Protein AF-0000000085115755 (afdb_homodimer)

Nearest PDB structures (foldseek):
  2vrb-assembly1_A-2  TM=9.539E-01  e=6.099E-31  Citrobacter sp. MY-5
  2zcv-assembly1_A  TM=9.587E-01  e=4.135E-30  Escherichia coli
  2zcu-assembly1_A  TM=9.471E-01  e=1.046E-29  unclassified
  3e48-assembly1_A  TM=9.163E-01  e=1.837E-20  Staphylococcus aureus subsp. aureus Mu50
  5l4l-assembly1_A  TM=8.064E-01  e=1.343E-18  Streptomyces antibioticus

Organism: Geobacillus kaustophilus (strain HTA426) (NCBI:txid235909)

Secondary structure (DSSP, 8-state):
--EEEESTTSHHHHHHHHHHTTTS-GGGEEEEES-GGGGHHHHTTT-EEEE--TT-HHHHHHHHTT-SEEEEPPPPS-HHHHHHHHHHHHHHHHHTT-SEEEEEEETTTTT--STTHHHHHHHHHHHHHHT--EEEEEE--BGGGGHHHHHHHHTT--EEES-TT-EE--B-HHHHHHHHHHHHHSSS-TTEEEEE----EEHHHHHHHHHHHHTS---EEE--HHHHHHHHHHTT--HHHHHHHHHHHHHHHTTTT----SHHHHHHTSPPPPHHHHHHHHHHHHHHH--/--EEEESTTSHHHHHHHHHHTTTS-GGGEEEEES-GGGGHHHHTTT-EEEE--TT-HHHHHHHHTT-SEEEEPPPPS-HHHHHHHHHHHHHHHHHTT-SEEEEEEETTTTT--STTHHHHHHHHHHHHHHT--EEEEEE--BGGGGHHHHHHHHTT--EEES-TT-EE--B-HHHHHHHHHHHHHSSS-TTEEEEE----EEHHHHHHHHHHHHTS---EEE--HHHHHHHHHHTT--HHHHHHHHHHHHHHHTTTT----SHHHHHHTSPPPPHHHHHHHHHHHHHHHT-

InterPro domains:
  IPR008030 NmrA-like domain [PF05368] (2-245)
  IPR036291 NAD(P)-binding domain superfamily [SSF51735] (3-256)
  IPR052718 NmrA-type domain-containing oxidoreductase [PTHR47129] (1-283)

Foldseek 3Di:
DAEEEEPCLDPLNVLLLVLLVVPPPQCRYEYEYCDQVSCVVSVVSNHHYAHDDLVDLVRLLVRLAPAAEYEDEQDDDDLVVRLSSLLSNLVSCLVNVHQEYEYEAAAPLVPFPFNRSVSRVSSVVSNVVSVRWYEYRHDWDEPVVCLVQLVCVVVPDAREAQLPFFWAQYAHSSLSSLLSNLLRVHDDRTPYYFRAGHPIGGPLRLQVLLCVLVVHHHHYHHDHLVVQLVVCVVVPDDNVVSVNRSSVSPSRSVHSRVDDDPRSCVSNVHHTPPSNVVSNVSVVVVVVVVD/DAEEEEPCLDPLNVLLLVLLVVPPPQCRYEYEDCDQVSCVVSVVSNHHYAHDDLVDLVRLLVRLAPAAEYEDEQDDDDLVVRLSSLLSNLVSCLVNVHQEYEYEAAAPLVPAPFNRSVSRVSSVVSNVVSVRWYEYRHDWDEPVVCLVQLVCVVVPDAREAQLPFFWAQYAHSSLSSLLSSLLRVHDDRTPYYFRAGHDIGGPLRLQVLLCVLVVHHHHYHHDHLVVQLVVVVVVPDDNVVSVNRSSVSPSRSVHSRVDDDCRSCVSNVHHTPPSNVVSNVSVVVVVVVVD

Structure (mmCIF, N/CA/C/O backbone):
data_AF-0000000085115755-model_v1
#
loop_
_entity.id
_entity.type
_entity.pdbx_description
1 polymer 'Hypothetical conserved protein'
#
loop_
_atom_site.group_PDB
_atom_site.id
_atom_site.type_symbol
_atom_site.label_atom_id
_atom_site.label_alt_id
_atom_site.label_comp_id
_atom_site.label_asym_id
_atom_site.label_entity_id
_atom_site.label_seq_id
_atom_site.pdbx_PDB_ins_code
_atom_site.Cartn_x
_atom_site.Cartn_y
_atom_site.Cartn_z
_atom_site.occupancy
_atom_site.B_iso_or_equiv
_atom_site.auth_seq_id
_atom_site.auth_comp_id
_atom_site.auth_asym_id
_atom_site.auth_atom_id
_atom_site.pdbx_PDB_model_num
ATOM 1 N N . MET A 1 1 ? -7.539 -38.594 -10.008 1 90.44 1 MET A N 1
ATOM 2 C CA . MET A 1 1 ? -7.035 -37.5 -9.172 1 90.44 1 MET A CA 1
ATOM 3 C C . MET A 1 1 ? -7.539 -36.156 -9.664 1 90.44 1 MET A C 1
ATOM 5 O O . MET A 1 1 ? -7.352 -35.812 -10.828 1 90.44 1 MET A O 1
ATOM 9 N N . ASN A 1 2 ? -8.328 -35.438 -8.883 1 97.69 2 ASN A N 1
ATOM 10 C CA . ASN A 1 2 ? -8.891 -34.125 -9.273 1 97.69 2 ASN A CA 1
ATOM 11 C C . ASN A 1 2 ? -8.0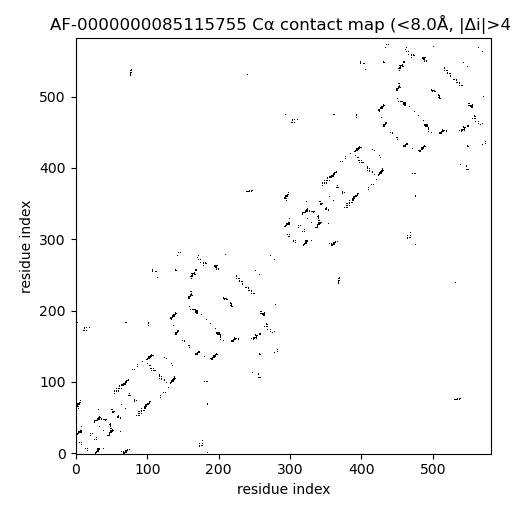94 -32.969 -8.672 1 97.69 2 ASN A C 1
ATOM 13 O O . ASN A 1 2 ? -7.867 -32.938 -7.465 1 97.69 2 ASN A O 1
ATOM 17 N N . ILE A 1 3 ? -7.652 -32.125 -9.57 1 98.69 3 ILE A N 1
ATOM 18 C CA . ILE A 1 3 ? -6.863 -30.969 -9.18 1 98.69 3 ILE A CA 1
ATOM 19 C C . ILE A 1 3 ? -7.707 -29.703 -9.32 1 98.69 3 ILE A C 1
ATOM 21 O O . ILE A 1 3 ? -8.438 -29.547 -10.305 1 98.69 3 ILE A O 1
ATOM 25 N N . LEU A 1 4 ? -7.672 -28.828 -8.336 1 98.88 4 LEU A N 1
ATOM 26 C CA . LEU A 1 4 ? -8.352 -27.547 -8.438 1 98.88 4 LEU A CA 1
ATOM 27 C C . LEU A 1 4 ? -7.371 -26.391 -8.234 1 98.88 4 LEU A C 1
ATOM 29 O O . LEU A 1 4 ? -6.555 -26.422 -7.309 1 98.88 4 LEU A O 1
ATOM 33 N N . VAL A 1 5 ? -7.402 -25.406 -9.117 1 98.81 5 VAL A N 1
ATOM 34 C CA . VAL A 1 5 ? -6.602 -24.188 -9.023 1 98.81 5 VAL A CA 1
ATOM 35 C C . VAL A 1 5 ? -7.5 -23 -8.695 1 98.81 5 VAL A C 1
ATOM 37 O O . VAL A 1 5 ? -8.477 -22.75 -9.398 1 98.81 5 VAL A O 1
ATOM 40 N N . THR A 1 6 ? -7.199 -22.312 -7.586 1 98.19 6 THR A N 1
ATOM 41 C CA . THR A 1 6 ? -7.879 -21.062 -7.305 1 98.19 6 THR A CA 1
ATOM 42 C C . THR A 1 6 ? -7.191 -19.906 -8.023 1 98.19 6 THR A C 1
ATOM 44 O O . THR A 1 6 ? -6.039 -20.016 -8.438 1 98.19 6 THR A O 1
ATOM 47 N N . GLY A 1 7 ? -7.957 -18.797 -8.211 1 94.75 7 GLY A N 1
ATOM 48 C CA . GLY A 1 7 ? -7.367 -17.656 -8.875 1 94.75 7 GLY A CA 1
ATOM 49 C C . GLY A 1 7 ? -6.961 -17.938 -10.312 1 94.75 7 GLY A C 1
ATOM 50 O O . GLY A 1 7 ? -5.953 -17.406 -10.789 1 94.75 7 GLY A O 1
ATOM 51 N N . ALA A 1 8 ? -7.707 -18.703 -11 1 94.88 8 ALA A N 1
ATOM 52 C CA . ALA A 1 8 ? -7.324 -19.297 -12.281 1 94.88 8 ALA A CA 1
ATOM 53 C C . ALA A 1 8 ? -7.336 -18.25 -13.398 1 94.88 8 ALA A C 1
ATOM 55 O O . ALA A 1 8 ? -6.777 -18.484 -14.469 1 94.88 8 ALA A O 1
ATOM 56 N N . THR A 1 9 ? -7.914 -17.125 -13.156 1 92.25 9 THR A N 1
ATOM 57 C CA . THR A 1 9 ? -7.977 -16.109 -14.203 1 92.25 9 THR A CA 1
ATOM 58 C C . THR A 1 9 ? -6.961 -15.008 -13.938 1 92.25 9 THR A C 1
ATOM 60 O O . THR A 1 9 ? -6.906 -14.023 -14.68 1 92.25 9 THR A O 1
ATOM 63 N N . GLY A 1 10 ? -6.215 -15.125 -12.914 1 93.69 10 GLY A N 1
ATOM 64 C CA . GLY A 1 10 ? -5.152 -14.18 -12.617 1 93.69 10 GLY A CA 1
ATOM 65 C C . GLY A 1 10 ? -3.883 -14.445 -13.398 1 93.69 10 GLY A C 1
ATOM 66 O O . GLY A 1 10 ? -3.828 -15.375 -14.203 1 93.69 10 GLY A O 1
ATOM 67 N N . LYS A 1 11 ? -2.861 -13.656 -13.211 1 93.81 11 LYS A N 1
ATOM 68 C CA . LYS A 1 11 ? -1.604 -13.703 -13.953 1 93.81 11 LYS A CA 1
ATOM 69 C C . LYS A 1 11 ? -0.888 -15.031 -13.742 1 93.81 11 LYS A C 1
ATOM 71 O O . LYS A 1 11 ? -0.432 -15.664 -14.695 1 93.81 11 LYS A O 1
ATOM 76 N N . LEU A 1 12 ? -0.807 -15.438 -12.508 1 97.88 12 LEU A N 1
ATOM 77 C CA . LEU A 1 12 ? -0.138 -16.703 -12.211 1 97.88 12 LEU A CA 1
ATOM 78 C C . LEU A 1 12 ? -1.062 -17.875 -12.477 1 97.88 12 LEU A C 1
ATOM 80 O O . LEU A 1 12 ? -0.643 -18.875 -13.062 1 97.88 12 LEU A O 1
ATOM 84 N N . GLY A 1 13 ? -2.332 -17.75 -12.062 1 97.94 13 GLY A N 1
ATOM 85 C CA . GLY A 1 13 ? -3.287 -18.844 -12.156 1 97.94 13 GLY A CA 1
ATOM 86 C C . GLY A 1 13 ? -3.486 -19.344 -13.578 1 97.94 13 GLY A C 1
ATOM 87 O O . GLY A 1 13 ? -3.527 -20.547 -13.828 1 97.94 13 GLY A O 1
ATOM 88 N N . THR A 1 14 ? -3.555 -18.422 -14.508 1 97.5 14 THR A N 1
ATOM 89 C CA . THR A 1 14 ? -3.729 -18.781 -15.914 1 97.5 14 THR A CA 1
ATOM 90 C C . THR A 1 14 ? -2.555 -19.625 -16.406 1 97.5 14 THR A C 1
ATOM 92 O O . THR A 1 14 ? -2.746 -20.625 -17.109 1 97.5 14 THR A O 1
ATOM 95 N N . LYS A 1 15 ? -1.358 -19.266 -16.016 1 98.5 15 LYS A N 1
ATOM 96 C CA . LYS A 1 15 ? -0.16 -19.984 -16.438 1 98.5 15 LYS A CA 1
ATOM 97 C C . LYS A 1 15 ? -0.107 -21.375 -15.812 1 98.5 15 LYS A C 1
ATOM 99 O O . LYS A 1 15 ? 0.355 -22.328 -16.438 1 98.5 15 LYS A O 1
ATOM 104 N N . VAL A 1 16 ? -0.578 -21.484 -14.555 1 98.75 16 VAL A N 1
ATOM 105 C CA . VAL A 1 16 ? -0.608 -22.781 -13.891 1 98.75 16 VAL A CA 1
ATOM 106 C C . VAL A 1 16 ? -1.576 -23.703 -14.609 1 98.75 16 VAL A C 1
ATOM 108 O O . VAL A 1 16 ? -1.233 -24.859 -14.922 1 98.75 16 VAL A O 1
ATOM 111 N N . VAL A 1 17 ? -2.781 -23.203 -14.938 1 98.62 17 VAL A N 1
ATOM 112 C CA . VAL A 1 17 ? -3.812 -24 -15.586 1 98.62 17 VAL A CA 1
ATOM 113 C C . VAL A 1 17 ? -3.328 -24.453 -16.969 1 98.62 17 VAL A C 1
ATOM 115 O O . VAL A 1 17 ? -3.438 -25.641 -17.312 1 98.62 17 VAL A O 1
ATOM 118 N N . GLU A 1 18 ? -2.715 -23.547 -17.703 1 98.31 18 GLU A N 1
ATOM 119 C CA . GLU A 1 18 ? -2.199 -23.875 -19.016 1 98.31 18 GLU A CA 1
ATOM 120 C C . GLU A 1 18 ? -1.103 -24.938 -18.938 1 98.31 18 GLU A C 1
ATOM 122 O O . GLU A 1 18 ? -1.032 -25.828 -19.781 1 98.31 18 GLU A O 1
ATOM 127 N N . THR A 1 19 ? -0.305 -24.797 -17.984 1 98.56 19 THR A N 1
ATOM 128 C CA . THR A 1 19 ? 0.776 -25.75 -17.781 1 98.56 19 THR A CA 1
ATOM 129 C C . THR A 1 19 ? 0.222 -27.125 -17.422 1 98.56 19 THR A C 1
ATOM 131 O O . THR A 1 19 ? 0.663 -28.141 -17.953 1 98.56 19 THR A O 1
ATOM 134 N N . LEU A 1 20 ? -0.773 -27.188 -16.5 1 98.62 20 LEU A N 1
ATOM 135 C CA . LEU A 1 20 ? -1.372 -28.453 -16.062 1 98.62 20 LEU A CA 1
ATOM 136 C C . LEU A 1 20 ? -2.057 -29.156 -17.219 1 98.62 20 LEU A C 1
ATOM 138 O O . LEU A 1 20 ? -2.016 -30.391 -17.312 1 98.62 20 LEU A O 1
ATOM 142 N N . LEU A 1 21 ? -2.65 -28.391 -18.109 1 98.06 21 LEU A N 1
ATOM 143 C CA . LEU A 1 21 ? -3.41 -28.953 -19.219 1 98.06 21 LEU A CA 1
ATOM 144 C C . LEU A 1 21 ? -2.49 -29.688 -20.188 1 98.06 21 LEU A C 1
ATOM 146 O O . LEU A 1 21 ? -2.957 -30.453 -21.031 1 98.06 21 LEU A O 1
ATOM 150 N N . LYS A 1 22 ? -1.179 -29.484 -20.062 1 97 22 LYS A N 1
ATOM 151 C CA . LYS A 1 22 ? -0.216 -30.188 -20.906 1 97 22 LYS A CA 1
ATOM 152 C C . LYS A 1 22 ? 0.019 -31.609 -20.406 1 97 22 LYS A C 1
ATOM 154 O O . LYS A 1 22 ? 0.443 -32.469 -21.156 1 97 22 LYS A O 1
ATOM 159 N N . SER A 1 23 ? -0.315 -31.828 -19.125 1 94.5 23 SER A N 1
ATOM 160 C CA . SER A 1 23 ? 0.076 -33.125 -18.562 1 94.5 23 SER A CA 1
ATOM 161 C C . SER A 1 23 ? -1.095 -33.812 -17.859 1 94.5 23 SER A C 1
ATOM 163 O O . SER A 1 23 ? -1.049 -35 -17.562 1 94.5 23 SER A O 1
ATOM 165 N N . VAL A 1 24 ? -2.133 -33.062 -17.578 1 96.56 24 VAL A N 1
ATOM 166 C CA . VAL A 1 24 ? -3.305 -33.562 -16.859 1 96.56 24 VAL A CA 1
ATOM 167 C C . VAL A 1 24 ? -4.531 -33.5 -17.766 1 96.56 24 VAL A C 1
ATOM 169 O O . VAL A 1 24 ? -4.789 -32.469 -18.391 1 96.56 24 VAL A O 1
ATOM 172 N N . PRO A 1 25 ? -5.27 -34.625 -17.844 1 97.38 25 PRO A N 1
ATOM 173 C CA . PRO A 1 25 ? -6.512 -34.531 -18.625 1 97.38 25 PRO A CA 1
ATOM 174 C C . PRO A 1 25 ? -7.445 -33.438 -18.125 1 97.38 25 PRO A C 1
ATOM 176 O O . PRO A 1 25 ? -7.605 -33.281 -16.906 1 97.38 25 PRO A O 1
ATOM 179 N N . ALA A 1 26 ? -8.055 -32.75 -19.062 1 97.88 26 ALA A N 1
ATOM 180 C CA . ALA A 1 26 ? -8.891 -31.594 -18.75 1 97.88 26 ALA A CA 1
ATOM 181 C C . ALA A 1 26 ? -10 -31.969 -17.781 1 97.88 26 ALA A C 1
ATOM 183 O O . ALA A 1 26 ? -10.367 -31.188 -16.906 1 97.88 26 ALA A O 1
ATOM 184 N N . HIS A 1 27 ? -10.5 -33.188 -17.891 1 96.69 27 HIS A N 1
ATOM 185 C CA . HIS A 1 27 ? -11.641 -33.594 -17.062 1 96.69 27 HIS A CA 1
ATOM 186 C C . HIS A 1 27 ? -11.211 -33.844 -15.617 1 96.69 27 HIS A C 1
ATOM 188 O O . HIS A 1 27 ? -12.062 -33.969 -14.734 1 96.69 27 HIS A O 1
ATOM 194 N N . GLN A 1 28 ? -9.938 -33.844 -15.398 1 98.25 28 GLN A N 1
ATOM 195 C CA . GLN A 1 28 ? -9.406 -34 -14.047 1 98.25 28 GLN A CA 1
ATOM 196 C C . GLN A 1 28 ? -9 -32.656 -13.453 1 98.25 28 GLN A C 1
ATOM 198 O O . GLN A 1 28 ? -8.453 -32.594 -12.344 1 98.25 28 GLN A O 1
ATOM 203 N N . LEU A 1 29 ? -9.203 -31.609 -14.203 1 98.56 29 LEU A N 1
ATOM 204 C CA . LEU A 1 29 ? -8.82 -30.266 -13.773 1 98.56 29 LEU A CA 1
ATOM 205 C C . LEU A 1 29 ? -10.055 -29.406 -13.523 1 98.56 29 LEU A C 1
ATOM 207 O O . LEU A 1 29 ? -10.969 -29.375 -14.352 1 98.56 29 LEU A O 1
ATOM 211 N N . ALA A 1 30 ? -10.117 -28.812 -12.344 1 98.62 30 ALA A N 1
ATOM 212 C CA . ALA A 1 30 ? -11.117 -27.812 -12.008 1 98.62 30 ALA A CA 1
ATOM 213 C C . ALA A 1 30 ? -10.469 -26.469 -11.68 1 98.62 30 ALA A C 1
ATOM 215 O O . ALA A 1 30 ? -9.289 -26.422 -11.32 1 98.62 30 ALA A O 1
ATOM 216 N N . VAL A 1 31 ? -11.195 -25.422 -11.93 1 98.44 31 VAL A N 1
ATOM 217 C CA . VAL A 1 31 ? -10.758 -24.094 -11.516 1 98.44 31 VAL A CA 1
ATOM 218 C C . VAL A 1 31 ? -11.859 -23.422 -10.695 1 98.44 31 VAL A C 1
ATOM 220 O O . VAL A 1 31 ? -13.047 -23.625 -10.945 1 98.44 31 VAL A O 1
ATOM 223 N N . SER A 1 32 ? -11.453 -22.734 -9.664 1 97.06 32 SER A N 1
ATOM 224 C CA . SER A 1 32 ? -12.352 -21.906 -8.867 1 97.06 32 SER A CA 1
ATOM 225 C C . SER A 1 32 ? -12.148 -20.422 -9.148 1 97.06 32 SER A C 1
ATOM 227 O O . SER A 1 32 ? -11.039 -19.906 -8.977 1 97.06 32 SER A O 1
ATOM 229 N N . VAL A 1 33 ? -13.164 -19.812 -9.609 1 95.81 33 VAL A N 1
ATOM 230 C CA . VAL A 1 33 ? -13.094 -18.406 -9.992 1 95.81 33 VAL A CA 1
ATOM 231 C C . VAL A 1 33 ? -14.281 -17.641 -9.398 1 95.81 33 VAL A C 1
ATOM 233 O O . VAL A 1 33 ? -15.336 -18.234 -9.164 1 95.81 33 VAL A O 1
ATOM 236 N N . ARG A 1 34 ? -14.164 -16.344 -9.125 1 91.19 34 ARG A N 1
ATOM 237 C CA . ARG A 1 34 ? -15.211 -15.508 -8.555 1 91.19 34 ARG A CA 1
ATOM 238 C C . ARG A 1 34 ? -16.359 -15.312 -9.547 1 91.19 34 ARG A C 1
ATOM 240 O O . ARG A 1 34 ? -17.516 -15.203 -9.148 1 91.19 34 ARG A O 1
ATOM 247 N N . GLN A 1 35 ? -15.961 -15.203 -10.836 1 90.12 35 GLN A N 1
ATOM 248 C CA . GLN A 1 35 ? -16.906 -15.023 -11.938 1 90.12 35 GLN A CA 1
ATOM 249 C C . GLN A 1 35 ? -16.703 -16.094 -13.008 1 90.12 35 GLN A C 1
ATOM 251 O O . GLN A 1 35 ? -15.875 -15.938 -13.906 1 90.12 35 GLN A O 1
ATOM 256 N N . PRO A 1 36 ? -17.531 -17.047 -12.984 1 94.56 36 PRO A N 1
ATOM 257 C CA . PRO A 1 36 ? -17.344 -18.172 -13.906 1 94.56 36 PRO A CA 1
ATOM 258 C C . PRO A 1 36 ? -17.359 -17.734 -15.367 1 94.56 36 PRO A C 1
ATOM 260 O O . PRO A 1 36 ? -16.672 -18.344 -16.203 1 94.56 36 PRO A O 1
ATOM 263 N N . GLU A 1 37 ? -18.016 -16.672 -15.648 1 93.56 37 GLU A N 1
ATOM 264 C CA . GLU A 1 37 ? -18.109 -16.219 -17.031 1 93.56 37 GLU A CA 1
ATOM 265 C C . GLU A 1 37 ? -16.75 -15.812 -17.578 1 93.56 37 GLU A C 1
ATOM 267 O O . GLU A 1 37 ? -16.5 -15.898 -18.781 1 93.56 37 GLU A O 1
ATOM 272 N N . LYS A 1 38 ? -15.836 -15.531 -16.766 1 90.62 38 LYS A N 1
ATOM 273 C CA . LYS A 1 38 ? -14.492 -15.117 -17.172 1 90.62 38 LYS A CA 1
ATOM 274 C C . LYS A 1 38 ? -13.633 -16.328 -17.531 1 90.62 38 LYS A C 1
ATOM 276 O O . LYS A 1 38 ? -12.57 -16.188 -18.125 1 90.62 38 LYS A O 1
ATOM 281 N N . ALA A 1 39 ? -14.102 -17.531 -17.156 1 95.5 39 ALA A N 1
ATOM 282 C CA . ALA A 1 39 ? -13.32 -18.734 -17.406 1 95.5 39 ALA A CA 1
ATOM 283 C C . ALA A 1 39 ? -14.016 -19.656 -18.391 1 95.5 39 ALA A C 1
ATOM 285 O O . ALA A 1 39 ? -13.781 -20.859 -18.406 1 95.5 39 ALA A O 1
ATOM 286 N N . GLU A 1 40 ? -14.852 -19.078 -19.234 1 95.38 40 GLU A N 1
ATOM 287 C CA . GLU A 1 40 ? -15.609 -19.875 -20.188 1 95.38 40 GLU A CA 1
ATOM 288 C C . GLU A 1 40 ? -14.688 -20.578 -21.188 1 95.38 40 GLU A C 1
ATOM 290 O O . GLU A 1 40 ? -14.969 -21.688 -21.641 1 95.38 40 GLU A O 1
ATOM 295 N N . HIS A 1 41 ? -13.602 -19.953 -21.531 1 95.69 41 HIS A N 1
ATOM 296 C CA . HIS A 1 41 ? -12.633 -20.531 -22.469 1 95.69 41 HIS A CA 1
ATOM 297 C C . HIS A 1 41 ? -12.031 -21.812 -21.906 1 95.69 41 HIS A C 1
ATOM 299 O O . HIS A 1 41 ? -11.68 -22.719 -22.656 1 95.69 41 HIS A O 1
ATOM 305 N N . LEU A 1 42 ? -11.953 -21.938 -20.641 1 97.19 42 LEU A N 1
ATOM 306 C CA . LEU A 1 42 ? -11.477 -23.156 -19.984 1 97.19 42 LEU A CA 1
ATOM 307 C C . LEU A 1 42 ? -12.555 -24.234 -20 1 97.19 42 LEU A C 1
ATOM 309 O O . LEU A 1 42 ? -12.258 -25.406 -20.219 1 97.19 42 LEU A O 1
ATOM 313 N N . ARG A 1 43 ? -13.727 -23.75 -19.781 1 96.81 43 ARG A N 1
ATOM 314 C CA . ARG A 1 43 ? -14.844 -24.688 -19.844 1 96.81 43 ARG A CA 1
ATOM 315 C C . ARG A 1 43 ? -14.922 -25.344 -21.219 1 96.81 43 ARG A C 1
ATOM 317 O O . ARG A 1 43 ? -15.156 -26.562 -21.328 1 96.81 43 ARG A O 1
ATOM 324 N N . ALA A 1 44 ? -14.703 -24.594 -22.203 1 96.94 44 ALA A N 1
ATOM 325 C CA . ALA A 1 44 ? -14.742 -25.078 -23.578 1 96.94 44 ALA A CA 1
ATOM 326 C C . ALA A 1 44 ? -13.664 -26.125 -23.828 1 96.94 44 ALA A C 1
ATOM 328 O O . ALA A 1 44 ? -13.797 -26.953 -24.734 1 96.94 44 ALA A O 1
ATOM 329 N N . ARG A 1 45 ? -12.695 -26.141 -23.016 1 97.31 45 ARG A N 1
ATOM 330 C CA . ARG A 1 45 ? -11.586 -27.078 -23.188 1 97.31 45 ARG A CA 1
ATOM 331 C C . ARG A 1 45 ? -11.781 -28.312 -22.297 1 97.31 45 ARG A C 1
ATOM 333 O O . ARG A 1 45 ? -10.906 -29.172 -22.234 1 97.31 45 ARG A O 1
ATOM 340 N N . GLY A 1 46 ? -12.883 -28.328 -21.547 1 97.69 46 GLY A N 1
ATOM 341 C CA . GLY A 1 46 ? -13.203 -29.5 -20.75 1 97.69 46 GLY A CA 1
ATOM 342 C C . GLY A 1 46 ? -12.852 -29.344 -19.281 1 97.69 46 GLY A C 1
ATOM 343 O O . GLY A 1 46 ? -12.992 -30.281 -18.5 1 97.69 46 GLY A O 1
ATOM 344 N N . VAL A 1 47 ? -12.383 -28.188 -18.891 1 98.38 47 VAL A N 1
ATOM 345 C CA . VAL A 1 47 ? -12.047 -27.922 -17.5 1 98.38 47 VAL A CA 1
ATOM 346 C C . VAL A 1 47 ? -13.32 -27.641 -16.703 1 98.38 47 VAL A C 1
ATOM 348 O O . VAL A 1 47 ? -14.242 -27 -17.203 1 98.38 47 VAL A O 1
ATOM 351 N N . ASP A 1 48 ? -13.43 -28.172 -15.477 1 98.25 48 ASP A N 1
ATOM 352 C CA . ASP A 1 48 ? -14.555 -27.891 -14.594 1 98.25 48 ASP A CA 1
ATOM 353 C C . ASP A 1 48 ? -14.438 -26.516 -13.953 1 98.25 48 ASP A C 1
ATOM 355 O O . ASP A 1 48 ? -13.617 -26.312 -13.055 1 98.25 48 ASP A O 1
ATOM 359 N N . VAL A 1 49 ? -15.289 -25.594 -14.461 1 98.31 49 VAL A N 1
ATOM 360 C CA . VAL A 1 49 ? -15.258 -24.234 -13.938 1 98.31 49 VAL A CA 1
ATOM 361 C C . VAL A 1 49 ? -16.266 -24.094 -12.805 1 98.31 49 VAL A C 1
ATOM 363 O O . VAL A 1 49 ? -17.469 -24.266 -13.008 1 98.31 49 VAL A O 1
ATOM 366 N N . ARG A 1 50 ? -15.758 -23.766 -11.625 1 98.12 50 ARG A N 1
ATOM 367 C CA . ARG A 1 50 ? -16.594 -23.719 -10.422 1 98.12 50 ARG A CA 1
ATOM 368 C C . ARG A 1 50 ? -16.594 -22.312 -9.828 1 98.12 50 ARG A C 1
ATOM 370 O O . ARG A 1 50 ? -15.562 -21.625 -9.812 1 98.12 50 ARG A O 1
ATOM 377 N N . HIS A 1 51 ? -17.734 -21.891 -9.328 1 97.5 51 HIS A N 1
ATOM 378 C CA . HIS A 1 51 ? -17.828 -20.625 -8.625 1 97.5 51 HIS A CA 1
ATOM 379 C C . HIS A 1 51 ? -17.234 -20.719 -7.227 1 97.5 51 HIS A C 1
ATOM 381 O O . HIS A 1 51 ? -17.641 -21.547 -6.422 1 97.5 51 HIS A O 1
ATOM 387 N N . GLY A 1 52 ? -16.266 -19.922 -6.977 1 96.69 52 GLY A N 1
ATOM 388 C CA . GLY A 1 52 ? -15.641 -19.812 -5.672 1 96.69 52 GLY A CA 1
ATOM 389 C C . GLY A 1 52 ? -15.188 -18.406 -5.348 1 96.69 52 GLY A C 1
ATOM 390 O O . GLY A 1 52 ? -14.336 -17.844 -6.043 1 96.69 52 GLY A O 1
ATOM 391 N N . ASP A 1 53 ? -15.797 -17.828 -4.355 1 93.81 53 ASP A N 1
ATOM 392 C CA . ASP A 1 53 ? -15.484 -16.5 -3.861 1 93.81 53 ASP A CA 1
ATOM 393 C C . ASP A 1 53 ? -14.953 -16.547 -2.434 1 93.81 53 ASP A C 1
ATOM 395 O O . ASP A 1 53 ? -15.672 -16.922 -1.507 1 93.81 53 ASP A O 1
ATOM 399 N N . PHE A 1 54 ? -13.688 -16.094 -2.27 1 94.88 54 PHE A N 1
ATOM 400 C CA . PHE A 1 54 ? -13.031 -16.188 -0.971 1 94.88 54 PHE A CA 1
ATOM 401 C C . PHE A 1 54 ? -13.758 -15.352 0.07 1 94.88 54 PHE A C 1
ATOM 403 O O . PHE A 1 54 ? -13.578 -15.555 1.273 1 94.88 54 PHE A O 1
ATOM 410 N N . ASP A 1 55 ? -14.555 -14.383 -0.392 1 90 55 ASP A N 1
ATOM 411 C CA . ASP A 1 55 ? -15.312 -13.547 0.53 1 90 55 ASP A CA 1
ATOM 412 C C . ASP A 1 55 ? -16.688 -14.148 0.815 1 90 55 ASP A C 1
ATOM 414 O O . ASP A 1 55 ? -17.453 -13.609 1.622 1 90 55 ASP A O 1
ATOM 418 N N . ARG A 1 56 ? -17.094 -15.242 0.109 1 92.94 56 ARG A N 1
ATOM 419 C CA . ARG A 1 56 ? -18.328 -15.992 0.306 1 92.94 56 ARG A CA 1
ATOM 420 C C . ARG A 1 56 ? -18.047 -17.453 0.591 1 92.94 56 ARG A C 1
ATOM 422 O O . ARG A 1 56 ? -18.219 -18.312 -0.28 1 92.94 56 ARG A O 1
ATOM 429 N N . PRO A 1 57 ? -17.734 -17.734 1.879 1 94.44 57 PRO A N 1
ATOM 430 C CA . PRO A 1 57 ? -17.266 -19.062 2.254 1 94.44 57 PRO A CA 1
ATOM 431 C C . PRO A 1 57 ? -18.188 -20.172 1.787 1 94.44 57 PRO A C 1
ATOM 433 O O . PRO A 1 57 ? -17.734 -21.281 1.485 1 94.44 57 PRO A O 1
ATOM 436 N N . GLU A 1 58 ? -19.469 -19.922 1.685 1 94.12 58 GLU A N 1
ATOM 437 C CA . GLU A 1 58 ? -20.453 -20.922 1.289 1 94.12 58 GLU A CA 1
ATOM 438 C C . GLU A 1 58 ? -20.188 -21.406 -0.135 1 94.12 58 GLU A C 1
ATOM 440 O O . GLU A 1 58 ? -20.516 -22.562 -0.47 1 94.12 58 GLU A O 1
ATOM 445 N N . THR A 1 59 ? -19.594 -20.625 -0.926 1 96.88 59 THR A N 1
ATOM 446 C CA . THR A 1 59 ? -19.328 -21 -2.309 1 96.88 59 THR A CA 1
ATOM 447 C C . THR A 1 59 ? -18.078 -21.875 -2.396 1 96.88 59 THR A C 1
ATOM 449 O O . THR A 1 59 ? -17.891 -22.609 -3.371 1 96.88 59 THR A O 1
ATOM 452 N N . LEU A 1 60 ? -17.219 -21.828 -1.408 1 97.81 60 LEU A N 1
ATOM 453 C CA . LEU A 1 60 ? -15.93 -22.5 -1.457 1 97.81 60 LEU A CA 1
ATOM 454 C C . LEU A 1 60 ? -16.094 -23.984 -1.133 1 97.81 60 LEU A C 1
ATOM 456 O O . LEU A 1 60 ? -15.398 -24.828 -1.719 1 97.81 60 LEU A O 1
ATOM 460 N N . GLU A 1 61 ? -16.984 -24.25 -0.218 1 94.56 61 GLU A N 1
ATOM 461 C CA . GLU A 1 61 ? -17.203 -25.656 0.121 1 94.56 61 GLU A CA 1
ATOM 462 C C . GLU A 1 61 ? -17.688 -26.438 -1.092 1 94.56 61 GLU A C 1
ATOM 464 O O . GLU A 1 61 ? -17.234 -27.562 -1.334 1 94.56 61 GLU A O 1
ATOM 469 N N . THR A 1 62 ? -18.594 -25.875 -1.788 1 96.12 62 THR A N 1
ATOM 470 C CA . THR A 1 62 ? -19.094 -26.516 -3 1 96.12 62 THR A CA 1
ATOM 471 C C . THR A 1 62 ? -18 -26.594 -4.059 1 96.12 62 THR A C 1
ATOM 473 O O . THR A 1 62 ? -17.844 -27.625 -4.723 1 96.12 62 THR A O 1
ATOM 476 N N . ALA A 1 63 ? -17.219 -25.594 -4.168 1 98.06 63 ALA A N 1
ATOM 477 C CA . ALA A 1 63 ? -16.172 -25.531 -5.18 1 98.06 63 ALA A CA 1
ATOM 478 C C . ALA A 1 63 ? -15.094 -26.578 -4.914 1 98.06 63 ALA A C 1
ATOM 480 O O . ALA A 1 63 ? -14.5 -27.125 -5.852 1 98.06 63 ALA A O 1
ATOM 481 N N . PHE A 1 64 ? -14.867 -26.906 -3.658 1 98.56 64 PHE A N 1
ATOM 482 C CA . PHE A 1 64 ? -13.742 -27.766 -3.299 1 98.56 64 PHE A CA 1
ATOM 483 C C . PHE A 1 64 ? -14.188 -29.219 -3.164 1 98.56 64 PHE A C 1
ATOM 485 O O . PHE A 1 64 ? -13.367 -30.094 -2.916 1 98.56 64 PHE A O 1
ATOM 492 N N . GLN A 1 65 ? -15.461 -29.484 -3.371 1 97.56 65 GLN A N 1
ATOM 493 C CA . GLN A 1 65 ? -15.969 -30.844 -3.234 1 97.56 65 GLN A CA 1
ATOM 494 C C . GLN A 1 65 ? -15.305 -31.781 -4.234 1 97.56 65 GLN A C 1
ATOM 496 O O . GLN A 1 65 ? -15.211 -31.469 -5.422 1 97.56 65 GLN A O 1
ATOM 501 N N . GLY A 1 66 ? -14.805 -32.938 -3.689 1 98 66 GLY A N 1
ATOM 502 C CA . GLY A 1 66 ? -14.258 -33.969 -4.547 1 98 66 GLY A CA 1
ATOM 503 C C . GLY A 1 66 ? -12.844 -33.688 -5.008 1 98 66 GLY A C 1
ATOM 504 O O . GLY A 1 66 ? -12.297 -34.406 -5.852 1 98 66 GLY A O 1
ATOM 505 N N . ILE A 1 67 ? -12.227 -32.688 -4.48 1 98.56 67 ILE A N 1
ATOM 506 C CA . ILE A 1 67 ? -10.898 -32.281 -4.91 1 98.56 67 ILE A CA 1
ATOM 507 C C . ILE A 1 67 ? -9.836 -33.031 -4.102 1 98.56 67 ILE A C 1
ATOM 509 O O . ILE A 1 67 ? -9.898 -33.062 -2.871 1 98.56 67 ILE A O 1
ATOM 513 N N . ASP A 1 68 ? -8.914 -33.625 -4.812 1 98.5 68 ASP A N 1
ATOM 514 C CA . ASP A 1 68 ? -7.809 -34.312 -4.176 1 98.5 68 ASP A CA 1
ATOM 515 C C . ASP A 1 68 ? -6.652 -33.375 -3.873 1 98.5 68 ASP A C 1
ATOM 517 O O . ASP A 1 68 ? -6.047 -33.438 -2.803 1 98.5 68 ASP A O 1
ATOM 521 N N . ARG A 1 69 ? -6.281 -32.531 -4.832 1 98.75 69 ARG A N 1
ATOM 522 C CA . ARG A 1 69 ? -5.164 -31.609 -4.711 1 98.75 69 ARG A CA 1
ATOM 523 C C . ARG A 1 69 ? -5.594 -30.188 -5.062 1 98.75 69 ARG A C 1
ATOM 525 O O . ARG A 1 69 ? -6.098 -29.938 -6.16 1 98.75 69 ARG A O 1
ATOM 532 N N . LEU A 1 70 ? -5.395 -29.25 -4.148 1 98.88 70 LEU A N 1
ATOM 533 C CA . LEU A 1 70 ? -5.867 -27.875 -4.238 1 98.88 70 LEU A CA 1
ATOM 534 C C . LEU A 1 70 ? -4.699 -26.891 -4.25 1 98.88 70 LEU A C 1
ATOM 536 O O . LEU A 1 70 ? -3.793 -27 -3.418 1 98.88 70 LEU A O 1
ATOM 540 N N . LEU A 1 71 ? -4.688 -26.047 -5.25 1 98.94 71 LEU A N 1
ATOM 541 C CA . LEU A 1 71 ? -3.779 -24.906 -5.199 1 98.94 71 LEU A CA 1
ATOM 542 C C . LEU A 1 71 ? -4.504 -23.656 -4.719 1 98.94 71 LEU A C 1
ATOM 544 O O . LEU A 1 71 ? -5.445 -23.188 -5.367 1 98.94 71 LEU A O 1
ATOM 548 N N . ILE A 1 72 ? -4.086 -23.141 -3.594 1 98.81 72 ILE A N 1
ATOM 549 C CA . ILE A 1 72 ? -4.523 -21.828 -3.137 1 98.81 72 ILE A CA 1
ATOM 550 C C . ILE A 1 72 ? -3.496 -20.781 -3.539 1 98.81 72 ILE A C 1
ATOM 552 O O . ILE A 1 72 ? -2.381 -20.75 -3.014 1 98.81 72 ILE A O 1
ATOM 556 N N . ILE A 1 73 ? -3.881 -19.969 -4.496 1 98.19 73 ILE A N 1
ATOM 557 C CA . ILE A 1 73 ? -3.049 -18.828 -4.867 1 98.19 73 ILE A CA 1
ATOM 558 C C . ILE A 1 73 ? -3.377 -17.625 -3.975 1 98.19 73 ILE A C 1
ATOM 560 O O . ILE A 1 73 ? -4.543 -17.25 -3.842 1 98.19 73 ILE A O 1
ATOM 564 N N . SER A 1 74 ? -2.363 -17.109 -3.414 1 96.12 74 SER A N 1
ATOM 565 C CA . SER A 1 74 ? -2.557 -15.977 -2.508 1 96.12 74 SER A CA 1
ATOM 566 C C . SER A 1 74 ? -3.264 -14.82 -3.205 1 96.12 74 SER A C 1
ATOM 568 O O . SER A 1 74 ? -2.959 -14.508 -4.359 1 96.12 74 SER A O 1
ATOM 570 N N . THR A 1 75 ? -4.184 -14.242 -2.498 1 92.31 75 THR A N 1
ATOM 571 C CA . THR A 1 75 ? -4.941 -13.125 -3.051 1 92.31 75 THR A CA 1
ATOM 572 C C . THR A 1 75 ? -4.168 -11.82 -2.9 1 92.31 75 THR A C 1
ATOM 574 O O . THR A 1 75 ? -3.107 -11.789 -2.273 1 92.31 75 THR A O 1
ATOM 577 N N . ASP A 1 76 ? -4.695 -10.805 -3.596 1 85.81 76 ASP A N 1
ATOM 578 C CA . ASP A 1 76 ? -4.156 -9.453 -3.457 1 85.81 76 ASP A CA 1
ATOM 579 C C . ASP A 1 76 ? -4.965 -8.641 -2.447 1 85.81 76 ASP A C 1
ATOM 581 O O . ASP A 1 76 ? -6.098 -9 -2.115 1 85.81 76 ASP A O 1
ATOM 585 N N . GLY A 1 77 ? -4.352 -7.598 -1.95 1 82.31 77 GLY A N 1
ATOM 586 C CA . GLY A 1 77 ? -5.059 -6.734 -1.019 1 82.31 77 GLY A CA 1
ATOM 587 C C . GLY A 1 77 ? -4.316 -6.527 0.287 1 82.31 77 GLY A C 1
ATOM 588 O O . GLY A 1 77 ? -3.137 -6.875 0.398 1 82.31 77 GLY A O 1
ATOM 589 N N . ASP A 1 78 ? -5.055 -5.906 1.248 1 78.62 78 ASP A N 1
ATOM 590 C CA . ASP A 1 78 ? -4.453 -5.688 2.561 1 78.62 78 ASP A CA 1
ATOM 591 C C . ASP A 1 78 ? -4.383 -6.988 3.357 1 78.62 78 ASP A C 1
ATOM 593 O O . ASP A 1 78 ? -5.098 -7.945 3.057 1 78.62 78 ASP A O 1
ATOM 597 N N . ASN A 1 79 ? -3.58 -6.98 4.371 1 82.06 79 ASN A N 1
ATOM 598 C CA . ASN A 1 79 ? -3.303 -8.188 5.137 1 82.06 79 ASN A CA 1
ATOM 599 C C . ASN A 1 79 ? -4.566 -8.742 5.793 1 82.06 79 ASN A C 1
ATOM 601 O O . ASN A 1 79 ? -4.824 -9.945 5.734 1 82.06 79 ASN A O 1
ATOM 605 N N . GLU A 1 80 ? -5.336 -7.914 6.375 1 80 80 GLU A N 1
ATOM 606 C CA . GLU A 1 80 ? -6.52 -8.383 7.086 1 80 80 GLU A CA 1
ATOM 607 C C . GLU A 1 80 ? -7.496 -9.078 6.141 1 80 80 GLU A C 1
ATOM 609 O O . GLU A 1 80 ? -8 -10.156 6.445 1 80 80 GLU A O 1
ATOM 614 N N . THR A 1 81 ? -7.691 -8.43 5.062 1 83.94 81 THR A N 1
ATOM 615 C CA . THR A 1 81 ? -8.578 -8.992 4.051 1 83.94 81 THR A CA 1
ATOM 616 C C . THR A 1 81 ? -8.039 -10.328 3.539 1 83.94 81 THR A C 1
ATOM 618 O O . THR A 1 81 ? -8.781 -11.312 3.449 1 83.94 81 THR A O 1
ATOM 621 N N . ARG A 1 82 ? -6.801 -10.375 3.309 1 92.75 82 ARG A N 1
ATOM 622 C CA . ARG A 1 82 ? -6.188 -11.57 2.752 1 92.75 82 ARG A CA 1
ATOM 623 C C . ARG A 1 82 ? -6.191 -12.711 3.766 1 92.75 82 ARG A C 1
ATOM 625 O O . ARG A 1 82 ? -6.465 -13.859 3.414 1 92.75 82 ARG A O 1
ATOM 632 N N . ILE A 1 83 ? -5.941 -12.383 4.992 1 92.81 83 ILE A N 1
ATOM 633 C CA . ILE A 1 83 ? -5.945 -13.398 6.039 1 92.81 83 ILE A CA 1
ATOM 634 C C . ILE A 1 83 ? -7.34 -14.008 6.168 1 92.81 83 ILE A C 1
ATOM 636 O O . ILE A 1 83 ? -7.488 -15.227 6.25 1 92.81 83 ILE A O 1
ATOM 640 N N . ARG A 1 84 ? -8.336 -13.133 6.133 1 92.31 84 ARG A N 1
ATOM 641 C CA . ARG A 1 84 ? -9.711 -13.617 6.199 1 92.31 84 ARG A CA 1
ATOM 642 C C . ARG A 1 84 ? -10.031 -14.508 5 1 92.31 84 ARG A C 1
ATOM 644 O O . ARG A 1 84 ? -10.586 -15.602 5.164 1 92.31 84 ARG A O 1
ATOM 651 N N . GLN A 1 85 ? -9.719 -14.062 3.891 1 94.62 85 GLN A N 1
ATOM 652 C CA . GLN A 1 85 ? -9.977 -14.789 2.656 1 94.62 85 GLN A CA 1
ATOM 653 C C . GLN A 1 85 ? -9.273 -16.141 2.662 1 94.62 85 GLN A C 1
ATOM 655 O O . GLN A 1 85 ? -9.891 -17.172 2.354 1 94.62 85 GLN A O 1
ATOM 660 N N . HIS A 1 86 ? -7.992 -16.188 2.973 1 97.94 86 HIS A N 1
ATOM 661 C CA . HIS A 1 86 ? -7.223 -17.438 2.996 1 97.94 86 HIS A CA 1
ATOM 662 C C . HIS A 1 86 ? -7.742 -18.375 4.07 1 97.94 86 HIS A C 1
ATOM 664 O O . HIS A 1 86 ? -7.801 -19.594 3.859 1 97.94 86 HIS A O 1
ATOM 670 N N . THR A 1 87 ? -8.117 -17.797 5.156 1 97.69 87 THR A N 1
ATOM 671 C CA . THR A 1 87 ? -8.703 -18.609 6.219 1 97.69 87 THR A CA 1
ATOM 672 C C . THR A 1 87 ? -9.984 -19.297 5.738 1 97.69 87 THR A C 1
ATOM 674 O O . THR A 1 87 ? -10.195 -20.484 5.996 1 97.69 87 THR A O 1
ATOM 677 N N . ASN A 1 88 ? -10.805 -18.547 5.035 1 97.69 88 ASN A N 1
ATOM 678 C CA . ASN A 1 88 ? -12.023 -19.109 4.465 1 97.69 88 ASN A CA 1
ATOM 679 C C . ASN A 1 88 ? -11.719 -20.266 3.521 1 97.69 88 ASN A C 1
ATOM 681 O O . ASN A 1 88 ? -12.383 -21.297 3.561 1 97.69 88 ASN A O 1
ATOM 685 N N . ALA A 1 89 ? -10.742 -20.078 2.744 1 98.44 89 ALA A N 1
ATOM 686 C CA . ALA A 1 89 ? -10.367 -21.125 1.784 1 98.44 89 ALA A CA 1
ATOM 687 C C . ALA A 1 89 ? -9.836 -22.359 2.496 1 98.44 89 ALA A C 1
ATOM 689 O O . ALA A 1 89 ? -10.18 -23.484 2.133 1 98.44 89 ALA A O 1
ATOM 690 N N . VAL A 1 90 ? -9.016 -22.172 3.5 1 98.69 90 VAL A N 1
ATOM 691 C CA . VAL A 1 90 ? -8.414 -23.266 4.254 1 98.69 90 VAL A CA 1
ATOM 692 C C . VAL A 1 90 ? -9.508 -24.047 4.98 1 98.69 90 VAL A C 1
ATOM 694 O O . VAL A 1 90 ? -9.523 -25.281 4.953 1 98.69 90 VAL A O 1
ATOM 697 N N . ASN A 1 91 ? -10.438 -23.344 5.598 1 98.44 91 ASN A N 1
ATOM 698 C CA . ASN A 1 91 ? -11.555 -23.984 6.277 1 98.44 91 ASN A CA 1
ATOM 699 C C . ASN A 1 91 ? -12.406 -24.812 5.309 1 98.44 91 ASN A C 1
ATOM 701 O O . ASN A 1 91 ? -12.828 -25.922 5.633 1 98.44 91 ASN A O 1
ATOM 705 N N . ALA A 1 92 ? -12.664 -24.203 4.191 1 98.5 92 ALA A N 1
ATOM 706 C CA . ALA A 1 92 ? -13.445 -24.906 3.176 1 98.5 92 ALA A CA 1
ATOM 707 C C . ALA A 1 92 ? -12.742 -26.172 2.715 1 98.5 92 ALA A C 1
ATOM 709 O O . ALA A 1 92 ? -13.391 -27.203 2.475 1 98.5 92 ALA A O 1
ATOM 710 N N . ALA A 1 93 ? -11.438 -26.125 2.51 1 98.62 93 ALA A N 1
ATOM 711 C CA . ALA A 1 93 ? -10.656 -27.281 2.113 1 98.62 93 ALA A CA 1
ATOM 712 C C . ALA A 1 93 ? -10.781 -28.406 3.146 1 98.62 93 ALA A C 1
ATOM 714 O O . ALA A 1 93 ? -10.922 -29.578 2.789 1 98.62 93 ALA A O 1
ATOM 715 N N . GLN A 1 94 ? -10.703 -28 4.371 1 98.06 94 GLN A N 1
ATOM 716 C CA . GLN A 1 94 ? -10.828 -28.969 5.457 1 98.06 94 GLN A CA 1
ATOM 717 C C . GLN A 1 94 ? -12.211 -29.625 5.449 1 98.06 94 GLN A C 1
ATOM 719 O O . GLN A 1 94 ? -12.328 -30.844 5.555 1 98.06 94 GLN A O 1
ATOM 724 N N . ARG A 1 95 ? -13.227 -28.859 5.316 1 97.56 95 ARG A N 1
ATOM 725 C CA . ARG A 1 95 ? -14.602 -29.359 5.324 1 97.56 95 ARG A CA 1
ATOM 726 C C . ARG A 1 95 ? -14.867 -30.266 4.125 1 97.56 95 ARG A C 1
ATOM 728 O O . ARG A 1 95 ? -15.609 -31.234 4.23 1 97.56 95 ARG A O 1
ATOM 735 N N . ALA A 1 96 ? -14.289 -29.891 3.061 1 97.81 96 ALA A N 1
ATOM 736 C CA . ALA A 1 96 ? -14.469 -30.656 1.832 1 97.81 96 ALA A CA 1
ATOM 737 C C . ALA A 1 96 ? -13.555 -31.875 1.801 1 97.81 96 ALA A C 1
ATOM 739 O O . ALA A 1 96 ? -13.586 -32.656 0.852 1 97.81 96 ALA A O 1
ATOM 740 N N . GLN A 1 97 ? -12.68 -31.984 2.791 1 97.56 97 GLN A N 1
ATOM 741 C CA . GLN A 1 97 ? -11.75 -33.094 2.926 1 97.56 97 GLN A CA 1
ATOM 742 C C . GLN A 1 97 ? -10.789 -33.156 1.736 1 97.56 97 GLN A C 1
ATOM 744 O O . GLN A 1 97 ? -10.586 -34.219 1.158 1 97.56 97 GLN A O 1
ATOM 749 N N . VAL A 1 98 ? -10.305 -32.031 1.367 1 98.5 98 VAL A N 1
ATOM 750 C CA . VAL A 1 98 ? -9.266 -31.953 0.352 1 98.5 98 VAL A CA 1
ATOM 751 C C . VAL A 1 98 ? -8.047 -32.75 0.801 1 98.5 98 VAL A C 1
ATOM 753 O O . VAL A 1 98 ? -7.691 -32.75 1.981 1 98.5 98 VAL A O 1
ATOM 756 N N . GLY A 1 99 ? -7.402 -33.438 -0.144 1 98.31 99 GLY A N 1
ATOM 757 C CA . GLY A 1 99 ? -6.352 -34.375 0.204 1 98.31 99 GLY A CA 1
ATOM 758 C C . GLY A 1 99 ? -4.984 -33.719 0.329 1 98.31 99 GLY A C 1
ATOM 759 O O . GLY A 1 99 ? -4.113 -34.25 1.033 1 98.31 99 GLY A O 1
ATOM 760 N N . PHE A 1 100 ? -4.758 -32.688 -0.369 1 98.81 100 PHE A N 1
ATOM 761 C CA . PHE A 1 100 ? -3.467 -32 -0.459 1 98.81 100 PHE A CA 1
ATOM 762 C C . PHE A 1 100 ? -3.645 -30.531 -0.815 1 98.81 100 PHE A C 1
ATOM 764 O O . PHE A 1 100 ? -4.473 -30.188 -1.663 1 98.81 100 PHE A O 1
ATOM 771 N N . ILE A 1 101 ? -2.916 -29.594 -0.093 1 98.88 101 ILE A N 1
ATOM 772 C CA . ILE A 1 101 ? -2.984 -28.172 -0.389 1 98.88 101 ILE A CA 1
ATOM 773 C C . ILE A 1 101 ? -1.607 -27.656 -0.812 1 98.88 101 ILE A C 1
ATOM 775 O O . ILE A 1 101 ? -0.64 -27.766 -0.055 1 98.88 101 ILE A O 1
ATOM 779 N N . ALA A 1 102 ? -1.48 -27.203 -2.023 1 98.94 102 ALA A N 1
ATOM 780 C CA . ALA A 1 102 ? -0.373 -26.328 -2.396 1 98.94 102 ALA A CA 1
ATOM 781 C C . ALA A 1 102 ? -0.749 -24.859 -2.215 1 98.94 102 ALA A C 1
ATOM 783 O O . ALA A 1 102 ? -1.867 -24.453 -2.539 1 98.94 102 ALA A O 1
ATOM 784 N N . TYR A 1 103 ? 0.153 -24.047 -1.635 1 98.88 103 TYR A N 1
ATOM 785 C CA . TYR A 1 103 ? -0.087 -22.641 -1.372 1 98.88 103 TYR A CA 1
ATOM 786 C C . TYR A 1 103 ? 1.068 -21.781 -1.882 1 98.88 103 TYR A C 1
ATOM 788 O O . TYR A 1 103 ? 2.232 -22.062 -1.582 1 98.88 103 TYR A O 1
ATOM 796 N N . THR A 1 104 ? 0.72 -20.781 -2.74 1 98.5 104 THR A N 1
ATOM 797 C CA . THR A 1 104 ? 1.753 -19.844 -3.172 1 98.5 104 THR A CA 1
ATOM 798 C C . THR A 1 104 ? 2.078 -18.844 -2.061 1 98.5 104 THR A C 1
ATOM 800 O O . THR A 1 104 ? 1.29 -17.938 -1.781 1 98.5 104 THR A O 1
ATOM 803 N N . SER A 1 105 ? 3.236 -19.031 -1.495 1 98 105 SER A N 1
ATOM 804 C CA . SER A 1 105 ? 3.701 -18.219 -0.375 1 98 105 SER A CA 1
ATOM 805 C C . SER A 1 105 ? 4.809 -17.266 -0.806 1 98 105 SER A C 1
ATOM 807 O O . SER A 1 105 ? 4.816 -16.781 -1.944 1 98 105 SER A O 1
ATOM 809 N N . LEU A 1 106 ? 5.543 -16.766 0.131 1 96.44 106 LEU A N 1
ATOM 810 C CA . LEU A 1 106 ? 6.59 -15.766 -0.096 1 96.44 106 LEU A CA 1
ATOM 811 C C . LEU A 1 106 ? 7.93 -16.266 0.438 1 96.44 106 LEU A C 1
ATOM 813 O O . LEU A 1 106 ? 7.98 -16.969 1.448 1 96.44 106 LEU A O 1
ATOM 817 N N . ALA A 1 107 ? 8.961 -15.789 -0.212 1 94.44 107 ALA A N 1
ATOM 818 C CA . ALA A 1 107 ? 10.328 -16.141 0.163 1 94.44 107 ALA A CA 1
ATOM 819 C C . ALA A 1 107 ? 10.562 -15.898 1.651 1 94.44 107 ALA A C 1
ATOM 821 O O . ALA A 1 107 ? 10.266 -14.82 2.168 1 94.44 107 ALA A O 1
ATOM 822 N N . ASN A 1 108 ? 11.062 -16.953 2.299 1 93.56 108 ASN A N 1
ATOM 823 C CA . ASN A 1 108 ? 11.477 -16.875 3.695 1 93.56 108 ASN A CA 1
ATOM 824 C C . ASN A 1 108 ? 10.367 -16.328 4.582 1 93.56 108 ASN A C 1
ATOM 826 O O . ASN A 1 108 ? 10.617 -15.477 5.441 1 93.56 108 ASN A O 1
ATOM 830 N N . ALA A 1 109 ? 9.25 -16.797 4.418 1 91.25 109 ALA A N 1
ATOM 831 C CA . ALA A 1 109 ? 8.039 -16.234 5.031 1 91.25 109 ALA A CA 1
ATOM 832 C C . ALA A 1 109 ? 8.188 -16.156 6.547 1 91.25 109 ALA A C 1
ATOM 834 O O . ALA A 1 109 ? 7.73 -15.188 7.164 1 91.25 109 ALA A O 1
ATOM 835 N N . ASN A 1 110 ? 8.883 -17.047 7.18 1 90.56 110 ASN A N 1
ATOM 836 C CA . ASN A 1 110 ? 8.977 -17.094 8.633 1 90.56 110 ASN A CA 1
ATOM 837 C C . ASN A 1 110 ? 9.805 -15.938 9.18 1 90.56 110 ASN A C 1
ATOM 839 O O . ASN A 1 110 ? 9.523 -15.414 10.258 1 90.56 110 ASN A O 1
ATOM 843 N N . GLU A 1 111 ? 10.781 -15.578 8.359 1 89.75 111 GLU A N 1
ATOM 844 C CA . GLU A 1 111 ? 11.742 -14.625 8.898 1 89.75 111 GLU A CA 1
ATOM 845 C C . GLU A 1 111 ? 11.727 -13.32 8.109 1 89.75 111 GLU A C 1
ATOM 847 O O . GLU A 1 111 ? 12.398 -12.352 8.484 1 89.75 111 GLU A O 1
ATOM 852 N N . SER A 1 112 ? 10.938 -13.375 7.09 1 90.94 112 SER A N 1
ATOM 853 C CA . SER A 1 112 ? 10.938 -12.203 6.227 1 90.94 112 SER A CA 1
ATOM 854 C C . SER A 1 112 ? 10.477 -10.961 6.98 1 90.94 112 SER A C 1
ATOM 856 O O . SER A 1 112 ? 9.555 -11.031 7.801 1 90.94 112 SER A O 1
ATOM 858 N N . ARG A 1 113 ? 11.086 -9.797 6.664 1 84.38 113 ARG A N 1
ATOM 859 C CA . ARG A 1 113 ? 10.719 -8.523 7.266 1 84.38 113 ARG A CA 1
ATOM 860 C C . ARG A 1 113 ? 9.875 -7.688 6.309 1 84.38 113 ARG A C 1
ATOM 862 O O . ARG A 1 113 ? 9.531 -6.543 6.613 1 84.38 113 ARG A O 1
ATOM 869 N N . LEU A 1 114 ? 9.602 -8.273 5.133 1 88.44 114 LEU A N 1
ATOM 870 C CA . LEU A 1 114 ? 8.688 -7.598 4.215 1 88.44 114 LEU A CA 1
ATOM 871 C C . LEU A 1 114 ? 7.289 -7.496 4.812 1 88.44 114 LEU A C 1
ATOM 873 O O . LEU A 1 114 ? 6.809 -8.445 5.445 1 88.44 114 LEU A O 1
ATOM 877 N N . ALA A 1 115 ? 6.652 -6.387 4.586 1 81.44 115 ALA A N 1
ATOM 878 C CA . ALA A 1 115 ? 5.289 -6.191 5.074 1 81.44 115 ALA A CA 1
ATOM 879 C C . ALA A 1 115 ? 4.348 -7.254 4.512 1 81.44 115 ALA A C 1
ATOM 881 O O . ALA A 1 115 ? 3.406 -7.676 5.184 1 81.44 115 ALA A O 1
ATOM 882 N N . LEU A 1 116 ? 4.637 -7.801 3.398 1 85.88 116 LEU A N 1
ATOM 883 C CA . LEU A 1 116 ? 3.809 -8.773 2.697 1 85.88 116 LEU A CA 1
ATOM 884 C C . LEU A 1 116 ? 3.912 -10.148 3.352 1 85.88 116 LEU A C 1
ATOM 886 O O . LEU A 1 116 ? 3.105 -11.039 3.07 1 85.88 116 LEU A O 1
ATOM 890 N N . ALA A 1 117 ? 4.844 -10.328 4.199 1 91.25 117 ALA A N 1
ATOM 891 C CA . ALA A 1 117 ? 5.164 -11.672 4.672 1 91.25 117 ALA A CA 1
ATOM 892 C C . ALA A 1 117 ? 4.145 -12.148 5.695 1 91.25 117 ALA A C 1
ATOM 894 O O . ALA A 1 117 ? 3.883 -13.352 5.805 1 91.25 117 ALA A O 1
ATOM 895 N N . GLU A 1 118 ? 3.537 -11.305 6.398 1 89 118 GLU A N 1
ATOM 896 C CA . GLU A 1 118 ? 2.66 -11.656 7.512 1 89 118 GLU A CA 1
ATOM 897 C C . GLU A 1 118 ? 1.502 -12.531 7.047 1 89 118 GLU A C 1
ATOM 899 O O . GLU A 1 118 ? 1.198 -13.547 7.668 1 89 118 GLU A O 1
ATOM 904 N N . VAL A 1 119 ? 0.897 -12.172 5.996 1 92.88 119 VAL A N 1
ATOM 905 C CA . VAL A 1 119 ? -0.262 -12.898 5.496 1 92.88 119 VAL A CA 1
ATOM 906 C C . VAL A 1 119 ? 0.14 -14.336 5.156 1 92.88 119 VAL A C 1
ATOM 908 O O . VAL A 1 119 ? -0.627 -15.273 5.387 1 92.88 119 VAL A O 1
ATOM 911 N N . HIS A 1 120 ? 1.306 -14.453 4.621 1 97 120 HIS A N 1
ATOM 912 C CA . HIS A 1 120 ? 1.77 -15.781 4.227 1 97 120 HIS A CA 1
ATOM 913 C C . HIS A 1 120 ? 2.115 -16.625 5.445 1 97 120 HIS A C 1
ATOM 915 O O . HIS A 1 120 ? 1.828 -17.828 5.473 1 97 120 HIS A O 1
ATOM 921 N N . ARG A 1 121 ? 2.672 -16 6.473 1 96.25 121 ARG A N 1
ATOM 922 C CA . ARG A 1 121 ? 2.936 -16.719 7.715 1 96.25 121 ARG A CA 1
ATOM 923 C C . ARG A 1 121 ? 1.643 -17.25 8.328 1 96.25 121 ARG A C 1
ATOM 925 O O . ARG A 1 121 ? 1.561 -18.422 8.719 1 96.25 121 ARG A O 1
ATOM 932 N N . VAL A 1 122 ? 0.708 -16.438 8.391 1 96.56 122 VAL A N 1
ATOM 933 C CA . VAL A 1 122 ? -0.575 -16.781 8.992 1 96.56 122 VAL A CA 1
ATOM 934 C C . VAL A 1 122 ? -1.249 -17.891 8.188 1 96.56 122 VAL A C 1
ATOM 936 O O . VAL A 1 122 ? -1.773 -18.844 8.758 1 96.56 122 VAL A O 1
ATOM 939 N N . THR A 1 123 ? -1.219 -17.75 6.898 1 98.06 123 THR A N 1
ATOM 940 C CA . THR A 1 123 ? -1.889 -18.719 6.039 1 98.06 123 THR A CA 1
ATOM 941 C C . THR A 1 123 ? -1.189 -20.078 6.098 1 98.06 123 THR A C 1
ATOM 943 O O . THR A 1 123 ? -1.847 -21.109 6.168 1 98.06 123 THR A O 1
ATOM 946 N N . GLU A 1 124 ? 0.159 -20.078 6.082 1 98.44 124 GLU A N 1
ATOM 947 C CA . GLU A 1 124 ? 0.903 -21.328 6.207 1 98.44 124 GLU A CA 1
ATOM 948 C C . GLU A 1 124 ? 0.567 -22.031 7.516 1 98.44 124 GLU A C 1
ATOM 950 O O . GLU A 1 124 ? 0.369 -23.25 7.535 1 98.44 124 GLU A O 1
ATOM 955 N N . GLU A 1 125 ? 0.529 -21.281 8.578 1 98.06 125 GLU A N 1
ATOM 956 C CA . GLU A 1 125 ? 0.201 -21.859 9.883 1 98.06 125 GLU A CA 1
ATOM 957 C C . GLU A 1 125 ? -1.21 -22.438 9.891 1 98.06 125 GLU A C 1
ATOM 959 O O . GLU A 1 125 ? -1.438 -23.531 10.43 1 98.06 125 GLU A O 1
ATOM 964 N N . ALA A 1 126 ? -2.141 -21.734 9.328 1 98.38 126 ALA A N 1
ATOM 965 C CA . ALA A 1 126 ? -3.521 -22.203 9.242 1 98.38 126 ALA A CA 1
ATOM 966 C C . ALA A 1 126 ? -3.609 -23.516 8.484 1 98.38 126 ALA A C 1
ATOM 968 O O . ALA A 1 126 ? -4.32 -24.438 8.906 1 98.38 126 ALA A O 1
ATOM 969 N N . ILE A 1 127 ? -2.918 -23.609 7.402 1 98.75 127 ILE A N 1
ATOM 970 C CA . ILE A 1 127 ? -2.918 -24.812 6.598 1 98.75 127 ILE A CA 1
ATOM 971 C C . ILE A 1 127 ? -2.307 -25.969 7.395 1 98.75 127 ILE A C 1
ATOM 973 O O . ILE A 1 127 ? -2.883 -27.047 7.469 1 98.75 127 ILE A O 1
ATOM 977 N N . ALA A 1 128 ? -1.169 -25.719 8.016 1 98.38 128 ALA A N 1
ATOM 978 C CA . ALA A 1 128 ? -0.484 -26.734 8.789 1 98.38 128 ALA A CA 1
ATOM 979 C C . ALA A 1 128 ? -1.376 -27.266 9.914 1 98.38 128 ALA A C 1
ATOM 981 O O . ALA A 1 128 ? -1.374 -28.469 10.203 1 98.38 128 ALA A O 1
ATOM 982 N N . ASN A 1 129 ? -2.148 -26.422 10.469 1 98.12 129 ASN A N 1
ATOM 983 C CA . ASN A 1 129 ? -2.986 -26.766 11.609 1 98.12 129 ASN A CA 1
ATOM 984 C C . ASN A 1 129 ? -4.152 -27.656 11.203 1 98.12 129 ASN A C 1
ATOM 986 O O . ASN A 1 129 ? -4.766 -28.312 12.047 1 98.12 129 ASN A O 1
ATOM 990 N N . THR A 1 130 ? -4.516 -27.672 9.922 1 98.12 130 THR A N 1
ATOM 991 C CA . THR A 1 130 ? -5.613 -28.516 9.461 1 98.12 130 THR A CA 1
ATOM 992 C C . THR A 1 130 ? -5.227 -30 9.516 1 98.12 130 THR A C 1
ATOM 994 O O . THR A 1 130 ? -6.094 -30.859 9.586 1 98.12 130 THR A O 1
ATOM 997 N N . GLY A 1 131 ? -3.928 -30.219 9.398 1 98 131 GLY A N 1
ATOM 998 C CA . GLY A 1 131 ? -3.445 -31.594 9.281 1 98 131 GLY A CA 1
ATOM 999 C C . GLY A 1 131 ? -3.471 -32.125 7.855 1 98 131 GLY A C 1
ATOM 1000 O O . GLY A 1 131 ? -2.99 -33.219 7.582 1 98 131 GLY A O 1
ATOM 1001 N N . ILE A 1 132 ? -4.027 -31.391 6.93 1 98.62 132 ILE A N 1
ATOM 1002 C CA . ILE A 1 132 ? -3.984 -31.766 5.523 1 98.62 132 ILE A CA 1
ATOM 1003 C C . ILE A 1 132 ? -2.547 -31.688 5.012 1 98.62 132 ILE A C 1
ATOM 1005 O O . ILE A 1 132 ? -1.849 -30.703 5.246 1 98.62 132 ILE A O 1
ATOM 1009 N N . PRO A 1 133 ? -2.09 -32.812 4.359 1 98.75 133 PRO A N 1
ATOM 1010 C CA . PRO A 1 133 ? -0.779 -32.688 3.719 1 98.75 133 PRO A CA 1
ATOM 1011 C C . PRO A 1 133 ? -0.669 -31.438 2.842 1 98.75 133 PRO A C 1
ATOM 1013 O O . PRO A 1 133 ? -1.644 -31.047 2.191 1 98.75 133 PRO A O 1
ATOM 1016 N N . TYR A 1 134 ? 0.575 -30.812 2.797 1 98.88 134 TYR A N 1
ATOM 1017 C CA . TYR A 1 134 ? 0.681 -29.531 2.111 1 98.88 134 TYR A CA 1
ATOM 1018 C C . TYR A 1 134 ? 2.045 -29.375 1.449 1 98.88 134 TYR A C 1
ATOM 1020 O O . TYR A 1 134 ? 2.965 -30.156 1.72 1 98.88 134 TYR A O 1
ATOM 1028 N N . SER A 1 135 ? 2.123 -28.453 0.541 1 98.88 135 SER A N 1
ATOM 1029 C CA . SER A 1 135 ? 3.363 -27.891 0.015 1 98.88 135 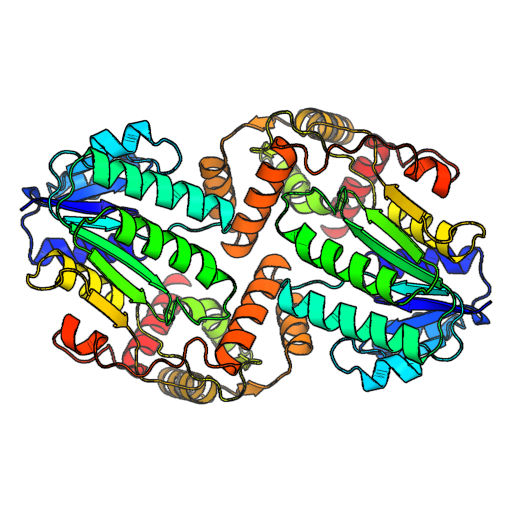SER A CA 1
ATOM 1030 C C . SER A 1 135 ? 3.299 -26.375 -0.048 1 98.88 135 SER A C 1
ATOM 1032 O O . SER A 1 135 ? 2.383 -25.812 -0.65 1 98.88 135 SER A O 1
ATOM 1034 N N . PHE A 1 136 ? 4.203 -25.719 0.672 1 98.88 136 PHE A N 1
ATOM 1035 C CA . PHE A 1 136 ? 4.328 -24.266 0.573 1 98.88 136 PHE A CA 1
ATOM 1036 C C . PHE A 1 136 ? 5.316 -23.891 -0.521 1 98.88 136 PHE A C 1
ATOM 1038 O O . PHE A 1 136 ? 6.492 -24.25 -0.461 1 98.88 136 PHE A O 1
ATOM 1045 N N . LEU A 1 137 ? 4.789 -23.234 -1.543 1 98.81 137 LEU A N 1
ATOM 1046 C CA . LEU A 1 137 ? 5.598 -22.703 -2.633 1 98.81 137 LEU A CA 1
ATOM 1047 C C . LEU A 1 137 ? 5.984 -21.25 -2.359 1 98.81 137 LEU A C 1
ATOM 1049 O O . LEU A 1 137 ? 5.219 -20.328 -2.654 1 98.81 137 LEU A O 1
ATOM 1053 N N . ARG A 1 138 ? 7.18 -21.062 -1.811 1 98.56 138 ARG A N 1
ATOM 1054 C CA . ARG A 1 138 ? 7.641 -19.734 -1.438 1 98.56 138 ARG A CA 1
ATOM 1055 C C . ARG A 1 138 ? 8.328 -19.047 -2.611 1 98.56 138 ARG A C 1
ATOM 1057 O O . ARG A 1 138 ? 9.531 -19.219 -2.82 1 98.56 138 ARG A O 1
ATOM 1064 N N . ASN A 1 139 ? 7.484 -18.328 -3.311 1 98.25 139 ASN A N 1
ATOM 1065 C CA . ASN A 1 139 ? 7.941 -17.641 -4.516 1 98.25 139 ASN A CA 1
ATOM 1066 C C . ASN A 1 139 ? 8.797 -16.422 -4.176 1 98.25 139 ASN A C 1
ATOM 1068 O O . ASN A 1 139 ? 8.406 -15.594 -3.35 1 98.25 139 ASN A O 1
ATOM 1072 N N . ASN A 1 140 ? 9.945 -16.391 -4.82 1 98.12 140 ASN A N 1
ATOM 1073 C CA . ASN A 1 140 ? 10.727 -15.164 -4.73 1 98.12 140 ASN A CA 1
ATOM 1074 C C . ASN A 1 140 ? 10.102 -14.047 -5.566 1 98.12 140 ASN A C 1
ATOM 1076 O O . ASN A 1 140 ? 8.883 -13.867 -5.555 1 98.12 140 ASN A O 1
ATOM 1080 N N . TRP A 1 141 ? 10.805 -13.281 -6.184 1 97.88 141 TRP A N 1
ATOM 1081 C CA . TRP A 1 141 ? 10.312 -12.062 -6.824 1 97.88 141 TRP A CA 1
ATOM 1082 C C . TRP A 1 141 ? 10.117 -12.273 -8.32 1 97.88 141 TRP A C 1
ATOM 1084 O O . TRP A 1 141 ? 11.031 -12.719 -9.016 1 97.88 141 TRP A O 1
ATOM 1094 N N . TYR A 1 142 ? 8.875 -12.023 -8.789 1 98.19 142 TYR A N 1
ATOM 1095 C CA . TYR A 1 142 ? 8.602 -12.125 -10.219 1 98.19 142 TYR A CA 1
ATOM 1096 C C . TYR A 1 142 ? 9.375 -11.062 -11 1 98.19 142 TYR A C 1
ATOM 1098 O O . TYR A 1 142 ? 9.375 -9.891 -10.633 1 98.19 142 TYR A O 1
ATOM 1106 N N . LEU A 1 143 ? 9.992 -11.484 -12.078 1 98.56 143 LEU A N 1
ATOM 1107 C CA . LEU A 1 143 ? 10.711 -10.531 -12.922 1 98.56 143 LEU A CA 1
ATOM 1108 C C . LEU A 1 143 ? 9.766 -9.469 -13.469 1 98.56 143 LEU A C 1
ATOM 1110 O O . LEU A 1 143 ? 10.156 -8.305 -13.617 1 98.56 143 LEU A O 1
ATOM 1114 N N . GLU A 1 144 ? 8.5 -9.82 -13.648 1 97.88 144 GLU A N 1
ATOM 1115 C CA . GLU A 1 144 ? 7.496 -8.945 -14.234 1 97.88 144 GLU A CA 1
ATOM 1116 C C . GLU A 1 144 ? 7.199 -7.762 -13.312 1 97.88 144 GLU A C 1
ATOM 1118 O O . GLU A 1 144 ? 6.609 -6.766 -13.742 1 97.88 144 GLU A O 1
ATOM 1123 N N . ASN A 1 145 ? 7.586 -7.895 -12.047 1 96.56 145 ASN A N 1
ATOM 1124 C CA . ASN A 1 145 ? 7.43 -6.762 -11.133 1 96.56 145 ASN A CA 1
ATOM 1125 C C . ASN A 1 145 ? 8.336 -5.602 -11.523 1 96.56 145 ASN A C 1
ATOM 1127 O O . ASN A 1 145 ? 8.141 -4.473 -11.07 1 96.56 145 ASN A O 1
ATOM 1131 N N . GLU A 1 146 ? 9.32 -5.844 -12.406 1 97.81 146 GLU A N 1
ATOM 1132 C CA . GLU A 1 146 ? 10.266 -4.809 -12.828 1 97.81 146 GLU A CA 1
ATOM 1133 C C . GLU A 1 146 ? 9.797 -4.145 -14.125 1 97.81 146 GLU A C 1
ATOM 1135 O O . GLU A 1 146 ? 10.523 -3.322 -14.695 1 97.81 146 GLU A O 1
ATOM 1140 N N . ILE A 1 147 ? 8.641 -4.441 -14.617 1 96.75 147 ILE A N 1
ATOM 1141 C CA . ILE A 1 147 ? 8.148 -3.924 -15.891 1 96.75 147 ILE A CA 1
ATOM 1142 C C . ILE A 1 147 ? 8.172 -2.396 -15.867 1 96.75 147 ILE A C 1
ATOM 1144 O O . ILE A 1 147 ? 8.625 -1.762 -16.828 1 96.75 147 ILE A O 1
ATOM 1148 N N . GLY A 1 148 ? 7.676 -1.815 -14.734 1 95.06 148 GLY A N 1
ATOM 1149 C CA . GLY A 1 148 ? 7.688 -0.365 -14.625 1 95.06 148 GLY A CA 1
ATOM 1150 C C . GLY A 1 148 ? 9.078 0.229 -14.734 1 95.06 148 GLY A C 1
ATOM 1151 O O . GLY A 1 148 ? 9.273 1.24 -15.414 1 95.06 148 GLY A O 1
ATOM 1152 N N . THR A 1 149 ? 10.016 -0.381 -14.086 1 97.25 149 THR A N 1
ATOM 1153 C CA . THR A 1 149 ? 11.398 0.072 -14.133 1 97.25 149 THR A CA 1
ATOM 1154 C C . THR A 1 149 ? 11.969 -0.086 -15.539 1 97.25 149 THR A C 1
ATOM 1156 O O . THR A 1 149 ? 12.656 0.809 -16.047 1 97.25 149 THR A O 1
ATOM 1159 N N . VAL A 1 150 ? 11.719 -1.205 -16.172 1 97.94 150 VAL A N 1
ATOM 1160 C CA . VAL A 1 150 ? 12.211 -1.465 -17.516 1 97.94 150 VAL A CA 1
ATOM 1161 C C . VAL A 1 150 ? 11.633 -0.437 -18.484 1 97.94 150 VAL A C 1
ATOM 1163 O O . VAL A 1 150 ? 12.336 0.08 -19.359 1 97.94 150 VAL A O 1
ATOM 1166 N N . GLN A 1 151 ? 10.359 -0.089 -18.312 1 96.75 151 GLN A N 1
ATOM 1167 C CA . GLN A 1 151 ? 9.719 0.92 -19.156 1 96.75 151 GLN A CA 1
ATOM 1168 C C . GLN A 1 151 ? 10.383 2.283 -18.969 1 96.75 151 GLN A C 1
ATOM 1170 O O . GLN A 1 151 ? 10.586 3.012 -19.953 1 96.75 151 GLN A O 1
ATOM 1175 N N . ALA A 1 152 ? 10.711 2.627 -17.75 1 96.31 152 ALA A N 1
ATOM 1176 C CA . ALA A 1 152 ? 11.398 3.887 -17.484 1 96.31 152 ALA A CA 1
ATOM 1177 C C . ALA A 1 152 ? 12.758 3.928 -18.172 1 96.31 152 ALA A C 1
ATOM 1179 O O . ALA A 1 152 ? 13.133 4.941 -18.766 1 96.31 152 ALA A O 1
ATOM 1180 N N . VAL A 1 153 ? 13.453 2.834 -18.125 1 97.56 153 VAL A N 1
ATOM 1181 C CA . VAL A 1 153 ? 14.766 2.73 -18.766 1 97.56 153 VAL A CA 1
ATOM 1182 C C . VAL A 1 153 ? 14.617 2.879 -20.281 1 97.56 153 VAL A C 1
ATOM 1184 O O . VAL A 1 153 ? 15.391 3.596 -20.906 1 97.56 153 VAL A O 1
ATOM 1187 N N . LEU A 1 154 ? 13.633 2.246 -20.828 1 96.56 154 LEU A N 1
ATOM 1188 C CA . LEU A 1 154 ? 13.383 2.342 -22.266 1 96.56 154 LEU A CA 1
ATOM 1189 C C . LEU A 1 154 ? 13.07 3.779 -22.672 1 96.56 154 LEU A C 1
ATOM 1191 O O . LEU A 1 154 ? 13.398 4.199 -23.781 1 96.56 154 LEU A O 1
ATOM 1195 N N . ALA A 1 155 ? 12.547 4.57 -21.719 1 95.75 155 ALA A N 1
ATOM 1196 C CA . ALA A 1 155 ? 12.203 5.965 -21.969 1 95.75 155 ALA A CA 1
ATOM 1197 C C . ALA A 1 155 ? 13.391 6.883 -21.703 1 95.75 155 ALA A C 1
ATOM 1199 O O . ALA A 1 155 ? 13.297 8.102 -21.875 1 95.75 155 ALA A O 1
ATOM 1200 N N . GLY A 1 156 ? 14.461 6.32 -21.234 1 95.81 156 GLY A N 1
ATOM 1201 C CA . GLY A 1 156 ? 15.688 7.098 -21.125 1 95.81 156 GLY A CA 1
ATOM 1202 C C . GLY A 1 156 ? 16.094 7.379 -19.688 1 95.81 156 GLY A C 1
ATOM 1203 O O . GLY A 1 156 ? 17.109 8.031 -19.453 1 95.81 156 GLY A O 1
ATOM 1204 N N . ALA A 1 157 ? 15.352 6.844 -18.719 1 97.19 157 ALA A N 1
ATOM 1205 C CA . ALA A 1 157 ? 15.68 7.047 -17.312 1 97.19 157 ALA A CA 1
ATOM 1206 C C . ALA A 1 157 ? 16.734 6.043 -16.859 1 97.19 157 ALA A C 1
ATOM 1208 O O . ALA A 1 157 ? 16.906 4.984 -17.453 1 97.19 157 ALA A O 1
ATOM 1209 N N . PRO A 1 158 ? 17.484 6.391 -15.867 1 98.25 158 PRO A N 1
ATOM 1210 C CA . PRO A 1 158 ? 18.359 5.383 -15.258 1 98.25 158 PRO A CA 1
ATOM 1211 C C . PRO A 1 158 ? 17.594 4.355 -14.43 1 98.25 158 PRO A C 1
ATOM 1213 O O . PRO A 1 158 ? 16.406 4.527 -14.188 1 98.25 158 PRO A O 1
ATOM 1216 N N . TRP A 1 159 ? 18.281 3.291 -14.141 1 98.62 159 TRP A N 1
ATOM 1217 C CA . TRP A 1 159 ? 17.781 2.332 -13.164 1 98.62 159 TRP A CA 1
ATOM 1218 C C . TRP A 1 159 ? 17.969 2.85 -11.742 1 98.62 159 TRP A C 1
ATOM 1220 O O . TRP A 1 159 ? 19.078 2.814 -11.211 1 98.62 159 TRP A O 1
ATOM 1230 N N . VAL A 1 160 ? 16.906 3.285 -11.094 1 98.5 160 VAL A N 1
ATOM 1231 C CA . VAL A 1 160 ? 17 3.877 -9.766 1 98.5 160 VAL A CA 1
ATOM 1232 C C . VAL A 1 160 ? 16.719 2.809 -8.703 1 98.5 160 VAL A C 1
ATOM 1234 O O . VAL A 1 160 ? 15.773 2.031 -8.828 1 98.5 160 VAL A O 1
ATOM 1237 N N . THR A 1 161 ? 17.547 2.766 -7.66 1 98.5 161 THR A N 1
ATOM 1238 C CA . THR A 1 161 ? 17.328 1.777 -6.609 1 98.5 161 THR A CA 1
ATOM 1239 C C . THR A 1 161 ? 17.906 2.262 -5.281 1 98.5 161 THR A C 1
ATOM 1241 O O . THR A 1 161 ? 18.828 3.07 -5.258 1 98.5 161 THR A O 1
ATOM 1244 N N . SER A 1 162 ? 17.25 1.848 -4.227 1 97.25 162 SER A N 1
ATOM 1245 C CA . SER A 1 162 ? 17.812 2.045 -2.891 1 97.25 162 SER A CA 1
ATOM 1246 C C . SER A 1 162 ? 18.141 0.713 -2.227 1 97.25 162 SER A C 1
ATOM 1248 O O . SER A 1 162 ? 18.281 0.64 -1.004 1 97.25 162 SER A O 1
ATOM 1250 N N . ALA A 1 163 ? 18.266 -0.323 -3.043 1 97.69 163 ALA A N 1
ATOM 1251 C CA . ALA A 1 163 ? 18.438 -1.675 -2.518 1 97.69 163 ALA A CA 1
ATOM 1252 C C . ALA A 1 163 ? 19.922 -1.974 -2.246 1 97.69 163 ALA A C 1
ATOM 1254 O O . ALA A 1 163 ? 20.25 -3.039 -1.726 1 97.69 163 ALA A O 1
ATOM 1255 N N . GLY A 1 164 ? 20.844 -1.019 -2.566 1 97.56 164 GLY A N 1
ATOM 1256 C CA . GLY A 1 164 ? 22.266 -1.263 -2.365 1 97.56 164 GLY A CA 1
ATOM 1257 C C . GLY A 1 164 ? 22.766 -2.498 -3.088 1 97.56 164 GLY A C 1
ATOM 1258 O O . GLY A 1 164 ? 22.531 -2.656 -4.289 1 97.56 164 GLY A O 1
ATOM 1259 N N . THR A 1 165 ? 23.391 -3.35 -2.322 1 97.81 165 THR A N 1
ATOM 1260 C CA . THR A 1 165 ? 23.953 -4.559 -2.916 1 97.81 165 THR A CA 1
ATOM 1261 C C . THR A 1 165 ? 23.062 -5.766 -2.613 1 97.81 165 THR A C 1
ATOM 1263 O O . THR A 1 165 ? 23.5 -6.91 -2.76 1 97.81 165 THR A O 1
ATOM 1266 N N . GLY A 1 166 ? 21.844 -5.488 -2.133 1 98.19 166 GLY A N 1
ATOM 1267 C CA . GLY A 1 166 ? 20.938 -6.594 -1.872 1 98.19 166 GLY A CA 1
ATOM 1268 C C . GLY A 1 166 ? 20.625 -7.418 -3.107 1 98.19 166 GLY A C 1
ATOM 1269 O O . GLY A 1 166 ? 20.578 -6.887 -4.219 1 98.19 166 GLY A O 1
ATOM 1270 N N . LYS A 1 167 ? 20.375 -8.711 -2.9 1 98.62 167 LYS A N 1
ATOM 1271 C CA . LYS A 1 167 ? 20.172 -9.609 -4.035 1 98.62 167 LYS A CA 1
ATOM 1272 C C . LYS A 1 167 ? 18.75 -10.148 -4.062 1 98.62 167 LYS A C 1
ATOM 1274 O O . LYS A 1 167 ? 18.094 -10.219 -3.025 1 98.62 167 LYS A O 1
ATOM 1279 N N . VAL A 1 168 ? 18.312 -10.43 -5.219 1 98.5 168 VAL A N 1
ATOM 1280 C CA . VAL A 1 168 ? 16.984 -10.969 -5.477 1 98.5 168 VAL A CA 1
ATOM 1281 C C . VAL A 1 168 ? 17.094 -12.172 -6.414 1 98.5 168 VAL A C 1
ATOM 1283 O O . VAL A 1 168 ? 17.938 -12.203 -7.309 1 98.5 168 VAL A O 1
ATOM 1286 N N . GLY A 1 169 ? 16.328 -13.195 -6.16 1 98.5 169 GLY A N 1
ATOM 1287 C CA . GLY A 1 169 ? 16.203 -14.305 -7.086 1 98.5 169 GLY A CA 1
ATOM 1288 C C . GLY A 1 169 ? 15.07 -14.141 -8.086 1 98.5 169 GLY A C 1
ATOM 1289 O O . GLY A 1 169 ? 14.086 -14.875 -8.039 1 98.5 169 GLY A O 1
ATOM 1290 N N . TRP A 1 170 ? 15.258 -13.258 -9.078 1 98.56 170 TRP A N 1
ATOM 1291 C CA . TRP A 1 170 ? 14.227 -12.992 -10.078 1 98.56 170 TRP A CA 1
ATOM 1292 C C . TRP A 1 170 ? 13.984 -14.219 -10.945 1 98.56 170 TRP A C 1
ATOM 1294 O O . TRP A 1 170 ? 14.922 -14.938 -11.297 1 98.56 170 TRP A O 1
ATOM 1304 N N . ALA A 1 171 ? 12.734 -14.438 -11.25 1 98.5 171 ALA A N 1
ATOM 1305 C CA . ALA A 1 171 ? 12.344 -15.445 -12.234 1 98.5 171 ALA A CA 1
ATOM 1306 C C . ALA A 1 171 ? 11.008 -15.094 -12.883 1 98.5 171 ALA A C 1
ATOM 1308 O O . ALA A 1 171 ? 10.25 -14.273 -12.359 1 98.5 171 ALA A O 1
ATOM 1309 N N . LEU A 1 172 ? 10.758 -15.68 -14.047 1 98.56 172 LEU A N 1
ATOM 1310 C CA . LEU A 1 172 ? 9.508 -15.43 -14.75 1 98.56 172 LEU A CA 1
ATOM 1311 C C . LEU A 1 172 ? 8.336 -16.109 -14.047 1 98.56 172 LEU A C 1
ATOM 1313 O O . LEU A 1 172 ? 8.477 -17.234 -13.539 1 98.56 172 LEU A O 1
ATOM 1317 N N . ARG A 1 173 ? 7.207 -15.477 -14.102 1 98.38 173 ARG A N 1
ATOM 1318 C CA . ARG A 1 173 ? 5.977 -16.062 -13.578 1 98.38 173 ARG A CA 1
ATOM 1319 C C . ARG A 1 173 ? 5.727 -17.438 -14.18 1 98.38 173 ARG A C 1
ATOM 1321 O O . ARG A 1 173 ? 5.199 -18.328 -13.508 1 98.38 173 ARG A O 1
ATOM 1328 N N . GLN A 1 174 ? 6.156 -17.594 -15.398 1 98.5 174 GLN A N 1
ATOM 1329 C CA . GLN A 1 174 ? 5.984 -18.875 -16.062 1 98.5 174 GLN A CA 1
ATOM 1330 C C . GLN A 1 174 ? 6.754 -19.969 -15.344 1 98.5 174 GLN A C 1
ATOM 1332 O O . GLN A 1 174 ? 6.262 -21.094 -15.211 1 98.5 174 GLN A O 1
ATOM 1337 N N . ASP A 1 175 ? 7.938 -19.672 -14.953 1 98.75 175 ASP A N 1
ATOM 1338 C CA . ASP A 1 175 ? 8.719 -20.656 -14.227 1 98.75 175 ASP A CA 1
ATOM 1339 C C . ASP A 1 175 ? 8.031 -21.047 -12.922 1 98.75 175 ASP A C 1
ATOM 1341 O O . ASP A 1 175 ? 7.98 -22.234 -12.562 1 98.75 175 ASP A O 1
ATOM 1345 N N . TYR A 1 176 ? 7.496 -20.062 -12.188 1 98.81 176 TYR A N 1
ATOM 1346 C CA . TYR A 1 176 ? 6.777 -20.344 -10.945 1 98.81 176 TYR A CA 1
ATOM 1347 C C . TYR A 1 176 ? 5.535 -21.188 -11.211 1 98.81 176 TYR A C 1
ATOM 1349 O O . TYR A 1 176 ? 5.215 -22.078 -10.43 1 98.81 176 TYR A O 1
ATOM 1357 N N . ALA A 1 177 ? 4.84 -20.906 -12.305 1 98.81 177 ALA A N 1
ATOM 1358 C CA . ALA A 1 177 ? 3.65 -21.656 -12.672 1 98.81 177 ALA A CA 1
ATOM 1359 C C . ALA A 1 177 ? 3.994 -23.125 -12.945 1 98.81 177 ALA A C 1
ATOM 1361 O O . ALA A 1 177 ? 3.266 -24.031 -12.531 1 98.81 177 ALA A O 1
ATOM 1362 N N . GLU A 1 178 ? 5.102 -23.297 -13.625 1 98.75 178 GLU A N 1
ATOM 1363 C CA . GLU A 1 178 ? 5.539 -24.656 -13.938 1 98.75 178 GLU A CA 1
ATOM 1364 C C . GLU A 1 178 ? 5.918 -25.422 -12.672 1 98.75 178 GLU A C 1
ATOM 1366 O O . GLU A 1 178 ? 5.645 -26.625 -12.555 1 98.75 178 GLU A O 1
ATOM 1371 N N . ALA A 1 179 ? 6.512 -24.719 -11.766 1 98.81 179 ALA A N 1
ATOM 1372 C CA . ALA A 1 179 ? 6.848 -25.359 -10.492 1 98.81 179 ALA A CA 1
ATOM 1373 C C . ALA A 1 179 ? 5.586 -25.75 -9.734 1 98.81 179 ALA A C 1
ATOM 1375 O O . ALA A 1 179 ? 5.504 -26.859 -9.195 1 98.81 179 ALA A O 1
ATOM 1376 N N . ALA A 1 180 ? 4.602 -24.891 -9.656 1 98.81 180 ALA A N 1
ATOM 1377 C CA . ALA A 1 180 ? 3.34 -25.188 -8.992 1 98.81 180 ALA A CA 1
ATOM 1378 C C . ALA A 1 180 ? 2.641 -26.375 -9.641 1 98.81 180 ALA A C 1
ATOM 1380 O O . ALA A 1 180 ? 2.139 -27.266 -8.953 1 98.81 180 ALA A O 1
ATOM 1381 N N . ALA A 1 181 ? 2.658 -26.391 -10.961 1 98.75 181 ALA A N 1
ATOM 1382 C CA . ALA A 1 181 ? 2.037 -27.484 -11.703 1 98.75 181 ALA A CA 1
ATOM 1383 C C . ALA A 1 181 ? 2.73 -28.812 -11.398 1 98.75 181 ALA A C 1
ATOM 1385 O O . ALA A 1 181 ? 2.072 -29.844 -11.25 1 98.75 181 ALA A O 1
ATOM 1386 N N . ALA A 1 182 ? 4.062 -28.766 -11.328 1 98.62 182 ALA A N 1
ATOM 1387 C CA . ALA A 1 182 ? 4.836 -29.969 -11.039 1 98.62 182 ALA A CA 1
ATOM 1388 C C . ALA A 1 182 ? 4.461 -30.547 -9.672 1 98.62 182 ALA A C 1
ATOM 1390 O O . ALA A 1 182 ? 4.324 -31.766 -9.523 1 98.62 182 ALA A O 1
ATOM 1391 N N . VAL A 1 183 ? 4.266 -29.688 -8.695 1 98.75 183 VAL A N 1
ATOM 1392 C CA . VAL A 1 183 ? 3.906 -30.109 -7.348 1 98.75 183 VAL A CA 1
ATOM 1393 C C . VAL A 1 183 ? 2.498 -30.703 -7.359 1 98.75 183 VAL A C 1
ATOM 1395 O O . VAL A 1 183 ? 2.254 -31.75 -6.742 1 98.75 183 VAL A O 1
ATOM 1398 N N . LEU A 1 184 ? 1.583 -30.094 -8.047 1 98.62 184 LEU A N 1
ATOM 1399 C CA . LEU A 1 184 ? 0.186 -30.516 -8.07 1 98.62 184 LEU A CA 1
ATOM 1400 C C . LEU A 1 184 ? 0.029 -31.828 -8.805 1 98.62 184 LEU A C 1
ATOM 1402 O O . LEU A 1 184 ? -0.743 -32.688 -8.383 1 98.62 184 LEU A O 1
ATOM 1406 N N . ALA A 1 185 ? 0.743 -32 -9.875 1 97.5 185 ALA A N 1
ATOM 1407 C CA . ALA A 1 185 ? 0.583 -33.188 -10.727 1 97.5 185 ALA A CA 1
ATOM 1408 C C . ALA A 1 185 ? 1.469 -34.312 -10.25 1 97.5 185 ALA A C 1
ATOM 1410 O O . ALA A 1 185 ? 1.281 -35.469 -10.656 1 97.5 185 ALA A O 1
ATOM 1411 N N . GLY A 1 186 ? 2.445 -33.969 -9.43 1 95.69 186 GLY A N 1
ATOM 1412 C CA . GLY A 1 186 ? 3.43 -34.938 -9.031 1 95.69 186 GLY A CA 1
ATOM 1413 C C . GLY A 1 186 ? 3.152 -35.562 -7.668 1 95.69 186 GLY A C 1
ATOM 1414 O O . GLY A 1 186 ? 2.188 -35.188 -7 1 95.69 186 GLY A O 1
ATOM 1415 N N . ASP A 1 187 ? 4.008 -36.531 -7.324 1 95 187 ASP A N 1
ATOM 1416 C CA . ASP A 1 187 ? 3.904 -37.219 -6.043 1 95 187 ASP A CA 1
ATOM 1417 C C . ASP A 1 187 ? 5.082 -36.875 -5.137 1 95 187 ASP A C 1
ATOM 1419 O O . ASP A 1 187 ? 6.094 -36.344 -5.598 1 95 187 ASP A O 1
ATOM 1423 N N . GLY A 1 188 ? 4.859 -37.062 -3.865 1 96.88 188 GLY A N 1
ATOM 1424 C CA . GLY A 1 188 ? 5.973 -36.938 -2.934 1 96.88 188 GLY A CA 1
ATOM 1425 C C . GLY A 1 188 ? 6.203 -35.531 -2.434 1 96.88 188 GLY A C 1
ATOM 1426 O O . GLY A 1 188 ? 7.312 -35.188 -2.031 1 96.88 188 GLY A O 1
ATOM 1427 N N . HIS A 1 189 ? 5.191 -34.781 -2.477 1 98.38 189 HIS A N 1
ATOM 1428 C CA . HIS A 1 189 ? 5.375 -33.375 -2.105 1 98.38 189 HIS A CA 1
ATOM 1429 C C . HIS A 1 189 ? 4.688 -33.062 -0.782 1 98.38 189 HIS A C 1
ATOM 1431 O O . HIS A 1 189 ? 4.59 -31.891 -0.39 1 98.38 189 HIS A O 1
ATOM 1437 N N . GLU A 1 190 ? 4.262 -34.062 -0.057 1 98.44 190 GLU A N 1
ATOM 1438 C CA . GLU A 1 190 ? 3.518 -33.844 1.181 1 98.44 190 GLU A CA 1
ATOM 1439 C C . GLU A 1 190 ? 4.406 -33.25 2.258 1 98.44 190 GLU A C 1
ATOM 1441 O O . GLU A 1 190 ? 5.531 -33.688 2.477 1 98.44 190 GLU A O 1
ATOM 1446 N N . ASN A 1 191 ? 3.916 -32.188 2.857 1 98.56 191 ASN A N 1
ATOM 1447 C CA . ASN A 1 191 ? 4.531 -31.5 3.982 1 98.56 191 ASN A CA 1
ATOM 1448 C C . ASN A 1 191 ? 5.922 -30.984 3.631 1 98.56 191 ASN A C 1
ATOM 1450 O O . ASN A 1 191 ? 6.883 -31.219 4.363 1 98.56 191 ASN A O 1
ATOM 1454 N N . THR A 1 192 ? 5.957 -30.328 2.508 1 98.44 192 THR A N 1
ATOM 1455 C CA . THR A 1 192 ? 7.203 -29.734 2.035 1 98.44 192 THR A CA 1
ATOM 1456 C C . THR A 1 192 ? 7.094 -28.203 1.986 1 98.44 192 THR A C 1
ATOM 1458 O O . THR A 1 192 ? 5.992 -27.656 1.981 1 98.44 192 THR A O 1
ATOM 1461 N N . ILE A 1 193 ? 8.211 -27.578 2.129 1 98.5 193 ILE A N 1
ATOM 1462 C CA . ILE A 1 193 ? 8.406 -26.156 1.849 1 98.5 193 ILE A CA 1
ATOM 1463 C C . ILE A 1 193 ? 9.453 -25.984 0.749 1 98.5 193 ILE A C 1
ATOM 1465 O O . ILE A 1 193 ? 10.586 -26.453 0.882 1 98.5 193 ILE A O 1
ATOM 1469 N N . TYR A 1 194 ? 9.062 -25.391 -0.382 1 98.69 194 TYR A N 1
ATOM 1470 C CA . TYR A 1 194 ? 9.984 -25.109 -1.475 1 98.69 194 TYR A CA 1
ATOM 1471 C C . TYR A 1 194 ? 10.297 -23.625 -1.545 1 98.69 194 TYR A C 1
ATOM 1473 O O . TYR A 1 194 ? 9.391 -22.797 -1.719 1 98.69 194 TYR A O 1
ATOM 1481 N N . GLU A 1 195 ? 11.555 -23.266 -1.333 1 98.69 195 GLU A N 1
ATOM 1482 C CA . GLU A 1 195 ? 12.031 -21.906 -1.595 1 98.69 195 GLU A CA 1
ATOM 1483 C C . GLU A 1 195 ? 12.406 -21.719 -3.064 1 98.69 195 GLU A C 1
ATOM 1485 O O . GLU A 1 195 ? 13.469 -22.172 -3.498 1 98.69 195 GLU A O 1
ATOM 1490 N N . LEU A 1 196 ? 11.523 -21.078 -3.77 1 98.69 196 LEU A N 1
ATOM 1491 C CA . LEU A 1 196 ? 11.703 -20.953 -5.211 1 98.69 196 LEU A CA 1
ATOM 1492 C C . LEU A 1 196 ? 12.383 -19.625 -5.551 1 98.69 196 LEU A C 1
ATOM 1494 O O . LEU A 1 196 ? 11.766 -18.562 -5.461 1 98.69 196 LEU A O 1
ATOM 1498 N N . SER A 1 197 ? 13.578 -19.719 -5.938 1 98.31 197 SER A N 1
ATOM 1499 C CA . SER A 1 197 ? 14.406 -18.547 -6.211 1 98.31 197 SER A CA 1
ATOM 1500 C C . SER A 1 197 ? 15.227 -18.734 -7.48 1 98.31 197 SER A C 1
ATOM 1502 O O . SER A 1 197 ? 15.773 -19.812 -7.719 1 98.31 197 SER A O 1
ATOM 1504 N N . GLY A 1 198 ? 15.211 -17.703 -8.367 1 98.12 198 GLY A N 1
ATOM 1505 C CA . GLY A 1 198 ? 16.203 -17.688 -9.422 1 98.12 198 GLY A CA 1
ATOM 1506 C C . GLY A 1 198 ? 17.609 -17.406 -8.906 1 98.12 198 GLY A C 1
ATOM 1507 O O . GLY A 1 198 ? 17.828 -17.281 -7.699 1 98.12 198 GLY A O 1
ATOM 1508 N N . PRO A 1 199 ? 18.547 -17.375 -9.906 1 97.75 199 PRO A N 1
ATOM 1509 C CA . PRO A 1 199 ? 19.891 -16.969 -9.484 1 97.75 199 PRO A CA 1
ATOM 1510 C C . PRO A 1 199 ? 19.922 -15.594 -8.844 1 97.75 199 PRO A C 1
ATOM 1512 O O . PRO A 1 199 ? 19.266 -14.664 -9.32 1 97.75 199 PRO A O 1
ATOM 1515 N N . LE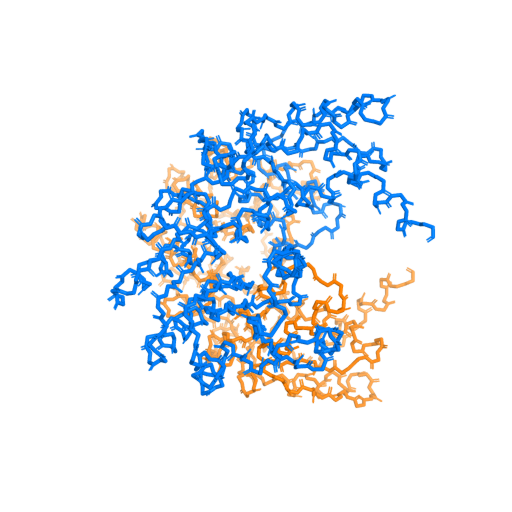U A 1 200 ? 20.672 -15.531 -7.719 1 98.44 200 LEU A N 1
ATOM 1516 C CA . LEU A 1 200 ? 20.734 -14.273 -6.977 1 98.44 200 LEU A CA 1
ATOM 1517 C C . LEU A 1 200 ? 21.5 -13.211 -7.766 1 98.44 200 LEU A C 1
ATOM 1519 O O . LEU A 1 200 ? 22.578 -13.484 -8.289 1 98.44 200 LEU A O 1
ATOM 1523 N N . MET A 1 201 ? 20.828 -12.047 -7.879 1 98.62 201 MET A N 1
ATOM 1524 C CA . MET A 1 201 ? 21.438 -10.922 -8.594 1 98.62 201 MET A CA 1
ATOM 1525 C C . MET A 1 201 ? 21.156 -9.609 -7.875 1 98.62 201 MET A C 1
ATOM 1527 O O . MET A 1 201 ? 20.109 -9.438 -7.262 1 98.62 201 MET A O 1
ATOM 1531 N N . THR A 1 202 ? 22.172 -8.75 -7.965 1 98.56 202 THR A N 1
ATOM 1532 C CA . THR A 1 202 ? 21.938 -7.371 -7.531 1 98.56 202 THR A CA 1
ATOM 1533 C C . THR A 1 202 ? 21.156 -6.598 -8.594 1 98.56 202 THR A C 1
ATOM 1535 O O . THR A 1 202 ? 21 -7.07 -9.719 1 98.56 202 THR A O 1
ATOM 1538 N N . GLN A 1 203 ? 20.703 -5.438 -8.164 1 98.5 203 GLN A N 1
ATOM 1539 C CA . GLN A 1 203 ? 20.062 -4.559 -9.141 1 98.5 203 GLN A CA 1
ATOM 1540 C C . GLN A 1 203 ? 21.047 -4.172 -10.25 1 98.5 203 GLN A C 1
ATOM 1542 O O . GLN A 1 203 ? 20.656 -4.07 -11.414 1 98.5 203 GLN A O 1
ATOM 1547 N N . GLU A 1 204 ? 22.266 -3.986 -9.922 1 98.44 204 GLU A N 1
ATOM 1548 C CA . GLU A 1 204 ? 23.297 -3.637 -10.898 1 98.44 204 GLU A CA 1
ATOM 1549 C C . GLU A 1 204 ? 23.453 -4.742 -11.938 1 98.44 204 GLU A C 1
ATOM 1551 O O . GLU A 1 204 ? 23.578 -4.465 -13.133 1 98.44 204 GLU A O 1
ATOM 1556 N N . GLU A 1 205 ? 23.469 -5.926 -11.422 1 98.62 205 GLU A N 1
ATOM 1557 C CA . GLU A 1 205 ? 23.625 -7.059 -12.328 1 98.62 205 GLU A CA 1
ATOM 1558 C C . GLU A 1 205 ? 22.406 -7.203 -13.25 1 98.62 205 GLU A C 1
ATOM 1560 O O . GLU A 1 205 ? 22.547 -7.504 -14.43 1 98.62 205 GLU A O 1
ATOM 1565 N N . LEU A 1 206 ? 21.203 -7.02 -12.695 1 98.75 206 LEU A N 1
ATOM 1566 C CA . LEU A 1 206 ? 20 -7.09 -13.516 1 98.75 206 LEU A CA 1
ATOM 1567 C C . LEU A 1 206 ? 19.984 -5.977 -14.562 1 98.75 206 LEU A C 1
ATOM 1569 O O . LEU A 1 206 ? 19.641 -6.215 -15.727 1 98.75 206 LEU A O 1
ATOM 1573 N N . ALA A 1 207 ? 20.375 -4.77 -14.117 1 98.75 207 ALA A N 1
ATOM 1574 C CA . ALA A 1 207 ? 20.438 -3.641 -15.039 1 98.75 207 ALA A CA 1
ATOM 1575 C C . ALA A 1 207 ? 21.469 -3.898 -16.141 1 98.75 207 ALA A C 1
ATOM 1577 O O . ALA A 1 207 ? 21.219 -3.561 -17.312 1 98.75 207 ALA A O 1
ATOM 1578 N N . ALA A 1 208 ? 22.562 -4.477 -15.82 1 98.56 208 ALA A N 1
ATOM 1579 C CA . ALA A 1 208 ? 23.578 -4.812 -16.812 1 98.56 208 ALA A CA 1
ATOM 1580 C C . ALA A 1 208 ? 23.062 -5.828 -17.812 1 98.56 208 ALA A C 1
ATOM 1582 O O . ALA A 1 208 ? 23.312 -5.715 -19.016 1 98.56 208 ALA A O 1
ATOM 1583 N N . ALA A 1 209 ? 22.375 -6.812 -17.312 1 98.75 209 ALA A N 1
ATOM 1584 C CA . ALA A 1 209 ? 21.766 -7.805 -18.203 1 98.75 209 ALA A CA 1
ATOM 1585 C C . ALA A 1 209 ? 20.75 -7.152 -19.141 1 98.75 209 ALA A C 1
ATOM 1587 O O . ALA A 1 209 ? 20.688 -7.492 -20.312 1 98.75 209 ALA A O 1
ATOM 1588 N N . LEU A 1 210 ? 19.953 -6.23 -18.578 1 98.75 210 LEU A N 1
ATOM 1589 C CA . LEU A 1 210 ? 19 -5.492 -19.422 1 98.75 210 LEU A CA 1
ATOM 1590 C C . LEU A 1 210 ? 19.734 -4.695 -20.5 1 98.75 210 LEU A C 1
ATOM 1592 O O . LEU A 1 210 ? 19.297 -4.652 -21.641 1 98.75 210 LEU A O 1
ATOM 1596 N N . GLY A 1 211 ? 20.828 -4.062 -20.078 1 98.62 211 GLY A N 1
ATOM 1597 C CA . GLY A 1 211 ? 21.641 -3.336 -21.047 1 98.62 211 GLY A CA 1
ATOM 1598 C C . GLY A 1 211 ? 22.125 -4.207 -22.188 1 98.62 211 GLY A C 1
ATOM 1599 O O . GLY A 1 211 ? 22.109 -3.781 -23.344 1 98.62 211 GLY A O 1
ATOM 1600 N N . ALA A 1 212 ? 22.516 -5.379 -21.844 1 98.44 212 ALA A N 1
ATOM 1601 C CA . ALA A 1 212 ? 22.969 -6.324 -22.859 1 98.44 212 ALA A CA 1
ATOM 1602 C C . ALA A 1 212 ? 21.844 -6.66 -23.844 1 98.44 212 ALA A C 1
ATOM 1604 O O . ALA A 1 212 ? 22.062 -6.754 -25.047 1 98.44 212 ALA A O 1
ATOM 1605 N N . VAL A 1 213 ? 20.656 -6.836 -23.344 1 98.25 213 VAL A N 1
ATOM 1606 C CA . VAL A 1 213 ? 19.5 -7.16 -24.156 1 98.25 213 VAL A CA 1
ATOM 1607 C C . VAL A 1 213 ? 19.156 -5.98 -25.062 1 98.25 213 VAL A C 1
ATOM 1609 O O . VAL A 1 213 ? 18.781 -6.168 -26.219 1 98.25 213 VAL A O 1
ATOM 1612 N N . LEU A 1 214 ? 19.344 -4.805 -24.531 1 97.62 214 LEU A N 1
ATOM 1613 C CA . LEU A 1 214 ? 18.938 -3.598 -25.25 1 97.62 214 LEU A CA 1
ATOM 1614 C C . LEU A 1 214 ? 20.047 -3.119 -26.172 1 97.62 214 LEU A C 1
ATOM 1616 O O . LEU A 1 214 ? 19.812 -2.305 -27.062 1 97.62 214 LEU A O 1
ATOM 1620 N N . GLY A 1 215 ? 21.25 -3.588 -25.953 1 97.25 215 GLY A N 1
ATOM 1621 C CA . GLY A 1 215 ? 22.391 -3.117 -26.719 1 97.25 215 GLY A CA 1
ATOM 1622 C C . GLY A 1 215 ? 22.844 -1.722 -26.312 1 97.25 215 GLY A C 1
ATOM 1623 O O . GLY A 1 215 ? 23.328 -0.961 -27.156 1 97.25 215 GLY A O 1
ATOM 1624 N N . LYS A 1 216 ? 22.516 -1.342 -25.125 1 96.88 216 LYS A N 1
ATOM 1625 C CA . LYS A 1 216 ? 22.938 -0.042 -24.609 1 96.88 216 LYS A CA 1
ATOM 1626 C C . LYS A 1 216 ? 23.188 -0.109 -23.094 1 96.88 216 LYS A C 1
ATOM 1628 O O . LYS A 1 216 ? 22.672 -0.992 -22.422 1 96.88 216 LYS A O 1
ATOM 1633 N N . ASP A 1 217 ? 23.969 0.839 -22.672 1 96.38 217 ASP A N 1
ATOM 1634 C CA . ASP A 1 217 ? 24.25 0.899 -21.234 1 96.38 217 ASP A CA 1
ATOM 1635 C C . ASP A 1 217 ? 23.031 1.375 -20.453 1 96.38 217 ASP A C 1
ATOM 1637 O O . ASP A 1 217 ? 22.328 2.279 -20.891 1 96.38 217 ASP A O 1
ATOM 1641 N N . VAL A 1 218 ? 22.781 0.738 -19.328 1 98.25 218 VAL A N 1
ATOM 1642 C CA . VAL A 1 218 ? 21.75 1.143 -18.375 1 98.25 218 VAL A CA 1
ATOM 1643 C C . VAL A 1 218 ? 22.391 1.615 -17.078 1 98.25 218 VAL A C 1
ATOM 1645 O O . VAL A 1 218 ? 22.719 0.803 -16.219 1 98.25 218 VAL A O 1
ATOM 1648 N N . PRO A 1 219 ? 22.578 2.9 -16.938 1 98.19 219 PRO A N 1
ATOM 1649 C CA . PRO A 1 219 ? 23.156 3.377 -15.68 1 98.19 219 PRO A CA 1
ATOM 1650 C C . PRO A 1 219 ? 22.281 3.1 -14.461 1 98.19 219 PRO A C 1
ATOM 1652 O O . PRO A 1 219 ? 21.047 3.223 -14.547 1 98.19 219 PRO A O 1
ATOM 1655 N N . VAL A 1 220 ? 22.953 2.697 -13.406 1 98.56 220 VAL A N 1
ATOM 1656 C CA . VAL A 1 220 ? 22.25 2.482 -12.141 1 98.56 220 VAL A CA 1
ATOM 1657 C C . VAL A 1 220 ? 22.469 3.672 -11.211 1 98.56 220 VAL A C 1
ATOM 1659 O O . VAL A 1 220 ? 23.609 4.09 -11 1 98.56 220 VAL A O 1
ATOM 1662 N N . GLN A 1 221 ? 21.422 4.246 -10.75 1 98.56 221 GLN A N 1
ATOM 1663 C CA . GLN A 1 221 ? 21.484 5.328 -9.766 1 98.56 221 GLN A CA 1
ATOM 1664 C C . GLN A 1 221 ? 21.109 4.824 -8.375 1 98.56 221 GLN A C 1
ATOM 1666 O O . GLN A 1 221 ? 19.938 4.582 -8.086 1 98.56 221 GLN A O 1
ATOM 1671 N N . GLN A 1 222 ? 22.141 4.711 -7.543 1 98.19 222 GLN A N 1
ATOM 1672 C CA . GLN A 1 222 ? 21.938 4.336 -6.148 1 98.19 222 GLN A CA 1
ATOM 1673 C C . GLN A 1 222 ? 21.562 5.547 -5.301 1 98.19 222 GLN A C 1
ATOM 1675 O O . GLN A 1 222 ? 22.234 6.582 -5.359 1 98.19 222 GLN A O 1
ATOM 1680 N N . VAL A 1 223 ? 20.484 5.383 -4.578 1 96.75 223 VAL A N 1
ATOM 1681 C CA . VAL A 1 223 ? 20.047 6.465 -3.707 1 96.75 223 VAL A CA 1
ATOM 1682 C C . VAL A 1 223 ? 19.562 5.898 -2.371 1 96.75 223 VAL A C 1
ATOM 1684 O O . VAL A 1 223 ? 19.516 4.68 -2.191 1 96.75 223 VAL A O 1
ATOM 1687 N N . ASN A 1 224 ? 19.312 6.727 -1.406 1 91.56 224 ASN A N 1
ATOM 1688 C CA . ASN A 1 224 ? 18.656 6.27 -0.182 1 91.56 224 ASN A CA 1
ATOM 1689 C C . ASN A 1 224 ? 17.141 6.207 -0.337 1 91.56 224 ASN A C 1
ATOM 1691 O O . ASN A 1 224 ? 16.609 6.566 -1.386 1 91.56 224 ASN A O 1
ATOM 1695 N N . ASP A 1 225 ? 16.484 5.727 0.637 1 92.19 225 ASP A N 1
ATOM 1696 C CA . ASP A 1 225 ? 15.047 5.496 0.563 1 92.19 225 ASP A CA 1
ATOM 1697 C C . ASP A 1 225 ? 14.289 6.805 0.338 1 92.19 225 ASP A C 1
ATOM 1699 O O . ASP A 1 225 ? 13.328 6.848 -0.435 1 92.19 225 ASP A O 1
ATOM 1703 N N . ALA A 1 226 ? 14.688 7.824 0.995 1 87.88 226 ALA A N 1
ATOM 1704 C CA . ALA A 1 226 ? 14.016 9.117 0.862 1 87.88 226 ALA A CA 1
ATOM 1705 C C . ALA A 1 226 ? 14.125 9.648 -0.565 1 87.88 226 ALA A C 1
ATOM 1707 O O . ALA A 1 226 ? 13.141 10.109 -1.139 1 87.88 226 ALA A O 1
ATOM 1708 N N . ALA A 1 227 ? 15.328 9.586 -1.098 1 92.19 227 ALA A N 1
ATOM 1709 C CA . ALA A 1 227 ? 15.547 10.031 -2.471 1 92.19 227 ALA A CA 1
ATOM 1710 C C . ALA A 1 227 ? 14.789 9.156 -3.463 1 92.19 227 ALA A C 1
ATOM 1712 O O . ALA A 1 227 ? 14.234 9.656 -4.441 1 92.19 227 ALA A O 1
ATOM 1713 N N . TYR A 1 228 ? 14.781 7.891 -3.195 1 95.81 228 TYR A N 1
ATOM 1714 C CA . TYR A 1 228 ? 14.016 6.969 -4.027 1 95.81 228 TYR A CA 1
ATOM 1715 C C . TYR A 1 228 ? 12.539 7.355 -4.051 1 95.81 228 TYR A C 1
ATOM 1717 O O . TYR A 1 228 ? 11.938 7.449 -5.121 1 95.81 228 TYR A O 1
ATOM 1725 N N . ALA A 1 229 ? 12 7.598 -2.922 1 93.38 229 ALA A N 1
ATOM 1726 C CA . ALA A 1 229 ? 10.594 7.992 -2.801 1 93.38 229 ALA A CA 1
ATOM 1727 C C . ALA A 1 229 ? 10.32 9.281 -3.572 1 93.38 229 ALA A C 1
ATOM 1729 O O . ALA A 1 229 ? 9.328 9.375 -4.301 1 93.38 229 ALA A O 1
ATOM 1730 N N . ASP A 1 230 ? 11.227 10.211 -3.482 1 91.38 230 ASP A N 1
ATOM 1731 C CA . ASP A 1 230 ? 11.062 11.492 -4.156 1 91.38 230 ASP A CA 1
ATOM 1732 C C . ASP A 1 230 ? 11.047 11.32 -5.676 1 91.38 230 ASP A C 1
ATOM 1734 O O . ASP A 1 230 ? 10.234 11.93 -6.367 1 91.38 230 ASP A O 1
ATOM 1738 N N . ILE A 1 231 ? 11.93 10.531 -6.105 1 95.88 231 ILE A N 1
ATOM 1739 C CA . ILE A 1 231 ? 12.039 10.297 -7.543 1 95.88 231 ILE A CA 1
ATOM 1740 C C . ILE A 1 231 ? 10.766 9.617 -8.055 1 95.88 231 ILE A C 1
ATOM 1742 O O . ILE A 1 231 ? 10.227 10 -9.094 1 95.88 231 ILE A O 1
ATOM 1746 N N . MET A 1 232 ? 10.266 8.609 -7.289 1 96.44 232 MET A N 1
ATOM 1747 C CA . MET A 1 232 ? 9.047 7.902 -7.695 1 96.44 232 MET A CA 1
ATOM 1748 C C . MET A 1 232 ? 7.844 8.836 -7.672 1 96.44 232 MET A C 1
ATOM 1750 O O . MET A 1 232 ? 7.004 8.797 -8.578 1 96.44 232 MET A O 1
ATOM 1754 N N . LYS A 1 233 ? 7.785 9.664 -6.684 1 92.81 233 LYS A N 1
ATOM 1755 C CA . LYS A 1 233 ? 6.699 10.641 -6.598 1 92.81 233 LYS A CA 1
ATOM 1756 C C . LYS A 1 233 ? 6.742 11.617 -7.77 1 92.81 233 LYS A C 1
ATOM 1758 O O . LYS A 1 233 ? 5.707 11.93 -8.359 1 92.81 233 LYS A O 1
ATOM 1763 N N . LYS A 1 234 ? 7.926 12.078 -8.094 1 93.5 234 LYS A N 1
ATOM 1764 C CA . LYS A 1 234 ? 8.094 13.008 -9.211 1 93.5 234 LYS A CA 1
ATOM 1765 C C . LYS A 1 234 ? 7.711 12.352 -10.531 1 93.5 234 LYS A C 1
ATOM 1767 O O . LYS A 1 234 ? 7.262 13.031 -11.461 1 93.5 234 LYS A O 1
ATOM 1772 N N . ALA A 1 235 ? 7.828 11.062 -10.57 1 94.75 235 ALA A N 1
ATOM 1773 C CA . ALA A 1 235 ? 7.445 10.305 -11.758 1 94.75 235 ALA A CA 1
ATOM 1774 C C . ALA A 1 235 ? 5.934 10.102 -11.82 1 94.75 235 ALA A C 1
ATOM 1776 O O . ALA A 1 235 ? 5.422 9.477 -12.75 1 94.75 235 ALA A O 1
ATOM 1777 N N . GLY A 1 236 ? 5.223 10.523 -10.828 1 92.56 236 GLY A N 1
ATOM 1778 C CA . GLY A 1 236 ? 3.768 10.516 -10.867 1 92.56 236 GLY A CA 1
ATOM 1779 C C . GLY A 1 236 ? 3.158 9.32 -10.148 1 92.56 236 GLY A C 1
ATOM 1780 O O . GLY A 1 236 ? 1.951 9.086 -10.242 1 92.56 236 GLY A O 1
ATOM 1781 N N . LEU A 1 237 ? 3.912 8.523 -9.422 1 94.62 237 LEU A N 1
ATOM 1782 C CA . LEU A 1 237 ? 3.381 7.359 -8.719 1 94.62 237 LEU A CA 1
ATOM 1783 C C . LEU A 1 237 ? 2.654 7.777 -7.445 1 94.62 237 LEU A C 1
ATOM 1785 O O . LEU A 1 237 ? 3.121 8.656 -6.719 1 94.62 237 LEU A O 1
ATOM 1789 N N . PRO A 1 238 ? 1.488 7.184 -7.199 1 93.06 238 PRO A N 1
ATOM 1790 C CA . PRO A 1 238 ? 0.748 7.52 -5.98 1 93.06 238 PRO A CA 1
ATOM 1791 C C . PRO A 1 238 ? 1.464 7.062 -4.711 1 93.06 238 PRO A C 1
ATOM 1793 O O . PRO A 1 238 ? 2.189 6.066 -4.734 1 93.06 238 PRO A O 1
ATOM 1796 N N . ASP A 1 239 ? 1.193 7.668 -3.6 1 90.88 239 ASP A N 1
ATOM 1797 C CA . ASP A 1 239 ? 1.93 7.52 -2.348 1 90.88 239 ASP A CA 1
ATOM 1798 C C . ASP A 1 239 ? 1.888 6.074 -1.854 1 90.88 239 ASP A C 1
ATOM 1800 O O . ASP A 1 239 ? 2.906 5.531 -1.418 1 90.88 239 ASP A O 1
ATOM 1804 N N . PRO A 1 240 ? 0.678 5.43 -1.913 1 91.56 240 PRO A N 1
ATOM 1805 C CA . PRO A 1 240 ? 0.667 4.043 -1.438 1 91.56 240 PRO A CA 1
ATOM 1806 C C . PRO A 1 240 ? 1.604 3.141 -2.234 1 91.56 240 PRO A C 1
ATOM 1808 O O . PRO A 1 240 ? 2.254 2.262 -1.663 1 91.56 240 PRO A O 1
ATOM 1811 N N . LEU A 1 241 ? 1.653 3.352 -3.559 1 94 241 LEU A N 1
ATOM 1812 C CA . LEU A 1 241 ? 2.58 2.578 -4.375 1 94 241 LEU A CA 1
ATOM 1813 C C . LEU A 1 241 ? 4.027 2.91 -4.023 1 94 241 LEU A C 1
ATOM 1815 O O . LEU A 1 241 ? 4.867 2.016 -3.93 1 94 241 LEU A O 1
ATOM 1819 N N . VAL A 1 242 ? 4.316 4.168 -3.832 1 94.5 242 VAL A N 1
ATOM 1820 C CA . VAL A 1 242 ? 5.664 4.598 -3.484 1 94.5 242 VAL A CA 1
ATOM 1821 C C . VAL A 1 242 ? 6.098 3.939 -2.176 1 94.5 242 VAL A C 1
ATOM 1823 O O . VAL A 1 242 ? 7.211 3.428 -2.068 1 94.5 242 VAL A O 1
ATOM 1826 N N . SER A 1 243 ? 5.172 3.973 -1.248 1 91.38 243 SER A N 1
ATOM 1827 C CA . SER A 1 243 ? 5.465 3.355 0.042 1 91.38 243 SER A CA 1
ATOM 1828 C C . SER A 1 243 ? 5.758 1.867 -0.109 1 91.38 243 SER A C 1
ATOM 1830 O O . SER A 1 243 ? 6.664 1.339 0.539 1 91.38 243 SER A O 1
ATOM 1832 N N . PHE A 1 244 ? 5.004 1.229 -0.911 1 92.38 244 PHE A N 1
ATOM 1833 C CA . PHE A 1 244 ? 5.203 -0.191 -1.177 1 92.38 244 PHE A CA 1
ATOM 1834 C C . PHE A 1 244 ? 6.566 -0.437 -1.807 1 92.38 244 PHE A C 1
ATOM 1836 O O . PHE A 1 244 ? 7.312 -1.316 -1.366 1 92.38 244 PHE A O 1
ATOM 1843 N N . LEU A 1 245 ? 6.902 0.38 -2.777 1 95.56 245 LEU A N 1
ATOM 1844 C CA . LEU A 1 245 ? 8.164 0.205 -3.488 1 95.56 245 LEU A CA 1
ATOM 1845 C C . LEU A 1 245 ? 9.352 0.436 -2.557 1 95.56 245 LEU A C 1
ATOM 1847 O O . LEU A 1 245 ? 10.352 -0.288 -2.623 1 95.56 245 LEU A O 1
ATOM 1851 N N . VAL A 1 246 ? 9.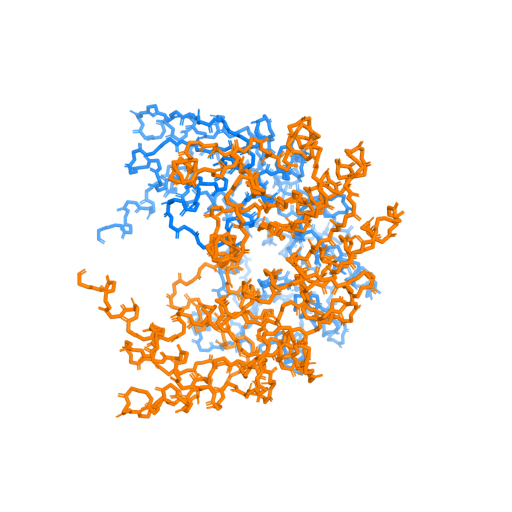258 1.386 -1.695 1 93.88 246 VAL A N 1
ATOM 1852 C CA . VAL A 1 246 ? 10.32 1.664 -0.739 1 93.88 246 VAL A CA 1
ATOM 1853 C C . VAL A 1 246 ? 10.492 0.476 0.206 1 93.88 246 VAL A C 1
ATOM 1855 O O . VAL A 1 246 ? 11.617 0.089 0.531 1 93.88 246 VAL A O 1
ATOM 1858 N N . ASP A 1 247 ? 9.359 -0.083 0.615 1 92.25 247 ASP A N 1
ATOM 1859 C CA . ASP A 1 247 ? 9.414 -1.264 1.473 1 92.25 247 ASP A CA 1
ATOM 1860 C C . ASP A 1 247 ? 10.141 -2.414 0.781 1 92.25 247 ASP A C 1
ATOM 1862 O O . ASP A 1 247 ? 10.945 -3.111 1.405 1 92.25 247 ASP A O 1
ATOM 1866 N N . ILE A 1 248 ? 9.867 -2.58 -0.428 1 94.81 248 ILE A N 1
ATOM 1867 C CA . ILE A 1 248 ? 10.5 -3.646 -1.197 1 94.81 248 ILE A CA 1
ATOM 1868 C C . ILE A 1 248 ? 12 -3.385 -1.312 1 94.81 248 ILE A C 1
ATOM 1870 O O . ILE A 1 248 ? 12.812 -4.289 -1.104 1 94.81 248 ILE A O 1
ATOM 1874 N N . GLN A 1 249 ? 12.383 -2.137 -1.638 1 96.25 249 GLN A N 1
ATOM 1875 C CA . GLN A 1 249 ? 13.797 -1.774 -1.736 1 96.25 249 GLN A CA 1
ATOM 1876 C C . GLN A 1 249 ? 14.531 -2.055 -0.428 1 96.25 249 GLN A C 1
ATOM 1878 O O . GLN A 1 249 ? 15.617 -2.635 -0.433 1 96.25 249 GLN A O 1
ATOM 1883 N N . ARG A 1 250 ? 13.961 -1.671 0.631 1 93.06 250 ARG A N 1
ATOM 1884 C CA . ARG A 1 250 ? 14.555 -1.904 1.944 1 93.06 250 ARG A CA 1
ATOM 1885 C C . ARG A 1 250 ? 14.688 -3.396 2.229 1 93.06 250 ARG A C 1
ATOM 1887 O O . ARG A 1 250 ? 15.727 -3.854 2.709 1 93.06 250 ARG A O 1
ATOM 1894 N N . GLY A 1 251 ? 13.617 -4.105 1.945 1 93.88 251 GLY A N 1
ATOM 1895 C CA . GLY A 1 251 ? 13.648 -5.547 2.131 1 93.88 251 GLY A CA 1
ATOM 1896 C C . GLY A 1 251 ? 14.758 -6.223 1.344 1 93.88 251 GLY A C 1
ATOM 1897 O O . GLY A 1 251 ? 15.438 -7.117 1.856 1 93.88 251 GLY A O 1
ATOM 1898 N N . ILE A 1 252 ? 14.883 -5.754 0.141 1 96.88 252 ILE A N 1
ATOM 1899 C CA . ILE A 1 252 ? 15.945 -6.305 -0.694 1 96.88 252 ILE A CA 1
ATOM 1900 C C . ILE A 1 252 ? 17.297 -5.977 -0.082 1 96.88 252 ILE A C 1
ATOM 1902 O O . ILE A 1 252 ? 18.156 -6.855 0.045 1 96.88 252 ILE A O 1
ATOM 1906 N N . ARG A 1 253 ? 17.5 -4.801 0.31 1 96.25 253 ARG A N 1
ATOM 1907 C CA . ARG A 1 253 ? 18.75 -4.355 0.908 1 96.25 253 ARG A CA 1
ATOM 1908 C C . ARG A 1 253 ? 19.094 -5.168 2.154 1 96.25 253 ARG A C 1
ATOM 1910 O O . ARG A 1 253 ? 20.25 -5.453 2.426 1 96.25 253 ARG A O 1
ATOM 1917 N N . GLU A 1 254 ? 18.062 -5.613 2.816 1 93.56 254 GLU A N 1
ATOM 1918 C CA . GLU A 1 254 ? 18.25 -6.301 4.094 1 93.56 254 GLU A CA 1
ATOM 1919 C C . GLU A 1 254 ? 18.234 -7.812 3.91 1 93.56 254 GLU A C 1
ATOM 1921 O O . GLU A 1 254 ? 18.297 -8.562 4.887 1 93.56 254 GLU A O 1
ATOM 1926 N N . GLY A 1 255 ? 18.078 -8.258 2.734 1 96.38 255 GLY A N 1
ATOM 1927 C CA . GLY A 1 255 ? 18.312 -9.656 2.414 1 96.38 255 GLY A CA 1
ATOM 1928 C C . GLY A 1 255 ? 17.047 -10.492 2.424 1 96.38 255 GLY A C 1
ATOM 1929 O O . GLY A 1 255 ? 17.109 -11.719 2.42 1 96.38 255 GLY A O 1
ATOM 1930 N N . SER A 1 256 ? 15.891 -9.859 2.389 1 95.38 256 SER A N 1
ATOM 1931 C CA . SER A 1 256 ? 14.617 -10.57 2.51 1 95.38 256 SER A CA 1
ATOM 1932 C C . SER A 1 256 ? 14.375 -11.477 1.308 1 95.38 256 SER A C 1
ATOM 1934 O O . SER A 1 256 ? 13.633 -12.453 1.4 1 95.38 256 SER A O 1
ATOM 1936 N N . LEU A 1 257 ? 15.039 -11.188 0.16 1 97.62 257 LEU A N 1
ATOM 1937 C CA . LEU A 1 257 ? 14.797 -11.969 -1.053 1 97.62 257 LEU A CA 1
ATOM 1938 C C . LEU A 1 257 ? 16.062 -12.703 -1.481 1 97.62 257 LEU A C 1
ATOM 1940 O O . LEU A 1 257 ? 16.125 -13.242 -2.588 1 97.62 257 LEU A O 1
ATOM 1944 N N . GLU A 1 258 ? 17.031 -12.68 -0.597 1 97.81 258 GLU A N 1
ATOM 1945 C CA . GLU A 1 258 ? 18.281 -13.359 -0.868 1 97.81 258 GLU A CA 1
ATOM 1946 C C . GLU A 1 258 ? 18.234 -14.82 -0.408 1 97.81 258 GLU A C 1
ATOM 1948 O O . GLU A 1 258 ? 18.812 -15.164 0.626 1 97.81 258 GLU A O 1
ATOM 1953 N N . ILE A 1 259 ? 17.609 -15.594 -1.263 1 97.06 259 ILE A N 1
ATOM 1954 C CA . ILE A 1 259 ? 17.375 -17 -0.92 1 97.06 259 ILE A CA 1
ATOM 1955 C C . ILE A 1 259 ? 18.203 -17.891 -1.835 1 97.06 259 ILE A C 1
ATOM 1957 O O . ILE A 1 259 ? 17.984 -17.938 -3.047 1 97.06 259 ILE A O 1
ATOM 1961 N N . GLU A 1 260 ? 19.125 -18.547 -1.287 1 94.19 260 GLU A N 1
ATOM 1962 C CA . GLU A 1 260 ? 19.859 -19.562 -2.012 1 94.19 260 GLU A CA 1
ATOM 1963 C C . GLU A 1 260 ? 19.172 -20.922 -1.905 1 94.19 260 GLU A C 1
ATOM 1965 O O . GLU A 1 260 ? 19.016 -21.453 -0.807 1 94.19 260 GLU A O 1
ATOM 1970 N N . SER A 1 261 ? 18.719 -21.375 -2.963 1 95.94 261 SER A N 1
ATOM 1971 C CA . SER A 1 261 ? 17.984 -22.641 -2.975 1 95.94 261 SER A CA 1
ATOM 1972 C C . SER A 1 261 ? 18.062 -23.312 -4.34 1 95.94 261 SER A C 1
ATOM 1974 O O . SER A 1 261 ? 18.172 -22.641 -5.363 1 95.94 261 SER A O 1
ATOM 1976 N N . ASN A 1 262 ? 18 -24.641 -4.367 1 96.38 262 ASN A N 1
ATOM 1977 C CA . ASN A 1 262 ? 17.938 -25.406 -5.605 1 96.38 262 ASN A CA 1
ATOM 1978 C C . ASN A 1 262 ? 16.547 -26.016 -5.812 1 96.38 262 ASN A C 1
ATOM 1980 O O . ASN A 1 262 ? 16.344 -26.828 -6.719 1 96.38 262 ASN A O 1
ATOM 1984 N N . ASP A 1 263 ? 15.617 -25.609 -4.996 1 98.31 263 ASP A N 1
ATOM 1985 C CA . ASP A 1 263 ? 14.273 -26.188 -5.051 1 98.31 263 ASP A CA 1
ATOM 1986 C C . ASP A 1 263 ? 13.617 -25.922 -6.402 1 98.31 263 ASP A C 1
ATOM 1988 O O . ASP A 1 263 ? 12.875 -26.766 -6.914 1 98.31 263 ASP A O 1
ATOM 1992 N N . PHE A 1 264 ? 13.914 -24.75 -6.922 1 98.19 264 PHE A N 1
ATOM 1993 C CA . PHE A 1 264 ? 13.297 -24.328 -8.172 1 98.19 264 PHE A CA 1
ATOM 1994 C C . PHE A 1 264 ? 13.641 -25.297 -9.297 1 98.19 264 PHE A C 1
ATOM 1996 O O . PHE A 1 264 ? 12.75 -25.844 -9.953 1 98.19 264 PHE A O 1
ATOM 2003 N N . GLU A 1 265 ? 14.875 -25.562 -9.477 1 97.75 265 GLU A N 1
ATOM 2004 C CA . GLU A 1 265 ? 15.344 -26.469 -10.523 1 97.75 265 GLU A CA 1
ATOM 2005 C C . GLU A 1 265 ? 14.883 -27.906 -10.258 1 97.75 265 GLU A C 1
ATOM 2007 O O . GLU A 1 265 ? 14.578 -28.641 -11.195 1 97.75 265 GLU A O 1
ATOM 2012 N N . LYS A 1 266 ? 14.867 -28.219 -9.016 1 97.38 266 LYS A N 1
ATOM 2013 C CA . LYS A 1 266 ? 14.383 -29.547 -8.656 1 97.38 266 LYS A CA 1
ATOM 2014 C C . LYS A 1 266 ? 12.945 -29.766 -9.125 1 97.38 266 LYS A C 1
ATOM 2016 O O . LYS A 1 266 ? 12.617 -30.812 -9.688 1 97.38 266 LYS A O 1
ATOM 2021 N N . LEU A 1 267 ? 12.102 -28.781 -8.891 1 98.12 267 LEU A N 1
ATOM 2022 C CA . LEU A 1 267 ? 10.695 -28.906 -9.258 1 98.12 267 LEU A CA 1
ATOM 2023 C C . LEU A 1 267 ? 10.516 -28.812 -10.773 1 98.12 267 LEU A C 1
ATOM 2025 O O . LEU A 1 267 ? 9.672 -29.484 -11.352 1 98.12 267 LEU A O 1
ATOM 2029 N N . LEU A 1 268 ? 11.32 -27.969 -11.406 1 97.88 268 LEU A N 1
ATOM 2030 C CA . LEU A 1 268 ? 11.164 -27.719 -12.836 1 97.88 268 LEU A CA 1
ATOM 2031 C C . LEU A 1 268 ? 11.742 -28.875 -13.648 1 97.88 268 LEU A C 1
ATOM 2033 O O . LEU A 1 268 ? 11.289 -29.141 -14.766 1 97.88 268 LEU A O 1
ATOM 2037 N N . GLY A 1 269 ? 12.773 -29.5 -13.156 1 97.06 269 GLY A N 1
ATOM 2038 C CA . GLY A 1 269 ? 13.508 -30.5 -13.922 1 97.06 269 GLY A CA 1
ATOM 2039 C C . GLY A 1 269 ? 14.398 -29.891 -14.984 1 97.06 269 GLY A C 1
ATOM 2040 O O . GLY A 1 269 ? 14.82 -30.578 -15.914 1 97.06 269 GLY A O 1
ATOM 2041 N N . ARG A 1 270 ? 14.594 -28.641 -14.945 1 97.12 270 ARG A N 1
ATOM 2042 C CA . ARG A 1 270 ? 15.445 -27.828 -15.805 1 97.12 270 ARG A CA 1
ATOM 2043 C C . ARG A 1 270 ? 15.93 -26.578 -15.078 1 97.12 270 ARG A C 1
ATOM 2045 O O . ARG A 1 270 ? 15.414 -26.234 -14.016 1 97.12 270 ARG A O 1
ATOM 2052 N N . PRO A 1 271 ? 16.953 -25.969 -15.688 1 96.88 271 PRO A N 1
ATOM 2053 C CA . PRO A 1 271 ? 17.312 -24.688 -15.109 1 96.88 271 PRO A CA 1
ATOM 2054 C C . PRO A 1 271 ? 16.203 -23.641 -15.219 1 96.88 271 PRO A C 1
ATOM 2056 O O . PRO A 1 271 ? 15.352 -23.734 -16.109 1 96.88 271 PRO A O 1
ATOM 2059 N N . VAL A 1 272 ? 16.203 -22.734 -14.25 1 98 272 VAL A N 1
ATOM 2060 C CA . VAL A 1 272 ? 15.344 -21.562 -14.375 1 98 272 VAL A CA 1
ATOM 2061 C C . VAL A 1 272 ? 15.68 -20.797 -15.648 1 98 272 VAL A C 1
ATOM 2063 O O . VAL A 1 272 ? 16.812 -20.859 -16.125 1 98 272 VAL A O 1
ATOM 2066 N N . THR A 1 273 ? 14.664 -20.141 -16.281 1 98.44 273 THR A N 1
ATOM 2067 C CA . THR A 1 273 ? 14.914 -19.359 -17.5 1 98.44 273 THR A CA 1
ATOM 2068 C C . THR A 1 273 ? 16.062 -18.391 -17.281 1 98.44 273 THR A C 1
ATOM 2070 O O . THR A 1 273 ? 16.031 -17.578 -16.344 1 98.44 273 THR A O 1
ATOM 2073 N N . PRO A 1 274 ? 17.078 -18.531 -18.141 1 98.38 274 PRO A N 1
ATOM 2074 C CA . PRO A 1 274 ? 18.188 -17.578 -17.984 1 98.38 274 PRO A CA 1
ATOM 2075 C C . PRO A 1 274 ? 17.734 -16.125 -18.031 1 98.38 274 PRO A C 1
ATOM 2077 O O . PRO A 1 274 ? 16.859 -15.766 -18.828 1 98.38 274 PRO A O 1
ATOM 2080 N N . ILE A 1 275 ? 18.344 -15.305 -17.203 1 98.56 275 ILE A N 1
ATOM 2081 C CA . ILE A 1 275 ? 17.891 -13.93 -17 1 98.56 275 ILE A CA 1
ATOM 2082 C C . ILE A 1 275 ? 17.953 -13.164 -18.312 1 98.56 275 ILE A C 1
ATOM 2084 O O . ILE A 1 275 ? 17.094 -12.328 -18.594 1 98.56 275 ILE A O 1
ATOM 2088 N N . HIS A 1 276 ? 18.922 -13.445 -19.141 1 98.25 276 HIS A N 1
ATOM 2089 C CA . HIS A 1 276 ? 19.031 -12.781 -20.438 1 98.25 276 HIS A CA 1
ATOM 2090 C C . HIS A 1 276 ? 17.797 -13.062 -21.297 1 98.25 276 HIS A C 1
ATOM 2092 O O . HIS A 1 276 ? 17.234 -12.141 -21.906 1 98.25 276 HIS A O 1
ATOM 2098 N N . ASP A 1 277 ? 17.438 -14.297 -21.344 1 98.5 277 ASP A N 1
ATOM 2099 C CA . ASP A 1 277 ? 16.281 -14.695 -22.141 1 98.5 277 ASP A CA 1
ATOM 2100 C C . ASP A 1 277 ? 14.992 -14.125 -21.531 1 98.5 277 ASP A C 1
ATOM 2102 O O . ASP A 1 277 ? 14.094 -13.703 -22.266 1 98.5 277 ASP A O 1
ATOM 2106 N N . ALA A 1 278 ? 14.922 -14.156 -20.219 1 98.56 278 ALA A N 1
ATOM 2107 C CA . ALA A 1 278 ? 13.75 -13.641 -19.516 1 98.56 278 ALA A CA 1
ATOM 2108 C C . ALA A 1 278 ? 13.562 -12.148 -19.797 1 98.56 278 ALA A C 1
ATOM 2110 O O . ALA A 1 278 ? 12.453 -11.711 -20.094 1 98.56 278 ALA A O 1
ATOM 2111 N N . LEU A 1 279 ? 14.633 -11.391 -19.734 1 98.62 279 LEU A N 1
ATOM 2112 C CA . LEU A 1 279 ? 14.586 -9.953 -19.984 1 98.62 279 LEU A CA 1
ATOM 2113 C C . LEU A 1 279 ? 14.258 -9.672 -21.453 1 98.62 279 LEU A C 1
ATOM 2115 O O . LEU A 1 279 ? 13.5 -8.75 -21.766 1 98.62 279 LEU A O 1
ATOM 2119 N N . ALA A 1 280 ? 14.836 -10.484 -22.359 1 98.06 280 ALA A N 1
ATOM 2120 C CA . ALA A 1 280 ? 14.539 -10.336 -23.781 1 98.06 280 ALA A CA 1
ATOM 2121 C C . ALA A 1 280 ? 13.047 -10.523 -24.047 1 98.06 280 ALA A C 1
ATOM 2123 O O . ALA A 1 280 ? 12.445 -9.773 -24.812 1 98.06 280 ALA A O 1
ATOM 2124 N N . GLN A 1 281 ? 12.523 -11.5 -23.422 1 97.25 281 GLN A N 1
ATOM 2125 C CA . GLN A 1 281 ? 11.094 -11.758 -23.547 1 97.25 281 GLN A CA 1
ATOM 2126 C C . GLN A 1 281 ? 10.273 -10.586 -23 1 97.25 281 GLN A C 1
ATOM 2128 O O . GLN A 1 281 ? 9.305 -10.156 -23.625 1 97.25 281 GLN A O 1
ATOM 2133 N N . LEU A 1 282 ? 10.672 -10.117 -21.844 1 96.94 282 LEU A N 1
ATOM 2134 C CA . LEU A 1 282 ? 9.977 -9.008 -21.203 1 96.94 282 LEU A CA 1
ATOM 2135 C C . LEU A 1 282 ? 9.992 -7.77 -22.094 1 96.94 282 LEU A C 1
ATOM 2137 O O . LEU A 1 282 ? 8.961 -7.121 -22.281 1 96.94 282 LEU A O 1
ATOM 2141 N N . VAL A 1 283 ? 11.148 -7.492 -22.719 1 97.38 283 VAL A N 1
ATOM 2142 C CA . VAL A 1 283 ? 11.312 -6.324 -23.562 1 97.38 283 VAL A CA 1
ATOM 2143 C C . VAL A 1 283 ? 10.477 -6.484 -24.828 1 97.38 283 VAL A C 1
ATOM 2145 O O . VAL A 1 283 ? 9.82 -5.539 -25.281 1 97.38 283 VAL A O 1
ATOM 2148 N N . ARG A 1 284 ? 10.445 -7.668 -25.344 1 95.81 284 ARG A N 1
ATOM 2149 C CA . ARG A 1 284 ? 9.656 -7.949 -26.547 1 95.81 284 ARG A CA 1
ATOM 2150 C C . ARG A 1 284 ? 8.172 -7.738 -26.266 1 95.81 284 ARG A C 1
ATOM 2152 O O . ARG A 1 284 ? 7.461 -7.148 -27.094 1 95.81 284 ARG A O 1
ATOM 2159 N N . ASP A 1 285 ? 7.703 -8.219 -25.141 1 94.06 285 ASP A N 1
ATOM 2160 C CA . ASP A 1 285 ? 6.301 -8.078 -24.766 1 94.06 285 ASP A CA 1
ATOM 2161 C C . ASP A 1 285 ? 5.922 -6.609 -24.578 1 94.06 285 ASP A C 1
ATOM 2163 O O . ASP A 1 285 ? 4.797 -6.207 -24.875 1 94.06 285 ASP A O 1
ATOM 2167 N N . LEU A 1 286 ? 6.828 -5.844 -24.047 1 92.44 286 LEU A N 1
ATOM 2168 C CA . LEU A 1 286 ? 6.582 -4.426 -23.812 1 92.44 286 LEU A CA 1
ATOM 2169 C C . LEU A 1 286 ? 6.562 -3.65 -25.125 1 92.44 286 LEU A C 1
ATOM 2171 O O . LEU A 1 286 ? 5.781 -2.711 -25.281 1 92.44 286 LEU A O 1
ATOM 2175 N N . LYS A 1 287 ? 7.414 -3.926 -26.156 1 86.38 287 LYS A N 1
ATOM 2176 C CA . LYS A 1 287 ? 7.461 -3.236 -27.438 1 86.38 287 LYS A CA 1
ATOM 2177 C C . LYS A 1 287 ? 6.289 -3.648 -28.328 1 86.38 287 LYS A C 1
ATOM 2179 O O . LYS A 1 287 ? 5.855 -2.879 -29.188 1 86.38 287 LYS A O 1
ATOM 2184 N N . GLY A 1 288 ? 5.906 -4.852 -28.141 1 72.31 288 GLY A N 1
ATOM 2185 C CA . GLY A 1 288 ? 4.754 -5.32 -28.891 1 72.31 288 GLY A CA 1
ATOM 2186 C C . GLY A 1 288 ? 3.443 -4.727 -28.406 1 72.31 288 GLY A C 1
ATOM 2187 O O . GLY A 1 288 ? 2.484 -4.625 -29.172 1 72.31 288 GLY A O 1
ATOM 2188 N N . THR A 1 289 ? 3.299 -4.516 -27.172 1 59.59 289 THR A N 1
ATOM 2189 C CA . THR A 1 289 ? 2.111 -3.861 -26.625 1 59.59 289 THR A CA 1
ATOM 2190 C C . THR A 1 289 ? 2.068 -2.393 -27.047 1 59.59 289 THR A C 1
ATOM 2192 O O . THR A 1 289 ? 1.006 -1.768 -27.031 1 59.59 289 THR A O 1
ATOM 2195 N N . THR A 1 290 ? 3.152 -1.636 -27.344 1 42.59 290 THR A N 1
ATOM 2196 C CA . THR A 1 290 ? 3.162 -0.241 -27.766 1 42.59 290 THR A CA 1
ATOM 2197 C C . THR A 1 290 ? 2.625 -0.106 -29.188 1 42.59 290 THR A C 1
ATOM 2199 O O . THR A 1 290 ? 2.344 1.002 -29.656 1 42.59 290 THR A O 1
ATOM 2202 N N . HIS A 1 291 ? 2.576 -1.121 -30.125 1 33.34 291 HIS A N 1
ATOM 2203 C CA . HIS A 1 291 ? 1.956 -0.833 -31.422 1 33.34 291 HIS A CA 1
ATOM 2204 C C . HIS A 1 291 ? 0.438 -0.958 -31.328 1 33.34 291 HIS A C 1
ATOM 2206 O O . HIS A 1 291 ? -0.081 -1.869 -30.688 1 33.34 291 HIS A O 1
ATOM 2212 N N . MET B 1 1 ? 9.062 32.969 22.234 1 90.44 1 MET B N 1
ATOM 2213 C CA . MET B 1 1 ? 8.609 31.609 22 1 90.44 1 MET B CA 1
ATOM 2214 C C . MET B 1 1 ? 8.922 31.172 20.578 1 90.44 1 MET B C 1
ATOM 2216 O O . MET B 1 1 ? 8.531 31.828 19.609 1 90.44 1 MET B O 1
ATOM 2220 N N . ASN B 1 2 ? 9.766 30.156 20.359 1 97.69 2 ASN B N 1
ATOM 2221 C CA . ASN B 1 2 ? 10.156 29.672 19.047 1 97.69 2 ASN B CA 1
ATOM 2222 C C . ASN B 1 2 ? 9.375 28.422 18.656 1 97.69 2 ASN B C 1
ATOM 2224 O O . ASN B 1 2 ? 9.344 27.438 19.406 1 97.69 2 ASN B O 1
ATOM 2228 N N . ILE B 1 3 ? 8.727 28.531 17.531 1 98.69 3 ILE B N 1
ATOM 2229 C CA . ILE B 1 3 ? 7.926 27.422 17.016 1 98.69 3 ILE B CA 1
ATOM 2230 C C . ILE B 1 3 ? 8.633 26.797 15.812 1 98.69 3 ILE B C 1
ATOM 2232 O O . ILE B 1 3 ? 9.18 27.5 14.961 1 98.69 3 ILE B O 1
ATOM 2236 N N . LEU B 1 4 ? 8.688 25.484 15.75 1 98.88 4 LEU B N 1
ATOM 2237 C CA . LEU B 1 4 ? 9.234 24.797 14.586 1 98.88 4 LEU B CA 1
ATOM 2238 C C . LEU B 1 4 ? 8.211 23.828 13.992 1 98.88 4 LEU B C 1
ATOM 2240 O O . LEU B 1 4 ? 7.559 23.094 14.727 1 98.88 4 LEU B O 1
ATOM 2244 N N . VAL B 1 5 ? 8.023 23.891 12.68 1 98.81 5 VAL B N 1
ATOM 2245 C CA . VAL B 1 5 ? 7.152 22.984 11.938 1 98.81 5 VAL B CA 1
ATOM 2246 C C . VAL B 1 5 ? 7.996 22.047 11.078 1 98.81 5 VAL B C 1
ATOM 2248 O O . VAL B 1 5 ? 8.828 22.5 10.281 1 98.81 5 VAL B O 1
ATOM 2251 N N . THR B 1 6 ? 7.828 20.734 11.289 1 98.25 6 THR B N 1
ATOM 2252 C CA . THR B 1 6 ? 8.445 19.781 10.391 1 98.25 6 THR B CA 1
ATOM 2253 C C . THR B 1 6 ? 7.566 19.531 9.164 1 98.25 6 THR B C 1
ATOM 2255 O O . THR B 1 6 ? 6.375 19.844 9.18 1 98.25 6 THR B O 1
ATOM 2258 N N . GLY B 1 7 ? 8.203 19.031 8.078 1 94.81 7 GLY B N 1
ATOM 2259 C CA . GLY B 1 7 ? 7.43 18.766 6.879 1 94.81 7 GLY B CA 1
ATOM 2260 C C . GLY B 1 7 ? 6.82 20.016 6.273 1 94.81 7 GLY B C 1
ATOM 2261 O O . GLY B 1 7 ? 5.711 19.984 5.734 1 94.81 7 GLY B O 1
ATOM 2262 N N . ALA B 1 8 ? 7.5 21.109 6.316 1 94.88 8 ALA B N 1
ATOM 2263 C CA . ALA B 1 8 ? 6.961 22.438 6.039 1 94.88 8 ALA B CA 1
ATOM 2264 C C . ALA B 1 8 ? 6.707 22.625 4.547 1 94.88 8 ALA B C 1
ATOM 2266 O O . ALA B 1 8 ? 6 23.547 4.141 1 94.88 8 ALA B O 1
ATOM 2267 N N . THR B 1 9 ? 7.23 21.766 3.738 1 92.25 9 THR B N 1
ATOM 2268 C CA . THR B 1 9 ? 7.039 21.922 2.301 1 92.25 9 THR B CA 1
ATOM 2269 C C . THR B 1 9 ? 6 20.938 1.78 1 92.25 9 THR B C 1
ATOM 2271 O O . THR B 1 9 ? 5.742 20.875 0.576 1 92.25 9 THR B O 1
ATOM 2274 N N . GLY B 1 10 ? 5.441 20.188 2.621 1 93.62 10 GLY B N 1
ATOM 2275 C CA . GLY B 1 10 ? 4.371 19.266 2.252 1 93.62 10 GLY B CA 1
ATOM 2276 C C . GLY B 1 10 ? 3.014 19.938 2.172 1 93.62 10 GLY B C 1
ATOM 2277 O O . GLY B 1 10 ? 2.896 21.141 2.412 1 93.62 10 GLY B O 1
ATOM 2278 N N . LYS B 1 11 ? 1.989 19.203 1.852 1 94.06 11 LYS B N 1
ATOM 2279 C CA . LYS B 1 11 ? 0.637 19.703 1.63 1 94.06 11 LYS B CA 1
ATOM 2280 C C . LYS B 1 11 ? 0.068 20.344 2.9 1 94.06 11 LYS B C 1
ATOM 2282 O O . LYS B 1 11 ? -0.493 21.438 2.861 1 94.06 11 LYS B O 1
ATOM 2287 N N . LEU B 1 12 ? 0.217 19.641 3.996 1 97.88 12 LEU B N 1
ATOM 2288 C CA . LEU B 1 12 ? -0.295 20.156 5.258 1 97.88 12 LEU B CA 1
ATOM 2289 C C . LEU B 1 12 ? 0.661 21.203 5.848 1 97.88 12 LEU B C 1
ATOM 2291 O O . LEU B 1 12 ? 0.228 22.25 6.328 1 97.88 12 LEU B O 1
ATOM 2295 N N . GLY B 1 13 ? 1.966 20.891 5.816 1 97.94 13 GLY B N 1
ATOM 2296 C CA . GLY B 1 13 ? 2.973 21.734 6.438 1 97.94 13 GLY B CA 1
ATOM 2297 C C . GLY B 1 13 ? 2.977 23.156 5.898 1 97.94 13 GLY B C 1
ATOM 2298 O O . GLY B 1 13 ? 3.07 24.109 6.664 1 97.94 13 GLY B O 1
ATOM 2299 N N . THR B 1 14 ? 2.824 23.297 4.605 1 97.44 14 THR B N 1
ATOM 2300 C CA . THR B 1 14 ? 2.797 24.609 3.984 1 97.44 14 THR B CA 1
ATOM 2301 C C . THR B 1 14 ? 1.629 25.438 4.52 1 97.44 14 THR B C 1
ATOM 2303 O O . THR B 1 14 ? 1.781 26.625 4.805 1 97.44 14 THR B O 1
ATOM 2306 N N . LYS B 1 15 ? 0.482 24.828 4.684 1 98.5 15 LYS B N 1
ATOM 2307 C CA . LYS B 1 15 ? -0.708 25.516 5.172 1 98.5 15 LYS B CA 1
ATOM 2308 C C . LYS B 1 15 ? -0.55 25.922 6.637 1 98.5 15 LYS B C 1
ATOM 2310 O O . LYS B 1 15 ? -1.038 26.969 7.051 1 98.5 15 LYS B O 1
ATOM 2315 N N . VAL B 1 16 ? 0.124 25.047 7.41 1 98.75 16 VAL B N 1
ATOM 2316 C CA . VAL B 1 16 ? 0.364 25.359 8.812 1 98.75 16 VAL B CA 1
ATOM 2317 C C . VAL B 1 16 ? 1.272 26.578 8.922 1 98.75 16 VAL B C 1
ATOM 2319 O O . VAL B 1 16 ? 0.975 27.516 9.664 1 98.75 16 VAL B O 1
ATOM 2322 N N . VAL B 1 17 ? 2.359 26.609 8.141 1 98.62 17 VAL B N 1
ATOM 2323 C CA . VAL B 1 17 ? 3.33 27.688 8.188 1 98.62 17 VAL B CA 1
ATOM 2324 C C . VAL B 1 17 ? 2.664 29 7.758 1 98.62 17 VAL B C 1
ATOM 2326 O O . VAL B 1 17 ? 2.807 30.031 8.43 1 98.62 17 VAL B O 1
ATOM 2329 N N . GLU B 1 18 ? 1.876 28.938 6.703 1 98.31 18 GLU B N 1
ATOM 2330 C CA . GLU B 1 18 ? 1.18 30.125 6.219 1 98.31 18 GLU B CA 1
ATOM 2331 C C . GLU B 1 18 ? 0.197 30.656 7.258 1 98.31 18 GLU B C 1
ATOM 2333 O O . GLU B 1 18 ? 0.062 31.859 7.434 1 98.31 18 GLU B O 1
ATOM 2338 N N . THR B 1 19 ? -0.442 29.766 7.879 1 98.56 19 THR B N 1
ATOM 2339 C CA . THR B 1 19 ? -1.4 30.141 8.906 1 98.56 19 THR B CA 1
ATOM 2340 C C . THR B 1 19 ? -0.689 30.781 10.102 1 98.56 19 THR B C 1
ATOM 2342 O O . THR B 1 19 ? -1.131 31.812 10.617 1 98.56 19 THR B O 1
ATOM 2345 N N . LEU B 1 20 ? 0.442 30.188 10.555 1 98.62 20 LEU B N 1
ATOM 2346 C CA . LEU B 1 20 ? 1.201 30.688 11.695 1 98.62 20 LEU B CA 1
ATOM 2347 C C . LEU B 1 20 ? 1.74 32.094 11.406 1 98.62 20 LEU B C 1
ATOM 2349 O O . LEU B 1 20 ? 1.781 32.938 12.305 1 98.62 20 LEU B O 1
ATOM 2353 N N . LEU B 1 21 ? 2.121 32.312 10.172 1 98.06 21 LEU B N 1
ATOM 2354 C CA . LEU B 1 21 ? 2.732 33.594 9.789 1 98.06 21 LEU B CA 1
ATOM 2355 C C . LEU B 1 21 ? 1.728 34.75 9.898 1 98.06 21 LEU B C 1
ATOM 2357 O O . LEU B 1 21 ? 2.109 35.906 9.898 1 98.06 21 LEU B O 1
ATOM 2361 N N . LYS B 1 22 ? 0.442 34.406 10.031 1 97 22 LYS B N 1
ATOM 2362 C CA . LYS B 1 22 ? -0.586 35.438 10.211 1 97 22 LYS B CA 1
ATOM 2363 C C . LYS B 1 22 ? -0.624 35.938 11.656 1 97 22 LYS B C 1
ATOM 2365 O O . LYS B 1 22 ? -1.095 37.031 11.922 1 97 22 LYS B O 1
ATOM 2370 N N . SER B 1 23 ? -0.064 35.125 12.57 1 94.5 23 SER B N 1
ATOM 2371 C CA . SER B 1 23 ? -0.258 35.5 13.969 1 94.5 23 SER B CA 1
ATOM 2372 C C . SER B 1 23 ? 1.06 35.469 14.734 1 94.5 23 SER B C 1
ATOM 2374 O O . SER B 1 23 ? 1.152 36 15.836 1 94.5 23 SER B O 1
ATOM 2376 N N . VAL B 1 24 ? 2.062 34.844 14.172 1 96.56 24 VAL B N 1
ATOM 2377 C CA . VAL B 1 24 ? 3.369 34.719 14.805 1 96.56 24 VAL B CA 1
ATOM 2378 C C . VAL B 1 24 ? 4.422 35.438 13.984 1 96.56 24 VAL B C 1
ATOM 2380 O O . VAL B 1 24 ? 4.496 35.281 12.766 1 96.56 24 VAL B O 1
ATOM 2383 N N . PRO B 1 25 ? 5.238 36.312 14.695 1 97.38 25 PRO B N 1
ATOM 2384 C CA . PRO B 1 25 ? 6.328 36.938 13.953 1 97.38 25 PRO B CA 1
ATOM 2385 C C . PRO B 1 25 ? 7.242 35.938 13.266 1 97.38 25 PRO B C 1
ATOM 2387 O O . PRO B 1 25 ? 7.586 34.906 13.852 1 97.38 25 PRO B O 1
ATOM 2390 N N . ALA B 1 26 ? 7.637 36.25 12.047 1 97.88 26 ALA B N 1
ATOM 2391 C CA . ALA B 1 26 ? 8.414 35.344 11.219 1 97.88 26 ALA B CA 1
ATOM 2392 C C . ALA B 1 26 ? 9.695 34.906 11.93 1 97.88 26 ALA B C 1
ATOM 2394 O O . ALA B 1 26 ? 10.133 33.75 11.805 1 97.88 26 ALA B O 1
ATOM 2395 N N . HIS B 1 27 ? 10.273 35.812 12.703 1 96.62 27 HIS B N 1
ATOM 2396 C CA . HIS B 1 27 ? 11.555 35.531 13.344 1 96.62 27 HIS B CA 1
ATOM 2397 C C . HIS B 1 27 ? 11.383 34.531 14.5 1 96.62 27 HIS B C 1
ATOM 2399 O O . HIS B 1 27 ? 12.375 34 15.008 1 96.62 27 HIS B O 1
ATOM 2405 N N . GLN B 1 28 ? 10.172 34.25 14.852 1 98.31 28 GLN B N 1
ATOM 2406 C CA . GLN B 1 28 ? 9.883 33.281 15.898 1 98.31 28 GLN B CA 1
ATOM 2407 C C . GLN B 1 28 ? 9.469 31.953 15.305 1 98.31 28 GLN B C 1
ATOM 2409 O O . GLN B 1 28 ? 9.102 31.031 16.031 1 98.31 28 GLN B O 1
ATOM 2414 N N . LEU B 1 29 ? 9.469 31.875 14.008 1 98.56 29 LEU B N 1
ATOM 2415 C CA . LEU B 1 29 ? 9.055 30.656 13.312 1 98.56 29 LEU B CA 1
ATOM 2416 C C . LEU B 1 29 ? 10.242 30.016 12.609 1 98.56 29 LEU B C 1
ATOM 2418 O O . LEU B 1 29 ? 11 30.688 11.906 1 98.56 29 LEU B O 1
ATOM 2422 N N . ALA B 1 30 ? 10.438 28.734 12.859 1 98.62 30 ALA B N 1
ATOM 2423 C CA . ALA B 1 30 ? 11.398 27.906 12.133 1 98.62 30 ALA B CA 1
ATOM 2424 C C . ALA B 1 30 ? 10.703 26.766 11.414 1 98.62 30 ALA B C 1
ATOM 2426 O O . ALA B 1 30 ? 9.602 26.359 11.789 1 98.62 30 ALA B O 1
ATOM 2427 N N . VAL B 1 31 ? 11.297 26.344 10.328 1 98.44 31 VAL B N 1
ATOM 2428 C CA . VAL B 1 31 ? 10.828 25.141 9.633 1 98.44 31 VAL B CA 1
ATOM 2429 C C . VAL B 1 31 ? 11.984 24.172 9.445 1 98.44 31 VAL B C 1
ATOM 2431 O O . VAL B 1 31 ? 13.133 24.578 9.258 1 98.44 31 VAL B O 1
ATOM 2434 N N . SER B 1 32 ? 11.703 22.922 9.617 1 97.06 32 SER B N 1
ATOM 2435 C CA . SER B 1 32 ? 12.656 21.844 9.328 1 97.06 32 SER B CA 1
ATOM 2436 C C . SER B 1 32 ? 12.289 21.109 8.047 1 97.06 32 SER B C 1
ATOM 2438 O O . SER B 1 32 ? 11.18 20.578 7.93 1 97.06 32 SER B O 1
ATOM 2440 N N . VAL B 1 33 ? 13.172 21.141 7.129 1 95.81 33 VAL B N 1
ATOM 2441 C CA . VAL B 1 33 ? 12.93 20.531 5.82 1 95.81 33 VAL B CA 1
ATOM 2442 C C . VAL B 1 33 ? 14.133 19.688 5.418 1 95.81 33 VAL B C 1
ATOM 2444 O O . VAL B 1 33 ? 15.258 19.953 5.844 1 95.81 33 VAL B O 1
ATOM 2447 N N . ARG B 1 34 ? 13.953 18.641 4.605 1 91.25 34 ARG B N 1
ATOM 2448 C CA . ARG B 1 34 ? 15.008 17.75 4.145 1 91.25 34 ARG B CA 1
ATOM 2449 C C . ARG B 1 34 ? 15.961 18.469 3.195 1 91.25 34 ARG B C 1
ATOM 2451 O O . ARG B 1 34 ? 17.156 18.188 3.168 1 91.25 34 ARG B O 1
ATOM 2458 N N . GLN B 1 35 ? 15.359 19.375 2.373 1 90.19 35 GLN B N 1
ATOM 2459 C CA . GLN B 1 35 ? 16.094 20.172 1.396 1 90.19 35 GLN B CA 1
ATOM 2460 C C . GLN B 1 35 ? 15.812 21.672 1.588 1 90.19 35 GLN B C 1
ATOM 2462 O O . GLN B 1 35 ? 14.844 22.203 1.046 1 90.19 35 GLN B O 1
ATOM 2467 N N . PRO B 1 36 ? 16.703 22.312 2.207 1 94.5 36 PRO B N 1
ATOM 2468 C CA . PRO B 1 36 ? 16.469 23.719 2.527 1 94.5 36 PRO B CA 1
ATOM 2469 C C . PRO B 1 36 ? 16.203 24.562 1.288 1 94.5 36 PRO B C 1
ATOM 2471 O O . PRO B 1 36 ? 15.453 25.547 1.353 1 94.5 36 PRO B O 1
ATOM 2474 N N . GLU B 1 37 ? 16.734 24.156 0.188 1 93.56 37 GLU B N 1
ATOM 2475 C CA . GLU B 1 37 ? 16.562 24.922 -1.037 1 93.56 37 GLU B CA 1
ATOM 2476 C C . GLU B 1 37 ? 15.102 24.984 -1.459 1 93.56 37 GLU B C 1
ATOM 2478 O O . GLU B 1 37 ? 14.672 25.953 -2.109 1 93.56 37 GLU B O 1
ATOM 2483 N N . LYS B 1 38 ? 14.312 24.109 -1.026 1 90.62 38 LYS B N 1
ATOM 2484 C CA . LYS B 1 38 ? 12.891 24.062 -1.373 1 90.62 38 LYS B CA 1
ATOM 2485 C C . LYS B 1 38 ? 12.086 25.031 -0.524 1 90.62 38 LYS B C 1
ATOM 2487 O O . LYS B 1 38 ? 10.93 25.328 -0.835 1 90.62 38 LYS B O 1
ATOM 2492 N N . ALA B 1 39 ? 12.695 25.562 0.542 1 95.56 39 ALA B N 1
ATOM 2493 C CA . ALA B 1 39 ? 11.977 26.453 1.451 1 95.56 39 ALA B CA 1
ATOM 2494 C C . ALA B 1 39 ? 12.57 27.859 1.426 1 95.56 39 ALA B C 1
ATOM 2496 O O . ALA B 1 39 ? 12.43 28.609 2.389 1 95.56 39 ALA B O 1
ATOM 2497 N N . GLU B 1 40 ? 13.227 28.203 0.333 1 95.38 40 GLU B N 1
ATOM 2498 C CA . GLU B 1 40 ? 13.875 29.516 0.228 1 95.38 40 GLU B CA 1
ATOM 2499 C C . GLU B 1 40 ? 12.852 30.641 0.301 1 95.38 40 GLU B C 1
ATOM 2501 O O . GLU B 1 40 ? 13.148 31.719 0.824 1 95.38 40 GLU B O 1
ATOM 2506 N N . HIS B 1 41 ? 11.672 30.422 -0.221 1 95.62 41 HIS B N 1
ATOM 2507 C CA . HIS B 1 41 ? 10.617 31.438 -0.187 1 95.62 41 HIS B CA 1
ATOM 2508 C C . HIS B 1 41 ? 10.227 31.766 1.247 1 95.62 41 HIS B C 1
ATOM 2510 O O . HIS B 1 41 ? 9.836 32.906 1.536 1 95.62 41 HIS B O 1
ATOM 2516 N N . LEU B 1 42 ? 10.367 30.875 2.141 1 97.19 42 LEU B N 1
ATOM 2517 C CA . LEU B 1 42 ? 10.102 31.109 3.555 1 97.19 42 LEU B CA 1
ATOM 2518 C C . LEU B 1 42 ? 11.242 31.891 4.199 1 97.19 42 LEU B C 1
ATOM 2520 O O . LEU B 1 42 ? 11.008 32.781 5.016 1 97.19 42 LEU B O 1
ATOM 2524 N N . ARG B 1 43 ? 12.398 31.5 3.785 1 96.81 43 ARG B N 1
ATOM 2525 C CA . ARG B 1 43 ? 13.562 32.219 4.27 1 96.81 43 ARG B CA 1
ATOM 2526 C C . ARG B 1 43 ? 13.469 33.719 3.916 1 96.81 43 ARG B C 1
ATOM 2528 O O . ARG B 1 43 ? 13.773 34.562 4.738 1 96.81 43 ARG B O 1
ATOM 2535 N N . ALA B 1 44 ? 13.039 33.969 2.762 1 97 44 ALA B N 1
ATOM 2536 C CA . ALA B 1 44 ? 12.891 35.312 2.262 1 97 44 ALA B CA 1
ATOM 2537 C C . ALA B 1 44 ? 11.875 36.094 3.088 1 97 44 ALA B C 1
ATOM 2539 O O . ALA B 1 44 ? 11.93 37.344 3.156 1 97 44 ALA B O 1
ATOM 2540 N N . ARG B 1 45 ? 11.039 35.438 3.754 1 97.31 45 ARG B N 1
ATOM 2541 C CA . ARG B 1 45 ? 10 36.062 4.555 1 97.31 45 ARG B CA 1
ATOM 2542 C C . ARG B 1 45 ? 10.422 36.188 6.016 1 97.31 45 ARG B C 1
ATOM 2544 O O . ARG B 1 45 ? 9.641 36.625 6.863 1 97.31 45 ARG B O 1
ATOM 2551 N N . GLY B 1 46 ? 11.641 35.688 6.316 1 97.69 46 GLY B N 1
ATOM 2552 C CA . GLY B 1 46 ? 12.18 35.844 7.656 1 97.69 46 GLY B CA 1
ATOM 2553 C C . GLY B 1 46 ? 12.055 34.594 8.508 1 97.69 46 GLY B C 1
ATOM 2554 O O . GLY B 1 46 ? 12.406 34.625 9.688 1 97.69 46 GLY B O 1
ATOM 2555 N N . VAL B 1 47 ? 11.562 33.531 7.934 1 98.38 47 VAL B N 1
ATOM 2556 C CA . VAL B 1 47 ? 11.43 32.281 8.648 1 98.38 47 VAL B CA 1
ATOM 2557 C C . VAL B 1 47 ? 12.789 31.578 8.734 1 98.38 47 VAL B C 1
ATOM 2559 O O . VAL B 1 47 ? 13.578 31.625 7.777 1 98.38 47 VAL B O 1
ATOM 2562 N N . ASP B 1 48 ? 13.141 30.984 9.867 1 98.31 48 ASP B N 1
ATOM 2563 C CA . ASP B 1 48 ? 14.375 30.219 10.031 1 98.31 48 ASP B CA 1
ATOM 2564 C C . ASP B 1 48 ? 14.25 28.828 9.383 1 98.31 48 ASP B C 1
ATOM 2566 O O . ASP B 1 48 ? 13.578 27.953 9.922 1 98.31 48 ASP B O 1
ATOM 2570 N N . VAL B 1 49 ? 14.922 28.703 8.227 1 98.31 49 VAL B N 1
ATOM 2571 C CA . VAL B 1 49 ? 14.875 27.438 7.512 1 98.31 49 VAL B CA 1
ATOM 2572 C C . VAL B 1 49 ? 16.031 26.547 7.945 1 98.31 49 VAL B C 1
ATOM 2574 O O . VAL B 1 49 ? 17.203 26.906 7.754 1 98.31 49 VAL B O 1
ATOM 2577 N N . ARG B 1 50 ? 15.703 25.406 8.508 1 98.12 50 ARG B N 1
ATOM 2578 C CA . ARG B 1 50 ? 16.719 24.516 9.07 1 98.12 50 ARG B CA 1
ATOM 2579 C C . ARG B 1 50 ? 16.703 23.156 8.367 1 98.12 50 ARG B C 1
ATOM 2581 O O . ARG B 1 50 ? 15.641 22.641 8.023 1 98.12 50 ARG B O 1
ATOM 2588 N N . HIS B 1 51 ? 17.875 22.594 8.18 1 97.5 51 HIS B N 1
ATOM 2589 C CA . HIS B 1 51 ? 17.984 21.25 7.621 1 97.5 51 HIS B CA 1
ATOM 2590 C C . HIS B 1 51 ? 17.625 20.188 8.656 1 97.5 51 HIS B C 1
ATOM 2592 O O . HIS B 1 51 ? 18.219 20.141 9.734 1 97.5 51 HIS B O 1
ATOM 2598 N N . GLY B 1 52 ? 16.672 19.422 8.352 1 96.69 52 GLY B N 1
ATOM 2599 C CA . GLY B 1 52 ? 16.234 18.312 9.18 1 96.69 52 GLY B CA 1
ATOM 2600 C C . GLY B 1 52 ? 15.742 17.125 8.367 1 96.69 52 GLY B C 1
ATOM 2601 O O . GLY B 1 52 ? 14.742 17.234 7.656 1 96.69 52 GLY B O 1
ATOM 2602 N N . ASP B 1 53 ? 16.453 16.047 8.445 1 93.81 53 ASP B N 1
ATOM 2603 C CA . ASP B 1 53 ? 16.125 14.797 7.777 1 93.81 53 ASP B CA 1
ATOM 2604 C C . ASP B 1 53 ? 15.836 13.695 8.789 1 93.81 53 ASP B C 1
ATOM 2606 O O . ASP B 1 53 ? 16.734 13.273 9.531 1 93.81 53 ASP B O 1
ATOM 2610 N N . PHE B 1 54 ? 14.586 13.188 8.75 1 94.94 54 PHE B N 1
ATOM 2611 C CA . PHE B 1 54 ? 14.156 12.203 9.734 1 94.94 54 PHE B CA 1
ATOM 2612 C C . PHE B 1 54 ? 14.977 10.922 9.617 1 94.94 54 PHE B C 1
ATOM 2614 O O . PHE B 1 54 ? 15.008 10.117 10.547 1 94.94 54 PHE B O 1
ATOM 2621 N N . ASP B 1 55 ? 15.609 10.719 8.461 1 90.12 55 ASP B N 1
ATOM 2622 C CA . ASP B 1 55 ? 16.438 9.531 8.266 1 90.12 55 ASP B CA 1
ATOM 2623 C C . ASP B 1 55 ? 17.891 9.797 8.688 1 90.12 55 ASP B C 1
ATOM 2625 O O . ASP B 1 55 ? 18.719 8.891 8.656 1 90.12 55 ASP B O 1
ATOM 2629 N N . ARG B 1 56 ? 18.25 11.062 9.016 1 92.88 56 ARG B N 1
ATOM 2630 C CA . ARG B 1 56 ? 19.562 11.477 9.508 1 92.88 56 ARG B CA 1
ATOM 2631 C C . ARG B 1 56 ? 19.438 12.172 10.859 1 92.88 56 ARG B C 1
ATOM 2633 O O . ARG B 1 56 ? 19.547 13.398 10.945 1 92.88 56 ARG B O 1
ATOM 2640 N N . PRO B 1 57 ? 19.375 11.344 11.914 1 94.44 57 PRO B N 1
ATOM 2641 C CA . PRO B 1 57 ? 19.062 11.867 13.25 1 94.44 57 PRO B CA 1
ATOM 2642 C C . PRO B 1 57 ? 19.984 13 13.664 1 94.44 57 PRO B C 1
ATOM 2644 O O . PRO B 1 57 ? 19.578 13.906 14.398 1 94.44 57 PRO B O 1
ATOM 2647 N N . GLU B 1 58 ? 21.203 13.023 13.203 1 94.19 58 GLU B N 1
ATOM 2648 C CA . GLU B 1 58 ? 22.188 14.039 13.57 1 94.19 58 GLU B CA 1
ATOM 2649 C C . GLU B 1 58 ? 21.75 15.422 13.102 1 94.19 58 GLU B C 1
ATOM 2651 O O . GLU B 1 58 ? 22.094 16.438 13.719 1 94.19 58 GLU B O 1
ATOM 2656 N N . THR B 1 59 ? 20.969 15.477 12.094 1 96.88 59 THR B N 1
ATOM 2657 C CA . THR B 1 59 ? 20.5 16.75 11.57 1 96.88 59 THR B CA 1
ATOM 2658 C C . THR B 1 59 ? 19.328 17.297 12.398 1 96.88 59 THR B C 1
ATOM 2660 O O . THR B 1 59 ? 19.047 18.484 12.383 1 96.88 59 THR B O 1
ATOM 2663 N N . LEU B 1 60 ? 18.641 16.438 13.109 1 97.88 60 LEU B N 1
ATOM 2664 C CA . LEU B 1 60 ? 17.422 16.797 13.812 1 97.88 60 LEU B CA 1
ATOM 2665 C C . LEU B 1 60 ? 17.75 17.5 15.125 1 97.88 60 LEU B C 1
ATOM 2667 O O . LEU B 1 60 ? 17.047 18.438 15.523 1 97.88 60 LEU B O 1
ATOM 2671 N N . GLU B 1 61 ? 18.797 17.031 15.75 1 94.75 61 GLU B N 1
ATOM 2672 C CA . GLU B 1 61 ? 19.188 17.688 17 1 94.75 61 GLU B CA 1
ATOM 2673 C C . GLU B 1 61 ? 19.516 19.156 16.781 1 94.75 61 GLU B C 1
ATOM 2675 O O . GLU B 1 61 ? 19.109 20.016 17.562 1 94.75 61 GLU B O 1
ATOM 2680 N N . THR B 1 62 ? 20.25 19.406 15.766 1 96.19 62 THR B N 1
ATOM 2681 C CA . THR B 1 62 ? 20.594 20.781 15.414 1 96.19 62 THR B CA 1
ATOM 2682 C C . THR B 1 62 ? 19.359 21.562 15.008 1 96.19 62 THR B C 1
ATOM 2684 O O . THR B 1 62 ? 19.188 22.719 15.414 1 96.19 62 THR B O 1
ATOM 2687 N N . ALA B 1 63 ? 18.484 20.938 14.297 1 98.12 63 ALA B N 1
ATOM 2688 C CA . ALA B 1 63 ? 17.281 21.594 13.789 1 98.12 63 ALA B CA 1
ATOM 2689 C C . ALA B 1 63 ? 16.359 21.984 14.938 1 98.12 63 ALA B C 1
ATOM 2691 O O . ALA B 1 63 ? 15.664 23 14.867 1 98.12 63 ALA B O 1
ATOM 2692 N N . PHE B 1 64 ? 16.359 21.203 16.016 1 98.56 64 PHE B N 1
ATOM 2693 C CA . PHE B 1 64 ? 15.383 21.391 17.078 1 98.56 64 PHE B CA 1
ATOM 2694 C C . PHE B 1 64 ? 15.953 22.25 18.203 1 98.56 64 PHE B C 1
ATOM 2696 O O . PHE B 1 64 ? 15.258 22.562 19.156 1 98.56 64 PHE B O 1
ATOM 2703 N N . GLN B 1 65 ? 17.203 22.672 18.078 1 97.56 65 GLN B N 1
ATOM 2704 C CA . GLN B 1 65 ? 17.828 23.469 19.125 1 97.56 65 GLN B CA 1
ATOM 2705 C C . GLN B 1 65 ? 17.094 24.797 19.328 1 97.56 65 GLN B C 1
ATOM 2707 O O . GLN B 1 65 ? 16.781 25.5 18.359 1 97.56 65 GLN B O 1
ATOM 2712 N N . GLY B 1 66 ? 16.781 25.078 20.625 1 98 66 GLY B N 1
ATOM 2713 C CA . GLY B 1 66 ? 16.188 26.359 20.984 1 98 66 GLY B CA 1
ATOM 2714 C C . GLY B 1 66 ? 14.695 26.422 20.703 1 98 66 GLY B C 1
ATOM 2715 O O . GLY B 1 66 ? 14.078 27.484 20.812 1 98 66 GLY B O 1
ATOM 2716 N N . ILE B 1 67 ? 14.094 25.328 20.359 1 98.56 67 ILE B N 1
ATOM 2717 C CA . ILE B 1 67 ? 12.68 25.312 20 1 98.56 67 ILE B CA 1
ATOM 2718 C C . ILE B 1 67 ? 11.828 25.078 21.25 1 98.56 67 ILE B C 1
ATOM 2720 O O . ILE B 1 67 ? 12.086 24.156 22.031 1 98.56 67 ILE B O 1
ATOM 2724 N N . ASP B 1 68 ? 10.859 25.922 21.406 1 98.5 68 ASP B N 1
ATOM 2725 C CA . ASP B 1 68 ? 9.93 25.797 22.531 1 98.5 68 ASP B CA 1
ATOM 2726 C C . ASP B 1 68 ? 8.766 24.875 22.172 1 98.5 68 ASP B C 1
ATOM 2728 O O . ASP B 1 68 ? 8.352 24.062 23 1 98.5 68 ASP B O 1
ATOM 2732 N N . ARG B 1 69 ? 8.18 25.047 21 1 98.75 69 ARG B N 1
ATOM 2733 C CA . ARG B 1 69 ? 7.023 24.281 20.547 1 98.75 69 ARG B CA 1
ATOM 2734 C C . ARG B 1 69 ? 7.273 23.688 19.172 1 98.75 69 ARG B C 1
ATOM 2736 O O . ARG B 1 69 ? 7.57 24.406 18.219 1 98.75 69 ARG B O 1
ATOM 2743 N N . LEU B 1 70 ? 7.152 22.375 19.047 1 98.88 70 LEU B N 1
ATOM 2744 C CA . LEU B 1 70 ? 7.496 21.609 17.844 1 98.88 70 LEU B CA 1
ATOM 2745 C C . LEU B 1 70 ? 6.266 20.906 17.281 1 98.88 70 LEU B C 1
ATOM 2747 O O . LEU B 1 70 ? 5.523 20.25 18.016 1 98.88 70 LEU B O 1
ATOM 2751 N N . LEU B 1 71 ? 6.023 21.125 16.016 1 98.94 71 LEU B N 1
ATOM 2752 C CA . LEU B 1 71 ? 5.047 20.297 15.312 1 98.94 71 LEU B CA 1
ATOM 2753 C C . LEU B 1 71 ? 5.742 19.188 14.531 1 98.94 71 LEU B C 1
ATOM 2755 O O . LEU B 1 71 ? 6.527 19.453 13.617 1 98.94 71 LEU B O 1
ATOM 2759 N N . ILE B 1 72 ? 5.484 17.969 14.906 1 98.81 72 ILE B N 1
ATOM 2760 C CA . ILE B 1 72 ? 5.887 16.812 14.109 1 98.81 72 ILE B CA 1
ATOM 2761 C C . ILE B 1 72 ? 4.727 16.375 13.219 1 98.81 72 ILE B C 1
ATOM 2763 O O . ILE B 1 72 ? 3.717 15.867 13.711 1 98.81 72 ILE B O 1
ATOM 2767 N N . ILE B 1 73 ? 4.883 16.609 11.945 1 98.19 73 ILE B N 1
ATOM 2768 C CA . ILE B 1 73 ? 3.914 16.109 10.977 1 98.19 73 ILE B CA 1
ATOM 2769 C C . ILE B 1 73 ? 4.293 14.695 10.562 1 98.19 73 ILE B C 1
ATOM 2771 O O . ILE B 1 73 ? 5.43 14.438 10.156 1 98.19 73 ILE B O 1
ATOM 2775 N N . SER B 1 74 ? 3.34 13.852 10.672 1 96.12 74 SER B N 1
ATOM 2776 C CA . SER B 1 74 ? 3.59 12.453 10.328 1 96.12 74 SER B CA 1
ATOM 2777 C C . SER B 1 74 ? 4.078 12.312 8.891 1 96.12 74 SER B C 1
ATOM 2779 O O . SER B 1 74 ? 3.561 12.969 7.988 1 96.12 74 SER B O 1
ATOM 2781 N N . THR B 1 75 ? 5.055 11.469 8.734 1 92.38 75 THR B N 1
ATOM 2782 C CA . THR B 1 75 ? 5.625 11.242 7.406 1 92.38 75 THR B CA 1
ATOM 2783 C C . THR B 1 75 ? 4.781 10.242 6.625 1 92.38 75 THR B C 1
ATOM 2785 O O . THR B 1 75 ? 3.842 9.656 7.164 1 92.38 75 THR B O 1
ATOM 2788 N N . ASP B 1 76 ? 5.102 10.172 5.336 1 85.88 76 ASP B N 1
ATOM 2789 C CA . ASP B 1 76 ? 4.488 9.164 4.473 1 85.88 76 ASP B CA 1
ATOM 2790 C C . ASP B 1 76 ? 5.383 7.934 4.34 1 85.88 76 ASP B C 1
ATOM 2792 O O . ASP B 1 76 ? 6.578 7.992 4.641 1 85.88 76 ASP B O 1
ATOM 2796 N N . GLY B 1 77 ? 4.785 6.836 3.943 1 82.5 77 GLY B N 1
ATOM 2797 C CA . GLY B 1 77 ? 5.562 5.625 3.742 1 82.5 77 GLY B CA 1
ATOM 2798 C C . GLY B 1 77 ? 5.023 4.434 4.512 1 82.5 77 GLY B C 1
ATOM 2799 O O . GLY B 1 77 ? 3.912 4.48 5.039 1 82.5 77 GLY B O 1
ATOM 2800 N N . ASP B 1 78 ? 5.867 3.354 4.516 1 79.19 78 ASP B N 1
ATOM 2801 C CA . ASP B 1 78 ? 5.469 2.162 5.254 1 79.19 78 ASP B CA 1
ATOM 2802 C C . ASP B 1 78 ? 5.629 2.373 6.762 1 79.19 78 ASP B C 1
ATOM 2804 O O . ASP B 1 78 ? 6.359 3.264 7.191 1 79.19 78 ASP B O 1
ATOM 2808 N N . ASN B 1 79 ? 5 1.533 7.512 1 82.25 79 ASN B N 1
ATOM 2809 C CA . ASN B 1 79 ? 4.941 1.695 8.961 1 82.25 79 ASN B CA 1
ATOM 2810 C C . ASN B 1 79 ? 6.332 1.635 9.586 1 82.25 79 ASN B C 1
ATOM 2812 O O . ASN B 1 79 ? 6.676 2.463 10.43 1 82.25 79 ASN B O 1
ATOM 2816 N N . GLU B 1 80 ? 7.117 0.725 9.188 1 80.31 80 GLU B N 1
ATOM 2817 C CA . GLU B 1 80 ? 8.43 0.561 9.797 1 80.31 80 GLU B CA 1
ATOM 2818 C C . GLU B 1 80 ? 9.297 1.8 9.586 1 80.31 80 GLU B C 1
ATOM 2820 O O . GLU B 1 80 ? 9.93 2.289 10.523 1 80.31 80 GLU B O 1
ATOM 2825 N N . THR B 1 81 ? 9.258 2.232 8.383 1 84.06 81 THR B N 1
ATOM 2826 C CA . THR B 1 81 ? 10.016 3.432 8.047 1 84.06 81 THR B CA 1
ATOM 2827 C C . THR B 1 81 ? 9.508 4.633 8.844 1 84.06 81 THR B C 1
ATOM 2829 O O . THR B 1 81 ? 10.297 5.383 9.422 1 84.06 81 THR B O 1
ATOM 2832 N N . ARG B 1 82 ? 8.25 4.746 8.93 1 92.81 82 ARG B N 1
ATOM 2833 C CA . ARG B 1 82 ? 7.652 5.895 9.602 1 92.81 82 ARG B CA 1
ATOM 2834 C C . ARG B 1 82 ? 7.91 5.84 11.109 1 92.81 82 ARG B C 1
ATOM 2836 O O . ARG B 1 82 ? 8.203 6.859 11.727 1 92.81 82 ARG B O 1
ATOM 2843 N N . ILE B 1 83 ? 7.844 4.668 11.656 1 92.88 83 ILE B N 1
ATOM 2844 C CA . ILE B 1 83 ? 8.094 4.512 13.086 1 92.88 83 ILE B CA 1
ATOM 2845 C C . ILE B 1 83 ? 9.539 4.902 13.406 1 92.88 83 ILE B C 1
ATOM 2847 O O . ILE B 1 83 ? 9.789 5.629 14.367 1 92.88 83 ILE B O 1
ATOM 2851 N N . ARG B 1 84 ? 10.438 4.449 12.555 1 92.31 84 ARG B N 1
ATOM 2852 C CA . ARG B 1 84 ? 11.836 4.812 12.75 1 92.31 84 ARG B CA 1
ATOM 2853 C C . ARG B 1 84 ? 12.031 6.32 12.633 1 92.31 84 ARG B C 1
ATOM 2855 O O . ARG B 1 84 ? 12.688 6.93 13.484 1 92.31 84 ARG B O 1
ATOM 2862 N N . GLN B 1 85 ? 11.508 6.867 11.656 1 94.69 85 GLN B N 1
ATOM 2863 C CA . GLN B 1 85 ? 11.617 8.297 11.414 1 94.69 85 GLN B CA 1
ATOM 2864 C C . GLN B 1 85 ? 11.039 9.102 12.57 1 94.69 85 GLN B C 1
ATOM 2866 O O . GLN B 1 85 ? 11.672 10.039 13.062 1 94.69 85 GLN B O 1
ATOM 2871 N N . HIS B 1 86 ? 9.828 8.789 13 1 97.94 86 HIS B N 1
ATOM 2872 C CA . HIS B 1 86 ? 9.18 9.508 14.094 1 97.94 86 HIS B CA 1
ATOM 2873 C C . HIS B 1 86 ? 9.938 9.32 15.406 1 97.94 86 HIS B C 1
ATOM 2875 O O . HIS B 1 86 ? 10.047 10.258 16.203 1 97.94 86 HIS B O 1
ATOM 2881 N N . THR B 1 87 ? 10.43 8.148 15.578 1 97.69 87 THR B N 1
ATOM 2882 C CA . THR B 1 87 ? 11.234 7.895 16.766 1 97.69 87 THR B CA 1
ATOM 2883 C C . THR B 1 87 ? 12.477 8.789 16.781 1 97.69 87 THR B C 1
ATOM 2885 O O . THR B 1 87 ? 12.82 9.359 17.812 1 97.69 87 THR B O 1
ATOM 2888 N N . ASN B 1 88 ? 13.117 8.914 15.633 1 97.69 88 ASN B N 1
ATOM 2889 C CA . ASN B 1 88 ? 14.266 9.805 15.516 1 97.69 88 ASN B CA 1
ATOM 2890 C C . ASN B 1 88 ? 13.906 11.242 15.867 1 97.69 88 ASN B C 1
ATOM 2892 O O . ASN B 1 88 ? 14.656 11.922 16.578 1 97.69 88 ASN B O 1
ATOM 2896 N N . ALA B 1 89 ? 12.805 11.648 15.398 1 98.44 89 ALA B N 1
ATOM 2897 C CA . ALA B 1 89 ? 12.359 13.016 15.664 1 98.44 89 ALA B CA 1
ATOM 2898 C C . ALA B 1 89 ? 12.055 13.219 17.141 1 98.44 89 ALA B C 1
ATOM 2900 O O . ALA B 1 89 ? 12.422 14.242 17.734 1 98.44 89 ALA B O 1
ATOM 2901 N N . VAL B 1 90 ? 11.398 12.266 17.766 1 98.69 90 VAL B N 1
ATOM 2902 C CA . VAL B 1 90 ? 11.023 12.336 19.172 1 98.69 90 VAL B CA 1
ATOM 2903 C C . VAL B 1 90 ? 12.273 12.359 20.047 1 98.69 90 VAL B C 1
ATOM 2905 O O . VAL B 1 90 ? 12.383 13.164 20.969 1 98.69 90 VAL B O 1
ATOM 2908 N N . ASN B 1 91 ? 13.234 11.508 19.719 1 98.44 91 ASN B N 1
ATOM 2909 C CA . ASN B 1 91 ? 14.492 11.477 20.453 1 98.44 91 ASN B CA 1
ATOM 2910 C C . ASN B 1 91 ? 15.234 12.805 20.344 1 98.44 91 ASN B C 1
ATOM 2912 O O . ASN B 1 91 ? 15.789 13.297 21.328 1 98.44 91 ASN B O 1
ATOM 2916 N N . ALA B 1 92 ? 15.258 13.305 19.156 1 98.5 92 ALA B N 1
ATOM 2917 C CA . ALA B 1 92 ? 15.922 14.586 18.938 1 98.5 92 ALA B CA 1
ATOM 2918 C C . ALA B 1 92 ? 15.25 15.695 19.734 1 98.5 92 ALA B C 1
ATOM 2920 O O . ALA B 1 92 ? 15.93 16.578 20.266 1 98.5 92 ALA B O 1
ATOM 2921 N N . ALA B 1 93 ? 13.93 15.719 19.781 1 98.62 93 ALA B N 1
ATOM 2922 C CA . ALA B 1 93 ? 13.188 16.703 20.562 1 98.62 93 ALA B CA 1
ATOM 2923 C C . ALA B 1 93 ? 13.57 16.625 22.047 1 98.62 93 ALA B C 1
ATOM 2925 O O . ALA B 1 93 ? 13.742 17.656 22.703 1 98.62 93 ALA B O 1
ATOM 2926 N N . GLN B 1 94 ? 13.664 15.43 22.516 1 98.06 94 GLN B N 1
ATOM 2927 C CA . GLN B 1 94 ? 14.047 15.219 23.906 1 98.06 94 GLN B CA 1
ATOM 2928 C C . GLN B 1 94 ? 15.453 15.742 24.172 1 98.06 94 GLN B C 1
ATOM 2930 O O . GLN B 1 94 ? 15.68 16.453 25.156 1 98.06 94 GLN B O 1
ATOM 2935 N N . ARG B 1 95 ? 16.375 15.438 23.328 1 97.56 95 ARG B N 1
ATOM 2936 C CA . ARG B 1 95 ? 17.766 15.852 23.484 1 97.56 95 ARG B CA 1
ATOM 2937 C C . ARG B 1 95 ? 17.891 17.359 23.391 1 97.56 95 ARG B C 1
ATOM 2939 O O . ARG B 1 95 ? 18.719 17.969 24.094 1 97.56 95 ARG B O 1
ATOM 2946 N N . ALA B 1 96 ? 17.125 17.906 22.547 1 97.75 96 ALA B N 1
ATOM 2947 C CA . ALA B 1 96 ? 17.172 19.359 22.344 1 97.75 96 ALA B CA 1
ATOM 2948 C C . ALA B 1 96 ? 16.359 20.078 23.422 1 97.75 96 ALA B C 1
ATOM 2950 O O . ALA B 1 96 ? 16.297 21.312 23.422 1 97.75 96 ALA B O 1
ATOM 2951 N N . GLN B 1 97 ? 15.656 19.328 24.25 1 97.56 97 GLN B N 1
ATOM 2952 C CA . GLN B 1 97 ? 14.852 19.859 25.344 1 97.56 97 GLN B CA 1
ATOM 2953 C C . GLN B 1 97 ? 13.734 20.75 24.812 1 97.56 97 GLN B C 1
ATOM 2955 O O . GLN B 1 97 ? 13.523 21.859 25.312 1 97.56 97 GLN B O 1
ATOM 2960 N N . VAL B 1 98 ? 13.094 20.266 23.781 1 98.5 98 VAL B N 1
ATOM 2961 C CA . VAL B 1 98 ? 11.898 20.922 23.281 1 98.5 98 VAL B CA 1
ATOM 2962 C C . VAL B 1 98 ? 10.844 21 24.375 1 98.5 98 VAL B C 1
ATOM 2964 O O . VAL B 1 98 ? 10.688 20.062 25.156 1 98.5 98 VAL B O 1
ATOM 2967 N N . GLY B 1 99 ? 10.109 22.109 24.422 1 98.31 99 GLY B N 1
ATOM 2968 C CA . GLY B 1 99 ? 9.211 22.359 25.531 1 98.31 99 GLY B CA 1
ATOM 2969 C C . GLY B 1 99 ? 7.836 21.75 25.328 1 98.31 99 GLY B C 1
ATOM 2970 O O . GLY B 1 99 ? 7.129 21.484 26.312 1 98.31 99 GLY B O 1
ATOM 2971 N N . PHE B 1 100 ? 7.414 21.594 24.125 1 98.81 100 PHE B N 1
ATOM 2972 C CA . PHE B 1 100 ? 6.074 21.141 23.766 1 98.81 100 PHE B CA 1
ATOM 2973 C C . PHE B 1 100 ? 6.078 20.5 22.391 1 98.81 100 PHE B C 1
ATOM 2975 O O . PHE B 1 100 ? 6.727 20.984 21.469 1 98.81 100 PHE B O 1
ATOM 2982 N N . ILE B 1 101 ? 5.398 19.281 22.234 1 98.88 101 ILE B N 1
ATOM 2983 C CA . ILE B 1 101 ? 5.309 18.609 20.938 1 98.88 101 ILE B CA 1
ATOM 2984 C C . ILE B 1 101 ? 3.846 18.516 20.516 1 98.88 101 ILE B C 1
ATOM 2986 O O . ILE B 1 101 ? 3.023 17.922 21.219 1 98.88 101 ILE B O 1
ATOM 2990 N N . ALA B 1 102 ? 3.486 19.141 19.422 1 98.94 102 ALA B N 1
ATOM 2991 C CA . ALA B 1 102 ? 2.27 18.781 18.703 1 98.94 102 ALA B CA 1
ATOM 2992 C C . ALA B 1 102 ? 2.555 17.734 17.641 1 98.94 102 ALA B C 1
ATOM 2994 O O . ALA B 1 102 ? 3.572 17.812 16.938 1 98.94 102 ALA B O 1
ATOM 2995 N N . TYR B 1 103 ? 1.7 16.703 17.516 1 98.88 103 TYR B N 1
ATOM 2996 C CA . TYR B 1 103 ? 1.868 15.625 16.547 1 98.88 103 TYR B CA 1
ATOM 2997 C C . TYR B 1 103 ? 0.582 15.383 15.773 1 98.88 103 TYR B C 1
ATOM 2999 O O . TYR B 1 103 ? -0.492 15.242 16.359 1 98.88 103 TYR B O 1
ATOM 3007 N N . THR B 1 104 ? 0.706 15.438 14.406 1 98.5 104 THR B N 1
ATOM 3008 C CA . THR B 1 104 ? -0.454 15.094 13.594 1 98.5 104 THR B CA 1
ATOM 3009 C C . THR B 1 104 ? -0.668 13.586 13.562 1 98.5 104 THR B C 1
ATOM 3011 O O . THR B 1 104 ? 0.079 12.859 12.906 1 98.5 104 THR B O 1
ATOM 3014 N N . SER B 1 105 ? -1.699 13.172 14.25 1 98 105 SER B N 1
ATOM 3015 C CA . SER B 1 105 ? -2.039 11.766 14.398 1 98 105 SER B CA 1
ATOM 3016 C C . SER B 1 105 ? -3.271 11.406 13.57 1 98 105 SER B C 1
ATOM 3018 O O . SER B 1 105 ? -3.504 11.984 12.508 1 98 105 SER B O 1
ATOM 3020 N N . LEU B 1 106 ? -3.883 10.297 13.891 1 96.44 106 LEU B N 1
ATOM 3021 C CA . LEU B 1 106 ? -5.027 9.766 13.164 1 96.44 106 LEU B CA 1
ATOM 3022 C C . LEU B 1 106 ? -6.223 9.57 14.086 1 96.44 106 LEU B C 1
ATOM 3024 O O . LEU B 1 106 ? -6.051 9.242 15.266 1 96.44 106 LEU B O 1
ATOM 3028 N N . ALA B 1 107 ? -7.379 9.703 13.492 1 94.31 107 ALA B N 1
ATOM 3029 C CA . ALA B 1 107 ? -8.633 9.539 14.219 1 94.31 107 ALA B CA 1
ATOM 3030 C C . ALA B 1 107 ? -8.648 8.219 14.992 1 94.31 107 ALA B C 1
ATOM 3032 O O . ALA B 1 107 ? -8.359 7.16 14.43 1 94.31 107 ALA B O 1
ATOM 3033 N N . ASN B 1 108 ? -8.945 8.359 16.281 1 93.56 108 ASN B N 1
ATOM 3034 C CA . ASN B 1 108 ? -9.141 7.203 17.156 1 93.56 108 ASN B CA 1
ATOM 3035 C C . ASN B 1 108 ? -7.949 6.254 17.109 1 93.56 108 ASN B C 1
ATOM 3037 O O . ASN B 1 108 ? -8.125 5.035 17.016 1 93.56 108 ASN B O 1
ATOM 3041 N N . ALA B 1 109 ? -6.84 6.75 17.172 1 91.31 109 ALA B N 1
ATOM 3042 C CA . ALA B 1 109 ? -5.598 6.02 16.938 1 91.31 109 ALA B CA 1
ATOM 3043 C C . ALA B 1 109 ? -5.5 4.785 17.828 1 91.31 109 ALA B C 1
ATOM 3045 O O . ALA B 1 109 ? -5.027 3.734 17.391 1 91.31 109 ALA B O 1
ATOM 3046 N N . ASN B 1 110 ? -6.004 4.824 19.016 1 90.56 110 ASN B N 1
ATOM 3047 C CA . ASN B 1 110 ? -5.852 3.729 19.969 1 90.56 110 ASN B CA 1
ATOM 3048 C C . ASN B 1 110 ? -6.68 2.514 19.562 1 90.56 110 ASN B C 1
ATOM 3050 O O . ASN B 1 110 ? -6.277 1.374 19.797 1 90.56 110 ASN B O 1
ATOM 3054 N N . GLU B 1 111 ? -7.797 2.842 18.938 1 89.75 111 GLU B N 1
ATOM 3055 C CA . GLU B 1 111 ? -8.742 1.754 18.703 1 89.75 111 GLU B CA 1
ATOM 3056 C C . GLU B 1 111 ? -8.953 1.523 17.219 1 89.75 111 GLU B C 1
ATOM 3058 O O . GLU B 1 111 ? -9.625 0.567 16.812 1 89.75 111 GLU B O 1
ATOM 3063 N N . SER B 1 112 ? -8.336 2.393 16.5 1 90.94 112 SER B N 1
ATOM 3064 C CA . SER B 1 112 ? -8.57 2.303 15.055 1 90.94 112 SER B CA 1
ATOM 3065 C C . SER B 1 112 ? -8.086 0.97 14.5 1 90.94 112 SER B C 1
ATOM 3067 O O . SER B 1 112 ? -7.039 0.464 14.914 1 90.94 112 SER B O 1
ATOM 3069 N N . ARG B 1 113 ? -8.82 0.428 13.516 1 84.44 113 ARG B N 1
ATOM 3070 C CA . ARG B 1 113 ? -8.453 -0.82 12.852 1 84.44 113 ARG B CA 1
ATOM 3071 C C . ARG B 1 113 ? -7.844 -0.553 11.477 1 84.44 113 ARG B C 1
ATOM 3073 O O . ARG B 1 113 ? -7.539 -1.488 10.734 1 84.44 113 ARG B O 1
ATOM 3080 N N . LEU B 1 114 ? -7.73 0.738 11.148 1 88.44 114 LEU B N 1
ATOM 3081 C CA . LEU B 1 114 ? -7.039 1.085 9.906 1 88.44 114 LEU B CA 1
ATOM 3082 C C . LEU B 1 114 ? -5.574 0.675 9.969 1 88.44 114 LEU B C 1
ATOM 3084 O O . LEU B 1 114 ? -4.922 0.835 11.008 1 88.44 114 LEU B O 1
ATOM 3088 N N . ALA B 1 115 ? -5.062 0.204 8.883 1 81.5 115 ALA B N 1
ATOM 3089 C CA . ALA B 1 115 ? -3.654 -0.18 8.805 1 81.5 115 ALA B CA 1
ATOM 3090 C C . ALA B 1 115 ? -2.746 1.006 9.117 1 81.5 115 ALA B C 1
ATOM 3092 O O . ALA B 1 115 ? -1.674 0.839 9.703 1 81.5 115 ALA B O 1
ATOM 3093 N N . LEU B 1 116 ? -3.178 2.174 8.891 1 86.06 116 LEU B N 1
ATOM 3094 C CA . LEU B 1 116 ? -2.416 3.404 9.062 1 86.06 116 LEU B CA 1
ATOM 3095 C C . LEU B 1 116 ? -2.297 3.76 10.547 1 86.06 116 LEU B C 1
ATOM 3097 O O . LEU B 1 116 ? -1.484 4.609 10.922 1 86.06 116 LEU B O 1
ATOM 3101 N N . ALA B 1 117 ? -3.043 3.146 11.367 1 91.25 117 ALA B N 1
ATOM 3102 C CA . ALA B 1 117 ? -3.178 3.609 12.742 1 91.25 117 ALA B CA 1
ATOM 3103 C C . ALA B 1 117 ? -1.965 3.207 13.578 1 91.25 117 ALA B C 1
ATOM 3105 O O . ALA B 1 117 ? -1.599 3.904 14.523 1 91.25 117 ALA B O 1
ATOM 3106 N N . GLU B 1 118 ? -1.322 2.178 13.258 1 88.94 118 GLU B N 1
ATOM 3107 C CA . GLU B 1 118 ? -0.25 1.613 14.078 1 88.94 118 GLU B CA 1
ATOM 3108 C C . GLU B 1 118 ? 0.879 2.619 14.281 1 88.94 118 GLU B C 1
ATOM 3110 O O . GLU B 1 118 ? 1.353 2.814 15.398 1 88.94 118 GLU B O 1
ATOM 3115 N N . VAL B 1 119 ? 1.271 3.242 13.242 1 92.88 119 VAL B N 1
ATOM 3116 C CA . VAL B 1 119 ? 2.387 4.184 13.312 1 92.88 119 VAL B CA 1
ATOM 3117 C C . VAL B 1 119 ? 2.045 5.324 14.266 1 92.88 119 VAL B C 1
ATOM 3119 O O . VAL B 1 119 ? 2.91 5.805 15 1 92.88 119 VAL B O 1
ATOM 3122 N N . HIS B 1 120 ? 0.825 5.715 14.219 1 97.06 120 HIS B N 1
ATOM 3123 C CA . HIS B 1 120 ? 0.406 6.824 15.07 1 97.06 120 HIS B CA 1
ATOM 3124 C C . HIS B 1 120 ? 0.332 6.406 16.531 1 97.06 120 HIS B C 1
ATOM 3126 O O . HIS B 1 120 ? 0.711 7.172 17.422 1 97.06 120 HIS B O 1
ATOM 3132 N N . ARG B 1 121 ? -0.096 5.184 16.781 1 96.25 121 ARG B N 1
ATOM 3133 C CA . ARG B 1 121 ? -0.098 4.668 18.156 1 96.25 121 ARG B CA 1
ATOM 3134 C C . ARG B 1 121 ? 1.314 4.625 18.719 1 96.25 121 ARG B C 1
ATOM 3136 O O . ARG B 1 121 ? 1.551 5.082 19.844 1 96.25 121 ARG B O 1
ATOM 3143 N N . VAL B 1 122 ? 2.178 4.129 17.984 1 96.56 122 VAL B N 1
ATOM 3144 C CA . VAL B 1 122 ? 3.564 3.979 18.406 1 96.56 122 VAL B CA 1
ATOM 3145 C C . VAL B 1 122 ? 4.184 5.355 18.656 1 96.56 122 VAL B C 1
ATOM 3147 O O . VAL B 1 122 ? 4.867 5.566 19.656 1 96.56 122 VAL B O 1
ATOM 3150 N N . THR B 1 123 ? 3.928 6.258 17.75 1 98.06 123 THR B N 1
ATOM 3151 C CA . THR B 1 123 ? 4.52 7.586 17.844 1 98.06 123 THR B CA 1
ATOM 3152 C C . THR B 1 123 ? 3.949 8.352 19.047 1 98.06 123 THR B C 1
ATOM 3154 O O . THR B 1 123 ? 4.688 9.008 19.781 1 98.06 123 THR B O 1
ATOM 3157 N N . GLU B 1 124 ? 2.625 8.258 19.25 1 98.44 124 GLU B N 1
ATOM 3158 C CA . GLU B 1 124 ? 2.01 8.898 20.422 1 98.44 124 GLU B CA 1
ATOM 3159 C C . GLU B 1 124 ? 2.609 8.375 21.719 1 98.44 124 GLU B C 1
ATOM 3161 O O . GLU B 1 124 ? 2.9 9.148 22.625 1 98.44 124 GLU B O 1
ATOM 3166 N N . GLU B 1 125 ? 2.764 7.082 21.797 1 98.06 125 GLU B N 1
ATOM 3167 C CA . GLU B 1 125 ? 3.342 6.473 22.984 1 98.06 125 GLU B CA 1
ATOM 3168 C C . GLU B 1 125 ? 4.773 6.941 23.203 1 98.06 125 GLU B C 1
ATOM 3170 O O . GLU B 1 125 ? 5.168 7.234 24.344 1 98.06 125 GLU B O 1
ATOM 3175 N N . ALA B 1 126 ? 5.543 6.996 22.172 1 98.38 126 ALA B N 1
ATOM 3176 C CA . ALA B 1 126 ? 6.926 7.461 22.25 1 98.38 126 ALA B CA 1
ATOM 3177 C C . ALA B 1 126 ? 6.992 8.891 22.781 1 98.38 126 ALA B C 1
ATOM 3179 O O . ALA B 1 126 ? 7.828 9.203 23.625 1 98.38 126 ALA B O 1
ATOM 3180 N N . ILE B 1 127 ? 6.145 9.719 22.281 1 98.75 127 ILE B N 1
ATOM 3181 C CA . ILE B 1 127 ? 6.109 11.117 22.719 1 98.75 127 ILE B CA 1
ATOM 3182 C C . ILE B 1 127 ? 5.723 11.18 24.188 1 98.75 127 ILE B C 1
ATOM 3184 O O . ILE B 1 127 ? 6.387 11.859 24.984 1 98.75 127 ILE B O 1
ATOM 3188 N N . ALA B 1 128 ? 4.695 10.461 24.562 1 98.38 128 ALA B N 1
ATOM 3189 C CA . ALA B 1 128 ? 4.227 10.461 25.953 1 98.38 128 ALA B CA 1
ATOM 3190 C C . ALA B 1 128 ? 5.324 10.008 26.906 1 98.38 128 ALA B C 1
ATOM 3192 O O . ALA B 1 128 ? 5.465 10.539 28 1 98.38 128 ALA B O 1
ATOM 3193 N N . ASN B 1 129 ? 6.102 9.094 26.469 1 98.12 129 ASN B N 1
ATOM 3194 C CA . ASN B 1 129 ? 7.137 8.5 27.297 1 98.12 129 ASN B CA 1
ATOM 3195 C C . ASN B 1 129 ? 8.289 9.469 27.547 1 98.12 129 ASN B C 1
ATOM 3197 O O . ASN B 1 129 ? 9.086 9.273 28.469 1 98.12 129 ASN B O 1
ATOM 3201 N N . THR B 1 130 ? 8.445 10.492 26.703 1 98.06 130 THR B N 1
ATOM 3202 C CA . THR B 1 130 ? 9.516 11.469 26.891 1 98.06 130 THR B CA 1
ATOM 3203 C C . THR B 1 130 ? 9.266 12.328 28.125 1 98.06 130 THR B C 1
ATOM 3205 O O . THR B 1 130 ? 10.195 12.898 28.688 1 98.06 130 THR B O 1
ATOM 3208 N N . GLY B 1 131 ? 7.984 12.469 28.438 1 98 131 GLY B N 1
ATOM 3209 C CA . GLY B 1 131 ? 7.598 13.391 29.5 1 98 131 GLY B CA 1
ATOM 3210 C C . GLY B 1 131 ? 7.43 14.82 29.016 1 98 131 GLY B C 1
ATOM 3211 O O . GLY B 1 131 ? 7.004 15.695 29.766 1 98 131 GLY B O 1
ATOM 3212 N N . ILE B 1 132 ? 7.77 15.117 27.781 1 98.62 132 ILE B N 1
ATOM 3213 C CA . ILE B 1 132 ? 7.531 16.438 27.203 1 98.62 132 ILE B CA 1
ATOM 3214 C C . ILE B 1 132 ? 6.031 16.672 27.062 1 98.62 132 ILE B C 1
ATOM 3216 O O . ILE B 1 132 ? 5.305 15.812 26.562 1 98.62 132 ILE B O 1
ATOM 3220 N N . PRO B 1 133 ? 5.566 17.844 27.594 1 98.75 133 PRO B N 1
ATOM 3221 C CA . PRO B 1 133 ? 4.164 18.156 27.312 1 98.75 133 PRO B CA 1
ATOM 3222 C C . PRO B 1 133 ? 3.814 18.031 25.844 1 98.75 133 PRO B C 1
ATOM 3224 O O . PRO B 1 133 ? 4.633 18.359 24.969 1 98.75 133 PRO B O 1
ATOM 3227 N N . TYR B 1 134 ? 2.529 17.578 25.516 1 98.88 134 TYR B N 1
ATOM 3228 C CA . TYR B 1 134 ? 2.215 17.281 24.125 1 98.88 134 TYR B CA 1
ATOM 3229 C C . TYR B 1 134 ? 0.753 17.594 23.828 1 98.88 134 TYR B C 1
ATOM 3231 O O . TYR B 1 134 ? -0.047 17.797 24.734 1 98.88 134 TYR B O 1
ATOM 3239 N N . SER B 1 135 ? 0.461 17.688 22.578 1 98.88 135 SER B N 1
ATOM 3240 C CA . SER B 1 135 ? -0.888 17.641 22.016 1 98.88 135 SER B CA 1
ATOM 3241 C C . SER B 1 135 ? -0.954 16.719 20.797 1 98.88 135 SER B C 1
ATOM 3243 O O . SER B 1 135 ? -0.195 16.906 19.844 1 98.88 135 SER B O 1
ATOM 3245 N N . PHE B 1 136 ? -1.781 15.688 20.891 1 98.88 136 PHE B N 1
ATOM 3246 C CA . PHE B 1 136 ? -2.037 14.836 19.734 1 98.88 136 PHE B CA 1
ATOM 3247 C C . PHE B 1 136 ? -3.217 15.359 18.922 1 98.88 136 PHE B C 1
ATOM 3249 O O . PHE B 1 136 ? -4.332 15.461 19.438 1 98.88 136 PHE B O 1
ATOM 3256 N N . LEU B 1 137 ? -2.916 15.773 17.703 1 98.81 137 LEU B N 1
ATOM 3257 C CA . LEU B 1 137 ? -3.932 16.203 16.75 1 98.81 137 LEU B CA 1
ATOM 3258 C C . LEU B 1 137 ? -4.383 15.039 15.867 1 98.81 137 LEU B C 1
ATOM 3260 O O . LEU B 1 137 ? -3.75 14.742 14.852 1 98.81 137 LEU B O 1
ATOM 3264 N N . ARG B 1 138 ? -5.477 14.406 16.266 1 98.56 138 ARG B N 1
ATOM 3265 C CA . ARG B 1 138 ? -5.977 13.242 15.547 1 98.56 138 ARG B CA 1
ATOM 3266 C C . ARG B 1 138 ? -6.895 13.648 14.398 1 98.56 138 ARG B C 1
ATOM 3268 O O . ARG B 1 138 ? -8.102 13.836 14.602 1 98.56 138 ARG B O 1
ATOM 3275 N N . ASN B 1 139 ? -6.238 13.805 13.281 1 98.25 139 ASN B N 1
ATOM 3276 C CA . ASN B 1 139 ? -6.934 14.258 12.086 1 98.25 139 ASN B CA 1
ATOM 3277 C C . ASN B 1 139 ? -7.809 13.156 11.492 1 98.25 139 ASN B C 1
ATOM 3279 O O . ASN B 1 139 ? -7.352 12.031 11.297 1 98.25 139 ASN B O 1
ATOM 3283 N N . ASN B 1 140 ? -9.062 13.547 11.266 1 98.19 140 ASN B N 1
ATOM 3284 C CA . ASN B 1 140 ? -9.898 12.641 10.484 1 98.19 140 ASN B CA 1
ATOM 3285 C C . ASN B 1 140 ? -9.508 12.641 9.008 1 98.19 140 ASN B C 1
ATOM 3287 O O . ASN B 1 140 ? -8.328 12.664 8.68 1 98.19 140 ASN B O 1
ATOM 3291 N N . TRP B 1 141 ? -10.359 12.523 8.148 1 97.88 141 TRP B N 1
ATOM 3292 C CA . TRP B 1 141 ? -10.07 12.281 6.738 1 97.88 141 TRP B CA 1
ATOM 3293 C C . TRP B 1 141 ? -10.102 13.578 5.941 1 97.88 141 TRP B C 1
ATOM 3295 O O . TRP B 1 141 ? -11.078 14.328 6.004 1 97.88 141 TRP B O 1
ATOM 3305 N N . TYR B 1 142 ? -8.977 13.883 5.258 1 98.19 142 TYR B N 1
ATOM 3306 C CA . TYR B 1 142 ? -8.93 15.062 4.402 1 98.19 142 TYR B CA 1
ATOM 3307 C C . TYR B 1 142 ? -9.898 14.93 3.232 1 98.19 142 TYR B C 1
ATOM 3309 O O . TYR B 1 142 ? -9.93 13.898 2.553 1 98.19 142 TYR B O 1
ATOM 3317 N N . LEU B 1 143 ? -10.648 15.977 2.98 1 98.56 143 LEU B N 1
ATOM 3318 C CA . LEU B 1 143 ? -11.562 15.969 1.846 1 98.56 143 LEU B CA 1
ATOM 3319 C C . LEU B 1 143 ? -10.805 15.773 0.537 1 98.56 143 LEU B C 1
ATOM 3321 O O . LEU B 1 143 ? -11.305 15.117 -0.384 1 98.56 143 LEU B O 1
ATOM 3325 N N . GLU B 1 144 ? -9.562 16.234 0.494 1 97.88 144 GLU B N 1
ATOM 3326 C CA . GLU B 1 144 ? -8.734 16.203 -0.707 1 97.88 144 GLU B CA 1
ATOM 3327 C C . GLU B 1 144 ? -8.383 14.766 -1.092 1 97.88 144 GLU B C 1
ATOM 3329 O O . GLU B 1 144 ? -7.953 14.508 -2.217 1 97.88 144 GLU B O 1
ATOM 3334 N N . ASN B 1 145 ? -8.547 13.852 -0.147 1 96.56 145 ASN B N 1
ATOM 3335 C CA . ASN B 1 145 ? -8.336 12.445 -0.476 1 96.56 145 ASN B CA 1
ATOM 3336 C C . ASN B 1 145 ? -9.383 11.938 -1.465 1 96.56 145 ASN B C 1
ATOM 3338 O O . ASN B 1 145 ? -9.203 10.891 -2.084 1 96.56 145 ASN B O 1
ATOM 3342 N N . GLU B 1 146 ? -10.477 12.688 -1.66 1 97.81 146 GLU B N 1
ATOM 3343 C CA . GLU B 1 146 ? -11.547 12.281 -2.564 1 97.81 146 GLU B CA 1
ATOM 3344 C C . GLU B 1 146 ? -11.352 12.883 -3.953 1 97.81 146 GLU B C 1
ATOM 3346 O O . GLU B 1 146 ? -12.219 12.75 -4.82 1 97.81 146 GLU B O 1
ATOM 3351 N N . ILE B 1 147 ? -10.273 13.539 -4.219 1 96.75 147 ILE B N 1
ATOM 3352 C CA . ILE B 1 147 ? -10.039 14.227 -5.488 1 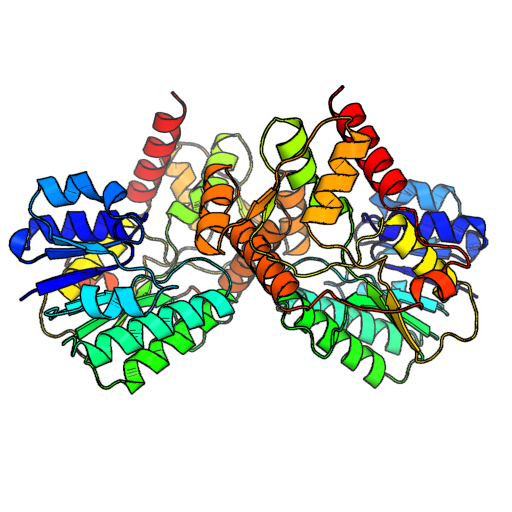96.75 147 ILE B CA 1
ATOM 3353 C C . ILE B 1 147 ? -10.172 13.234 -6.641 1 96.75 147 ILE B C 1
ATOM 3355 O O . ILE B 1 147 ? -10.812 13.523 -7.648 1 96.75 147 ILE B O 1
ATOM 3359 N N . GLY B 1 148 ? -9.547 12.031 -6.465 1 95.06 148 GLY B N 1
ATOM 3360 C CA . GLY B 1 148 ? -9.648 11.023 -7.508 1 95.06 148 GLY B CA 1
ATOM 3361 C C . GLY B 1 148 ? -11.086 10.625 -7.805 1 95.06 148 GLY B C 1
ATOM 3362 O O . GLY B 1 148 ? -11.469 10.484 -8.969 1 95.06 148 GLY B O 1
ATOM 3363 N N . THR B 1 149 ? -11.852 10.445 -6.785 1 97.31 149 THR B N 1
ATOM 3364 C CA . THR B 1 149 ? -13.258 10.086 -6.938 1 97.31 149 THR B CA 1
ATOM 3365 C C . THR B 1 149 ? -14.039 11.219 -7.594 1 97.31 149 THR B C 1
ATOM 3367 O O . THR B 1 149 ? -14.859 10.977 -8.477 1 97.31 149 THR B O 1
ATOM 3370 N N . VAL B 1 150 ? -13.805 12.43 -7.168 1 97.94 150 VAL B N 1
ATOM 3371 C CA . VAL B 1 150 ? -14.484 13.594 -7.73 1 97.94 150 VAL B CA 1
ATOM 3372 C C . VAL B 1 150 ? -14.148 13.727 -9.211 1 97.94 150 VAL B C 1
ATOM 3374 O O . VAL B 1 150 ? -15.031 14.008 -10.031 1 97.94 150 VAL B O 1
ATOM 3377 N N . GLN B 1 151 ? -12.898 13.477 -9.578 1 96.75 151 GLN B N 1
ATOM 3378 C CA . GLN B 1 151 ? -12.484 13.523 -10.977 1 96.75 151 GLN B CA 1
ATOM 3379 C C . GLN B 1 151 ? -13.211 12.469 -11.805 1 96.75 151 GLN B C 1
ATOM 3381 O O . GLN B 1 151 ? -13.625 12.734 -12.938 1 96.75 151 GLN B O 1
ATOM 3386 N N . ALA B 1 152 ? -13.359 11.289 -11.266 1 96.25 152 ALA B N 1
ATOM 3387 C CA . ALA B 1 152 ? -14.086 10.227 -11.953 1 96.25 152 ALA B CA 1
ATOM 3388 C C . ALA B 1 152 ? -15.539 10.625 -12.188 1 96.25 152 ALA B C 1
ATOM 3390 O O . ALA B 1 152 ? -16.078 10.398 -13.273 1 96.25 152 ALA B O 1
ATOM 3391 N N . VAL B 1 153 ? -16.141 11.234 -11.203 1 97.56 153 VAL B N 1
ATOM 3392 C CA . VAL B 1 153 ? -17.516 11.688 -11.305 1 97.56 153 VAL B CA 1
ATOM 3393 C C . VAL B 1 153 ? -17.625 12.758 -12.383 1 97.56 153 VAL B C 1
ATOM 3395 O O . VAL B 1 153 ? -18.547 12.734 -13.203 1 97.56 153 VAL B O 1
ATOM 3398 N N . LEU B 1 154 ? -16.703 13.672 -12.398 1 96.62 154 LEU B N 1
ATOM 3399 C CA . LEU B 1 154 ? -16.688 14.734 -13.406 1 96.62 154 LEU B CA 1
ATOM 3400 C C . LEU B 1 154 ? -16.562 14.148 -14.812 1 96.62 154 LEU B C 1
ATOM 3402 O O . LEU B 1 154 ? -17.094 14.711 -15.766 1 96.62 154 LEU B O 1
ATOM 3406 N N . ALA B 1 155 ? -15.961 12.961 -14.914 1 95.69 155 ALA B N 1
ATOM 3407 C CA . ALA B 1 155 ? -15.766 12.289 -16.203 1 95.69 155 ALA B CA 1
ATOM 3408 C C . ALA B 1 155 ? -16.969 11.406 -16.547 1 95.69 155 ALA B C 1
ATOM 3410 O O . ALA B 1 155 ? -17 10.781 -17.609 1 95.69 155 ALA B O 1
ATOM 3411 N N . GLY B 1 156 ? -17.891 11.32 -15.648 1 95.75 156 GLY B N 1
ATOM 3412 C CA . GLY B 1 156 ? -19.141 10.648 -15.977 1 95.75 156 GLY B CA 1
ATOM 3413 C C . GLY B 1 156 ? -19.328 9.344 -15.234 1 95.75 156 GLY B C 1
ATOM 3414 O O . GLY B 1 156 ? -20.344 8.664 -15.414 1 95.75 156 GLY B O 1
ATOM 3415 N N . ALA B 1 157 ? -18.406 9 -14.359 1 97.19 157 ALA B N 1
ATOM 3416 C CA . ALA B 1 157 ? -18.516 7.762 -13.586 1 97.19 157 ALA B CA 1
ATOM 3417 C C . ALA B 1 157 ? -19.406 7.965 -12.359 1 97.19 157 ALA B C 1
ATOM 3419 O O . ALA B 1 157 ? -19.578 9.094 -11.891 1 97.19 157 ALA B O 1
ATOM 3420 N N . PRO B 1 158 ? -20.016 6.922 -11.883 1 98.19 158 PRO B N 1
ATOM 3421 C CA . PRO B 1 158 ? -20.688 7.027 -10.594 1 98.19 158 PRO B CA 1
ATOM 3422 C C . PRO B 1 158 ? -19.719 7.109 -9.414 1 98.19 158 PRO B C 1
ATOM 3424 O O . PRO B 1 158 ? -18.516 6.898 -9.586 1 98.19 158 PRO B O 1
ATOM 3427 N N . TRP B 1 159 ? -20.266 7.523 -8.305 1 98.62 159 TRP B N 1
ATOM 3428 C CA . TRP B 1 159 ? -19.547 7.426 -7.043 1 98.62 159 TRP B CA 1
ATOM 3429 C C . TRP B 1 159 ? -19.547 5.988 -6.523 1 98.62 159 TRP B C 1
ATOM 3431 O O . TRP B 1 159 ? -20.547 5.516 -5.992 1 98.62 159 TRP B O 1
ATOM 3441 N N . VAL B 1 160 ? -18.422 5.301 -6.613 1 98.5 160 VAL B N 1
ATOM 3442 C CA . VAL B 1 160 ? -18.344 3.896 -6.227 1 98.5 160 VAL B CA 1
ATOM 3443 C C . VAL B 1 160 ? -17.828 3.785 -4.797 1 98.5 160 VAL B C 1
ATOM 3445 O O . VAL B 1 160 ? -16.844 4.449 -4.434 1 98.5 160 VAL B O 1
ATOM 3448 N N . THR B 1 161 ? -18.469 2.945 -3.984 1 98.5 161 THR B N 1
ATOM 3449 C CA . THR B 1 161 ? -18.016 2.785 -2.609 1 98.5 161 THR B CA 1
ATOM 3450 C C . THR B 1 161 ? -18.406 1.413 -2.066 1 98.5 161 THR B C 1
ATOM 3452 O O . THR B 1 161 ? -19.375 0.811 -2.521 1 98.5 161 THR B O 1
ATOM 3455 N N . SER B 1 162 ? -17.562 0.914 -1.196 1 97.25 162 SER B N 1
ATOM 3456 C CA . SER B 1 162 ? -17.906 -0.279 -0.43 1 97.25 162 SER B CA 1
ATOM 3457 C C . SER B 1 162 ? -18.016 0.034 1.058 1 97.25 162 SER B C 1
ATOM 3459 O O . SER B 1 162 ? -17.938 -0.868 1.896 1 97.25 162 SER B O 1
ATOM 3461 N N . ALA B 1 163 ? -18.203 1.308 1.378 1 97.75 163 ALA B N 1
ATOM 3462 C CA . ALA B 1 163 ? -18.188 1.751 2.77 1 97.75 163 ALA B CA 1
ATOM 3463 C C . ALA B 1 163 ? -19.578 1.621 3.402 1 97.75 163 ALA B C 1
ATOM 3465 O O . ALA B 1 163 ? -19.75 1.873 4.598 1 97.75 163 ALA B O 1
ATOM 3466 N N . GLY B 1 164 ? -20.609 1.181 2.613 1 97.56 164 GLY B N 1
ATOM 3467 C CA . GLY B 1 164 ? -21.953 1.074 3.152 1 97.56 164 GLY B CA 1
ATOM 3468 C C . GLY B 1 164 ? -22.469 2.377 3.734 1 97.56 164 GLY B C 1
ATOM 3469 O O . GLY B 1 164 ? -22.422 3.418 3.076 1 97.56 164 GLY B O 1
ATOM 3470 N N . THR B 1 165 ? -22.891 2.289 4.984 1 97.81 165 THR B N 1
ATOM 3471 C CA . THR B 1 165 ? -23.438 3.471 5.637 1 97.81 165 THR B CA 1
ATOM 3472 C C . THR B 1 165 ? -22.438 4.074 6.605 1 97.81 165 THR B C 1
ATOM 3474 O O . THR B 1 165 ? -22.797 4.883 7.465 1 97.81 165 THR B O 1
ATOM 3477 N N . GLY B 1 166 ? -21.172 3.621 6.484 1 98.25 166 GLY B N 1
ATOM 3478 C CA . GLY B 1 166 ? -20.141 4.191 7.344 1 98.25 166 GLY B CA 1
ATOM 3479 C C . GLY B 1 166 ? -19.984 5.688 7.16 1 98.25 166 GLY B C 1
ATOM 3480 O O . GLY B 1 166 ? -20.156 6.207 6.055 1 98.25 166 GLY B O 1
ATOM 3481 N N . LYS B 1 167 ? -19.609 6.379 8.234 1 98.62 167 LYS B N 1
ATOM 3482 C CA . LYS B 1 167 ? -19.516 7.836 8.188 1 98.62 167 LYS B CA 1
ATOM 3483 C C . LYS B 1 167 ? -18.078 8.305 8.352 1 98.62 167 LYS B C 1
ATOM 3485 O O . LYS B 1 167 ? -17.25 7.609 8.945 1 98.62 167 LYS B O 1
ATOM 3490 N N . VAL B 1 168 ? -17.828 9.406 7.785 1 98.5 168 VAL B N 1
ATOM 3491 C CA . VAL B 1 168 ? -16.516 10.047 7.824 1 98.5 168 VAL B CA 1
ATOM 3492 C C . VAL B 1 168 ? -16.672 11.523 8.18 1 98.5 168 VAL B C 1
ATOM 3494 O O . VAL B 1 168 ? -17.641 12.164 7.781 1 98.5 168 VAL B O 1
ATOM 3497 N N . GLY B 1 169 ? -15.797 12.047 9 1 98.5 169 GLY B N 1
ATOM 3498 C CA . GLY B 1 169 ? -15.742 13.477 9.258 1 98.5 169 GLY B CA 1
ATOM 3499 C C . GLY B 1 169 ? -14.797 14.219 8.328 1 98.5 169 GLY B C 1
ATOM 3500 O O . GLY B 1 169 ? -13.758 14.719 8.766 1 98.5 169 GLY B O 1
ATOM 3501 N N . TRP B 1 170 ? -15.211 14.406 7.059 1 98.56 170 TRP B N 1
ATOM 3502 C CA . TRP B 1 170 ? -14.383 15.078 6.066 1 98.56 170 TRP B CA 1
ATOM 3503 C C . TRP B 1 170 ? -14.188 16.547 6.426 1 98.56 170 TRP B C 1
ATOM 3505 O O . TRP B 1 170 ? -15.109 17.203 6.918 1 98.56 170 TRP B O 1
ATOM 3515 N N . ALA B 1 171 ? -12.984 17.016 6.211 1 98.5 171 ALA B N 1
ATOM 3516 C CA . ALA B 1 171 ? -12.68 18.453 6.312 1 98.5 171 ALA B CA 1
ATOM 3517 C C . ALA B 1 171 ? -11.5 18.828 5.422 1 98.5 171 ALA B C 1
ATOM 3519 O O . ALA B 1 171 ? -10.742 17.953 4.988 1 98.5 171 ALA B O 1
ATOM 3520 N N . LEU B 1 172 ? -11.383 20.109 5.109 1 98.56 172 LEU B N 1
ATOM 3521 C CA . LEU B 1 172 ? -10.281 20.578 4.273 1 98.56 172 LEU B CA 1
ATOM 3522 C C . LEU B 1 172 ? -8.969 20.562 5.047 1 98.56 172 LEU B C 1
ATOM 3524 O O . LEU B 1 172 ? -8.938 20.875 6.238 1 98.56 172 LEU B O 1
ATOM 3528 N N . ARG B 1 173 ? -7.922 20.281 4.344 1 98.31 173 ARG B N 1
ATOM 3529 C CA . ARG B 1 173 ? -6.582 20.344 4.918 1 98.31 173 ARG B CA 1
ATOM 3530 C C . ARG B 1 173 ? -6.324 21.703 5.562 1 98.31 173 ARG B C 1
ATOM 3532 O O . ARG B 1 173 ? -5.633 21.797 6.578 1 98.31 173 ARG B O 1
ATOM 3539 N N . GLN B 1 174 ? -6.93 22.703 4.992 1 98.5 174 GLN B N 1
ATOM 3540 C CA . GLN B 1 174 ? -6.77 24.047 5.531 1 98.5 174 GLN B CA 1
ATOM 3541 C C . GLN B 1 174 ? -7.324 24.141 6.949 1 98.5 174 GLN B C 1
ATOM 3543 O O . GLN B 1 174 ? -6.734 24.797 7.812 1 98.5 174 GLN B O 1
ATOM 3548 N N . ASP B 1 175 ? -8.445 23.547 7.152 1 98.75 175 ASP B N 1
ATOM 3549 C CA . ASP B 1 175 ? -9.023 23.562 8.492 1 98.75 175 ASP B CA 1
ATOM 3550 C C . ASP B 1 175 ? -8.102 22.859 9.492 1 98.75 175 ASP B C 1
ATOM 3552 O O . ASP B 1 175 ? -7.906 23.344 10.609 1 98.75 175 ASP B O 1
ATOM 3556 N N . TYR B 1 176 ? -7.547 21.719 9.109 1 98.81 176 TYR B N 1
ATOM 3557 C CA . TYR B 1 176 ? -6.621 21 9.969 1 98.81 176 TYR B CA 1
ATOM 3558 C C . TYR B 1 176 ? -5.375 21.828 10.258 1 98.81 176 TYR B C 1
ATOM 3560 O O . TYR B 1 176 ? -4.863 21.828 11.375 1 98.81 176 TYR B O 1
ATOM 3568 N N . ALA B 1 177 ? -4.887 22.531 9.25 1 98.81 177 ALA B N 1
ATOM 3569 C CA . ALA B 1 177 ? -3.715 23.391 9.406 1 98.81 177 ALA B CA 1
ATOM 3570 C C . ALA B 1 177 ? -3.986 24.516 10.414 1 98.81 177 ALA B C 1
ATOM 3572 O O . ALA B 1 177 ? -3.131 24.828 11.25 1 98.81 177 ALA B O 1
ATOM 3573 N N . GLU B 1 178 ? -5.164 25.062 10.312 1 98.75 178 GLU B N 1
ATOM 3574 C CA . GLU B 1 178 ? -5.543 26.141 11.227 1 98.75 178 GLU B CA 1
ATOM 3575 C C . GLU B 1 178 ? -5.652 25.625 12.664 1 98.75 178 GLU B 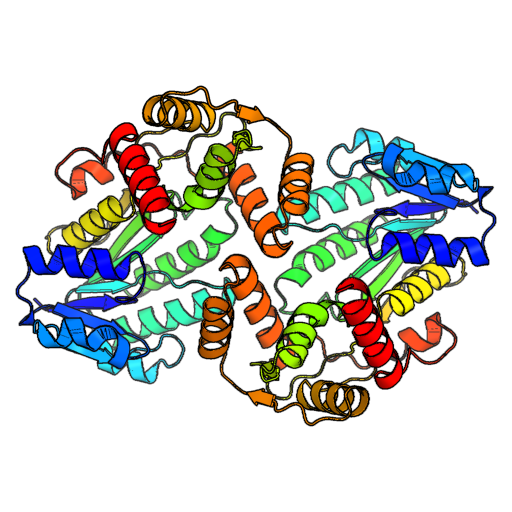C 1
ATOM 3577 O O . GLU B 1 178 ? -5.273 26.312 13.609 1 98.75 178 GLU B O 1
ATOM 3582 N N . ALA B 1 179 ? -6.152 24.438 12.781 1 98.81 179 ALA B N 1
ATOM 3583 C CA . ALA B 1 179 ? -6.227 23.844 14.109 1 98.81 179 ALA B CA 1
ATOM 3584 C C . ALA B 1 179 ? -4.832 23.609 14.688 1 98.81 179 ALA B C 1
ATOM 3586 O O . ALA B 1 179 ? -4.578 23.906 15.859 1 98.81 179 ALA B O 1
ATOM 3587 N N . ALA B 1 180 ? -3.916 23.062 13.906 1 98.81 180 ALA B N 1
ATOM 3588 C CA . ALA B 1 180 ? -2.543 22.844 14.344 1 98.81 180 ALA B CA 1
ATOM 3589 C C . ALA B 1 180 ? -1.869 24.156 14.742 1 98.81 180 ALA B C 1
ATOM 3591 O O . ALA B 1 180 ? -1.193 24.219 15.773 1 98.81 180 ALA B O 1
ATOM 3592 N N . ALA B 1 181 ? -2.096 25.172 13.938 1 98.75 181 ALA B N 1
ATOM 3593 C CA . ALA B 1 181 ? -1.522 26.484 14.219 1 98.75 181 ALA B CA 1
ATOM 3594 C C . ALA B 1 181 ? -2.053 27.047 15.531 1 98.75 181 ALA B C 1
ATOM 3596 O O . ALA B 1 181 ? -1.3 27.641 16.312 1 98.75 181 ALA B O 1
ATOM 3597 N N . ALA B 1 182 ? -3.348 26.859 15.766 1 98.62 182 ALA B N 1
ATOM 3598 C CA . ALA B 1 182 ? -3.969 27.344 17 1 98.62 182 ALA B CA 1
ATOM 3599 C C . ALA B 1 182 ? -3.332 26.688 18.219 1 98.62 182 ALA B C 1
ATOM 3601 O O . ALA B 1 182 ? -3.078 27.359 19.219 1 98.62 182 ALA B O 1
ATOM 3602 N N . VAL B 1 183 ? -3.057 25.406 18.125 1 98.75 183 VAL B N 1
ATOM 3603 C CA . VAL B 1 183 ? -2.449 24.672 19.234 1 98.75 183 VAL B CA 1
ATOM 3604 C C . VAL B 1 183 ? -1.021 25.156 19.453 1 98.75 183 VAL B C 1
ATOM 3606 O O . VAL B 1 183 ? -0.6 25.375 20.594 1 98.75 183 VAL B O 1
ATOM 3609 N N . LEU B 1 184 ? -0.283 25.359 18.406 1 98.62 184 LEU B N 1
ATOM 3610 C CA . LEU B 1 184 ? 1.12 25.75 18.484 1 98.62 184 LEU B CA 1
ATOM 3611 C C . LEU B 1 184 ? 1.259 27.172 19.016 1 98.62 184 LEU B C 1
ATOM 3613 O O . LEU B 1 184 ? 2.158 27.453 19.812 1 98.62 184 LEU B O 1
ATOM 3617 N N . ALA B 1 185 ? 0.392 28.047 18.609 1 97.44 185 ALA B N 1
ATOM 3618 C CA . ALA B 1 185 ? 0.502 29.469 18.953 1 97.44 185 ALA B CA 1
ATOM 3619 C C . ALA B 1 185 ? -0.2 29.766 20.281 1 97.44 185 ALA B C 1
ATOM 3621 O O . ALA B 1 185 ? 0.009 30.812 20.875 1 97.44 185 ALA B O 1
ATOM 3622 N N . GLY B 1 186 ? -1.049 28.812 20.672 1 95.69 186 GLY B N 1
ATOM 3623 C CA . GLY B 1 186 ? -1.874 29.078 21.844 1 95.69 186 GLY B CA 1
ATOM 3624 C C . GLY B 1 186 ? -1.33 28.438 23.109 1 95.69 186 GLY B C 1
ATOM 3625 O O . GLY B 1 186 ? -0.306 27.75 23.062 1 95.69 186 GLY B O 1
ATOM 3626 N N . ASP B 1 187 ? -2.051 28.719 24.203 1 94.88 187 ASP B N 1
ATOM 3627 C CA . ASP B 1 187 ? -1.683 28.188 25.516 1 94.88 187 ASP B CA 1
ATOM 3628 C C . ASP B 1 187 ? -2.719 27.172 26 1 94.88 187 ASP B C 1
ATOM 3630 O O . ASP B 1 187 ? -3.826 27.094 25.469 1 94.88 187 ASP B O 1
ATOM 3634 N N . GLY B 1 188 ? -2.273 26.328 26.891 1 96.75 188 GLY B N 1
ATOM 3635 C CA . GLY B 1 188 ? -3.221 25.469 27.578 1 96.75 188 GLY B CA 1
ATOM 3636 C C . GLY B 1 188 ? -3.479 24.172 26.844 1 96.75 188 GLY B C 1
ATOM 3637 O O . GLY B 1 188 ? -4.531 23.547 27 1 96.75 188 GLY B O 1
ATOM 3638 N N . HIS B 1 189 ? -2.557 23.797 26.047 1 98.31 189 HIS B N 1
ATOM 3639 C CA . HIS B 1 189 ? -2.787 22.609 25.234 1 98.31 189 HIS B CA 1
ATOM 3640 C C . HIS B 1 189 ? -1.924 21.438 25.703 1 98.31 189 HIS B C 1
ATOM 3642 O O . HIS B 1 189 ? -1.862 20.406 25.031 1 98.31 189 HIS B O 1
ATOM 3648 N N . GLU B 1 190 ? -1.309 21.562 26.859 1 98.44 190 GLU B N 1
ATOM 3649 C CA . GLU B 1 190 ? -0.393 20.531 27.328 1 98.44 190 GLU B CA 1
ATOM 3650 C C . GLU B 1 190 ? -1.14 19.25 27.672 1 98.44 190 GLU B C 1
ATOM 3652 O O . GLU B 1 190 ? -2.176 19.281 28.344 1 98.44 190 GLU B O 1
ATOM 3657 N N . ASN B 1 191 ? -0.639 18.156 27.172 1 98.56 1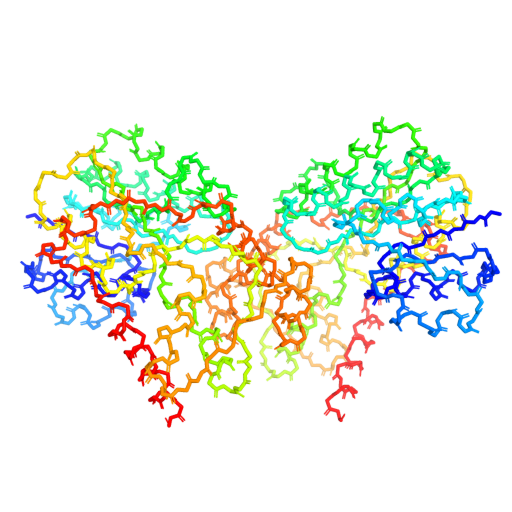91 ASN B N 1
ATOM 3658 C CA . ASN B 1 191 ? -1.114 16.797 27.438 1 98.56 191 ASN B CA 1
ATOM 3659 C C . ASN B 1 191 ? -2.582 16.625 27.047 1 98.56 191 ASN B C 1
ATOM 3661 O O . ASN B 1 191 ? -3.389 16.156 27.844 1 98.56 191 ASN B O 1
ATOM 3665 N N . THR B 1 192 ? -2.852 17.078 25.859 1 98.44 192 THR B N 1
ATOM 3666 C CA . THR B 1 192 ? -4.199 16.969 25.312 1 98.44 192 THR B CA 1
ATOM 3667 C C . THR B 1 192 ? -4.219 16.047 24.094 1 98.44 192 THR B C 1
ATOM 3669 O O . THR B 1 192 ? -3.178 15.789 23.484 1 98.44 192 THR B O 1
ATOM 3672 N N . ILE B 1 193 ? -5.352 15.438 23.875 1 98.44 193 ILE B N 1
ATOM 3673 C CA . ILE B 1 193 ? -5.703 14.734 22.641 1 98.44 193 ILE B CA 1
ATOM 3674 C C . ILE B 1 193 ? -6.922 15.398 22 1 98.44 193 ILE B C 1
ATOM 3676 O O . ILE B 1 193 ? -7.977 15.508 22.625 1 98.44 193 ILE B O 1
ATOM 3680 N N . TYR B 1 194 ? -6.758 15.93 20.781 1 98.69 194 TYR B N 1
ATOM 3681 C CA . TYR B 1 194 ? -7.867 16.516 20.031 1 98.69 194 TYR B CA 1
ATOM 3682 C C . TYR B 1 194 ? -8.305 15.594 18.906 1 98.69 194 TYR B C 1
ATOM 3684 O O . TYR B 1 194 ? -7.512 15.273 18.016 1 98.69 194 TYR B O 1
ATOM 3692 N N . GLU B 1 195 ? -9.539 15.094 18.953 1 98.69 195 GLU B N 1
ATOM 3693 C CA . GLU B 1 195 ? -10.156 14.398 17.844 1 98.69 195 GLU B CA 1
ATOM 3694 C C . GLU B 1 195 ? -10.781 15.383 16.844 1 98.69 195 GLU B C 1
ATOM 3696 O O . GLU B 1 195 ? -11.859 15.922 17.094 1 98.69 195 GLU B O 1
ATOM 3701 N N . LEU B 1 196 ? -10.07 15.594 15.773 1 98.69 196 LEU B N 1
ATOM 3702 C CA . LEU B 1 196 ? -10.484 16.594 14.805 1 98.69 196 LEU B CA 1
ATOM 3703 C C . LEU B 1 196 ? -11.312 15.969 13.688 1 98.69 196 LEU B C 1
ATOM 3705 O O . LEU B 1 196 ? -10.781 15.273 12.828 1 98.69 196 LEU B O 1
ATOM 3709 N N . SER B 1 197 ? -12.562 16.234 13.711 1 98.31 197 SER B N 1
ATOM 3710 C CA . SER B 1 197 ? -13.508 15.641 12.773 1 98.31 197 SER B CA 1
ATOM 3711 C C . SER B 1 197 ? -14.508 16.672 12.266 1 98.31 197 SER B C 1
ATOM 3713 O O . SER B 1 197 ? -14.992 17.5 13.031 1 98.31 197 SER B O 1
ATOM 3715 N N . GLY B 1 198 ? -14.703 16.703 10.93 1 98.12 198 GLY B N 1
ATOM 3716 C CA . GLY B 1 198 ? -15.859 17.422 10.422 1 98.12 198 GLY B CA 1
ATOM 3717 C C . GLY B 1 198 ? -17.172 16.734 10.742 1 98.12 198 GLY B C 1
ATOM 3718 O O . GLY B 1 198 ? -17.203 15.719 11.438 1 98.12 198 GLY B O 1
ATOM 3719 N N . PRO B 1 199 ? -18.266 17.406 10.258 1 97.75 199 PRO B N 1
ATOM 3720 C CA . PRO B 1 199 ? -19.547 16.734 10.43 1 97.75 199 PRO B CA 1
ATOM 3721 C C . PRO B 1 199 ? -19.578 15.359 9.766 1 97.75 199 PRO B C 1
ATOM 3723 O O . PRO B 1 199 ? -19.078 15.188 8.656 1 97.75 199 PRO B O 1
ATOM 3726 N N . LEU B 1 200 ? -20.156 14.398 10.531 1 98.44 200 LEU B N 1
ATOM 3727 C CA . LEU B 1 200 ? -20.188 13.031 10.031 1 98.44 200 LEU B CA 1
ATOM 3728 C C . LEU B 1 200 ? -21.156 12.898 8.859 1 98.44 200 LEU B C 1
ATOM 3730 O O . LEU B 1 200 ? -22.281 13.391 8.914 1 98.44 200 LEU B O 1
ATOM 3734 N N . MET B 1 201 ? -20.594 12.289 7.777 1 98.62 201 MET B N 1
ATOM 3735 C CA . MET B 1 201 ? -21.391 12.078 6.57 1 98.62 201 MET B CA 1
ATOM 3736 C C . MET B 1 201 ? -21.109 10.711 5.965 1 98.62 201 MET B C 1
ATOM 3738 O O . MET B 1 201 ? -19.984 10.211 6.043 1 98.62 201 MET B O 1
ATOM 3742 N N . THR B 1 202 ? -22.188 10.148 5.402 1 98.62 202 THR B N 1
ATOM 3743 C CA . THR B 1 202 ? -22 8.961 4.578 1 98.62 202 THR B CA 1
ATOM 3744 C C . THR B 1 202 ? -21.469 9.336 3.199 1 98.62 202 THR B C 1
ATOM 3746 O O . THR B 1 202 ? -21.438 10.516 2.838 1 98.62 202 THR B O 1
ATOM 3749 N N . GLN B 1 203 ? -21.031 8.305 2.506 1 98.5 203 GLN B N 1
ATOM 3750 C CA . GLN B 1 203 ? -20.625 8.539 1.123 1 98.5 203 GLN B CA 1
ATOM 3751 C C . GLN B 1 203 ? -21.797 9.07 0.294 1 98.5 203 GLN B C 1
ATOM 3753 O O . GLN B 1 203 ? -21.609 9.922 -0.571 1 98.5 203 GLN B O 1
ATOM 3758 N N . GLU B 1 204 ? -22.953 8.609 0.55 1 98.5 204 GLU B N 1
ATOM 3759 C CA . GLU B 1 204 ? -24.156 9.055 -0.163 1 98.5 204 GLU B CA 1
ATOM 3760 C C . GLU B 1 204 ? -24.406 10.547 0.066 1 98.5 204 GLU B C 1
ATOM 3762 O O . GLU B 1 204 ? -24.719 11.273 -0.872 1 98.5 204 GLU B O 1
ATOM 3767 N N . GLU B 1 205 ? -24.234 10.906 1.296 1 98.62 205 GLU B N 1
ATOM 3768 C CA . GLU B 1 205 ? -24.438 12.312 1.629 1 98.62 205 GLU B CA 1
ATOM 3769 C C . GLU B 1 205 ? -23.391 13.195 0.975 1 98.62 205 GLU B C 1
ATOM 3771 O O . GLU B 1 205 ? -23.703 14.289 0.494 1 98.62 205 GLU B O 1
ATOM 3776 N N . LEU B 1 206 ? -22.125 12.75 0.977 1 98.75 206 LEU B N 1
ATOM 3777 C CA . LEU B 1 206 ? -21.062 13.516 0.327 1 98.75 206 LEU B CA 1
ATOM 3778 C C . LEU B 1 206 ? -21.312 13.609 -1.175 1 98.75 206 LEU B C 1
ATOM 3780 O O . LEU B 1 206 ? -21.141 14.68 -1.77 1 98.75 206 LEU B O 1
ATOM 3784 N N . ALA B 1 207 ? -21.703 12.469 -1.76 1 98.75 207 ALA B N 1
ATOM 3785 C CA . ALA B 1 207 ? -22.016 12.445 -3.188 1 98.75 207 ALA B CA 1
ATOM 3786 C C . ALA B 1 207 ? -23.172 13.383 -3.512 1 98.75 207 ALA B C 1
ATOM 3788 O O . ALA B 1 207 ? -23.156 14.078 -4.531 1 98.75 207 ALA B O 1
ATOM 3789 N N . ALA B 1 208 ? -24.156 13.422 -2.686 1 98.56 208 ALA B N 1
ATOM 3790 C CA . ALA B 1 208 ? -25.297 14.312 -2.877 1 98.56 208 ALA B CA 1
ATOM 3791 C C . ALA B 1 208 ? -24.859 15.773 -2.809 1 98.56 208 ALA B C 1
ATOM 3793 O O . ALA B 1 208 ? -25.328 16.609 -3.6 1 98.56 208 ALA B O 1
ATOM 3794 N N . ALA B 1 209 ? -24.047 16.078 -1.847 1 98.75 209 ALA B N 1
ATOM 3795 C CA . ALA B 1 209 ? -23.516 17.438 -1.734 1 98.75 209 ALA B CA 1
ATOM 3796 C C . ALA B 1 209 ? -22.719 17.812 -2.98 1 98.75 209 ALA B C 1
ATOM 3798 O O . ALA B 1 209 ? -22.812 18.938 -3.465 1 98.75 209 ALA B O 1
ATOM 3799 N N . LEU B 1 210 ? -21.906 16.859 -3.479 1 98.75 210 LEU B N 1
ATOM 3800 C CA . LEU B 1 210 ? -21.172 17.094 -4.715 1 98.75 210 LEU B CA 1
ATOM 3801 C C . LEU B 1 210 ? -22.125 17.359 -5.875 1 98.75 210 LEU B C 1
ATOM 3803 O O . LEU B 1 210 ? -21.891 18.25 -6.695 1 98.75 210 LEU B O 1
ATOM 3807 N N . GLY B 1 211 ? -23.172 16.562 -5.93 1 98.56 211 GLY B N 1
ATOM 3808 C CA . GLY B 1 211 ? -24.188 16.766 -6.953 1 98.56 211 GLY B CA 1
ATOM 3809 C C . GLY B 1 211 ? -24.781 18.172 -6.918 1 98.56 211 GLY B C 1
ATOM 3810 O O . GLY B 1 211 ? -25 18.781 -7.961 1 98.56 211 GLY B O 1
ATOM 3811 N N . ALA B 1 212 ? -25.031 18.625 -5.746 1 98.44 212 ALA B N 1
ATOM 3812 C CA . ALA B 1 212 ? -25.562 19.969 -5.578 1 98.44 212 ALA B CA 1
ATOM 3813 C C . ALA B 1 212 ? -24.594 21.016 -6.105 1 98.44 212 ALA B C 1
ATOM 3815 O O . ALA B 1 212 ? -25 21.984 -6.75 1 98.44 212 ALA B O 1
ATOM 3816 N N . VAL B 1 213 ? -23.328 20.844 -5.852 1 98.31 213 VAL B N 1
ATOM 3817 C CA . VAL B 1 213 ? -22.281 21.766 -6.297 1 98.31 213 VAL B CA 1
ATOM 3818 C C . VAL B 1 213 ? -22.188 21.734 -7.82 1 98.31 213 VAL B C 1
ATOM 3820 O O . VAL B 1 213 ? -22 22.781 -8.453 1 98.31 213 VAL B O 1
ATOM 3823 N N . LEU B 1 214 ? -22.375 20.562 -8.352 1 97.62 214 LEU B N 1
ATOM 3824 C CA . LEU B 1 214 ? -22.188 20.375 -9.789 1 97.62 214 LEU B CA 1
ATOM 3825 C C . LEU B 1 214 ? -23.469 20.703 -10.555 1 97.62 214 LEU B C 1
ATOM 3827 O O . LEU B 1 214 ? -23.422 20.891 -11.773 1 97.62 214 LEU B O 1
ATOM 3831 N N . GLY B 1 215 ? -24.578 20.734 -9.875 1 97.25 215 GLY B N 1
ATOM 3832 C CA . GLY B 1 215 ? -25.859 20.938 -10.523 1 97.25 215 GLY B CA 1
ATOM 3833 C C . GLY B 1 215 ? -26.344 19.719 -11.281 1 97.25 215 GLY B C 1
ATOM 3834 O O . GLY B 1 215 ? -27.031 19.844 -12.305 1 97.25 215 GLY B O 1
ATOM 3835 N N . LYS B 1 216 ? -25.875 18.578 -10.898 1 96.88 216 LYS B N 1
ATOM 3836 C CA . LYS B 1 216 ? -26.297 17.312 -11.508 1 96.88 216 LYS B CA 1
ATOM 3837 C C . LYS B 1 216 ? -26.297 16.188 -10.484 1 96.88 216 LYS B C 1
ATOM 3839 O O . LYS B 1 216 ? -25.594 16.25 -9.469 1 96.88 216 LYS B O 1
ATOM 3844 N N . ASP B 1 217 ? -27.047 15.195 -10.812 1 96.25 217 ASP B N 1
ATOM 3845 C CA . ASP B 1 217 ? -27.109 14.039 -9.922 1 96.25 217 ASP B CA 1
ATOM 3846 C C . ASP B 1 217 ? -25.828 13.219 -9.992 1 96.25 217 ASP B C 1
ATOM 3848 O O . ASP B 1 217 ? -25.266 13.039 -11.07 1 96.25 217 ASP B O 1
ATOM 3852 N N . VAL B 1 218 ? -25.344 12.781 -8.852 1 98.25 218 VAL B N 1
ATOM 3853 C CA . VAL B 1 218 ? -24.203 11.875 -8.742 1 98.25 218 VAL B CA 1
ATOM 3854 C C . VAL B 1 218 ? -24.656 10.531 -8.188 1 98.25 218 VAL B C 1
ATOM 3856 O O . VAL B 1 218 ? -24.781 10.359 -6.973 1 98.25 218 VAL B O 1
ATOM 3859 N N . PRO B 1 219 ? -24.906 9.586 -9.039 1 98.19 219 PRO B N 1
ATOM 3860 C CA . PRO B 1 219 ? -25.328 8.273 -8.531 1 98.19 219 PRO B CA 1
ATOM 3861 C C . PRO B 1 219 ? -24.234 7.594 -7.707 1 98.19 219 PRO B C 1
ATOM 3863 O O . PRO B 1 219 ? -23.062 7.672 -8.055 1 98.19 219 PRO B O 1
ATOM 3866 N N . VAL B 1 220 ? -24.703 6.98 -6.637 1 98.56 220 VAL B N 1
ATOM 3867 C CA . VAL B 1 220 ? -23.797 6.203 -5.805 1 98.56 220 VAL B CA 1
ATOM 3868 C C . VAL B 1 220 ? -23.953 4.715 -6.102 1 98.56 220 VAL B C 1
ATOM 3870 O O . VAL B 1 220 ? -25.078 4.199 -6.105 1 98.56 220 VAL B O 1
ATOM 3873 N N . GLN B 1 221 ? -22.891 4.078 -6.426 1 98.56 221 GLN B N 1
ATOM 3874 C CA . GLN B 1 221 ? -22.875 2.635 -6.637 1 98.56 221 GLN B CA 1
ATOM 3875 C C . GLN B 1 221 ? -22.25 1.912 -5.445 1 98.56 221 GLN B C 1
ATOM 3877 O O . GLN B 1 221 ? -21.031 1.938 -5.262 1 98.56 221 GLN B O 1
ATOM 3882 N N . GLN B 1 222 ? -23.109 1.255 -4.676 1 98.19 222 GLN B N 1
ATOM 3883 C CA . GLN B 1 222 ? -22.656 0.438 -3.557 1 98.19 222 GLN B CA 1
ATOM 3884 C C . GLN B 1 222 ? -22.25 -0.956 -4.023 1 98.19 222 GLN B C 1
ATOM 3886 O O . GLN B 1 222 ? -23 -1.62 -4.746 1 98.19 222 GLN B O 1
ATOM 3891 N N . VAL B 1 223 ? -21.062 -1.312 -3.619 1 96.75 223 VAL B N 1
ATOM 3892 C CA . VAL B 1 223 ? -20.562 -2.637 -3.982 1 96.75 223 VAL B CA 1
ATOM 3893 C C . VAL B 1 223 ? -19.828 -3.262 -2.795 1 96.75 223 VAL B C 1
ATOM 3895 O O . VAL B 1 223 ? -19.656 -2.617 -1.759 1 96.75 223 VAL B O 1
ATOM 3898 N N . ASN B 1 224 ? -19.5 -4.523 -2.871 1 91.56 224 ASN B N 1
ATOM 3899 C CA . ASN B 1 224 ? -18.625 -5.121 -1.862 1 91.56 224 ASN B CA 1
ATOM 3900 C C . ASN B 1 224 ? -17.156 -4.848 -2.156 1 91.56 224 ASN B C 1
ATOM 3902 O O . ASN B 1 224 ? -16.828 -4.234 -3.172 1 91.56 224 ASN B O 1
ATOM 3906 N N . ASP B 1 225 ? -16.312 -5.238 -1.286 1 92.25 225 ASP B N 1
ATOM 3907 C CA . ASP B 1 225 ? -14.883 -4.922 -1.387 1 92.25 225 ASP B CA 1
ATOM 3908 C C . ASP B 1 225 ? -14.273 -5.523 -2.652 1 92.25 225 ASP B C 1
ATOM 3910 O O . ASP B 1 225 ? -13.461 -4.883 -3.322 1 92.25 225 ASP B O 1
ATOM 3914 N N . ALA B 1 226 ? -14.633 -6.703 -2.963 1 87.94 226 ALA B N 1
ATOM 3915 C CA . ALA B 1 226 ? -14.102 -7.371 -4.145 1 87.94 226 ALA B CA 1
ATOM 3916 C C . ALA B 1 226 ? -14.477 -6.625 -5.418 1 87.94 226 ALA B C 1
ATOM 3918 O O . ALA B 1 226 ? -13.633 -6.406 -6.293 1 87.94 226 ALA B O 1
ATOM 3919 N N . ALA B 1 227 ? -15.742 -6.27 -5.512 1 92.19 227 ALA B N 1
ATOM 3920 C CA . ALA B 1 227 ? -16.203 -5.52 -6.672 1 92.19 227 ALA B CA 1
ATOM 3921 C C . ALA B 1 227 ? -15.555 -4.141 -6.734 1 92.19 227 ALA B C 1
ATOM 3923 O O . ALA B 1 227 ? -15.203 -3.66 -7.812 1 92.19 227 ALA B O 1
ATOM 3924 N N . TYR B 1 228 ? -15.414 -3.535 -5.602 1 95.81 228 TYR B N 1
ATOM 3925 C CA . TYR B 1 228 ? -14.727 -2.252 -5.535 1 95.81 228 TYR B CA 1
ATOM 3926 C C . TYR B 1 228 ? -13.305 -2.365 -6.086 1 95.81 228 TYR B C 1
ATOM 3928 O O . TYR B 1 228 ? -12.891 -1.559 -6.918 1 95.81 228 TYR B O 1
ATOM 3936 N N . ALA B 1 229 ? -12.617 -3.348 -5.656 1 93.38 229 ALA B N 1
ATOM 3937 C CA . ALA B 1 229 ? -11.25 -3.586 -6.109 1 93.38 229 ALA B CA 1
ATOM 3938 C C . ALA B 1 229 ? -11.195 -3.793 -7.621 1 93.38 229 ALA B C 1
ATOM 3940 O O . ALA B 1 229 ? -10.344 -3.219 -8.305 1 93.38 229 ALA B O 1
ATOM 3941 N N . ASP B 1 230 ? -12.133 -4.523 -8.133 1 91.38 230 ASP B N 1
ATOM 3942 C CA . ASP B 1 230 ? -12.188 -4.812 -9.562 1 91.38 230 ASP B CA 1
ATOM 3943 C C . ASP B 1 230 ? -12.406 -3.535 -10.375 1 91.38 230 ASP B C 1
ATOM 3945 O O . ASP B 1 230 ? -11.758 -3.33 -11.406 1 91.38 230 ASP B O 1
ATOM 3949 N N . ILE B 1 231 ? -13.281 -2.773 -9.898 1 95.94 231 ILE B N 1
ATOM 3950 C CA . ILE B 1 231 ? -13.602 -1.529 -10.594 1 95.94 231 ILE B CA 1
ATOM 3951 C C . ILE B 1 231 ? -12.383 -0.61 -10.594 1 95.94 231 ILE B C 1
ATOM 3953 O O . ILE B 1 231 ? -12.047 -0.012 -11.617 1 95.94 231 ILE B O 1
ATOM 3957 N N . MET B 1 232 ? -11.688 -0.508 -9.422 1 96.5 232 MET B N 1
ATOM 3958 C CA . MET B 1 232 ? -10.5 0.342 -9.336 1 96.5 232 MET B CA 1
ATOM 3959 C C . MET B 1 232 ? -9.391 -0.183 -10.227 1 96.5 232 MET B C 1
ATOM 3961 O O . MET B 1 232 ? -8.703 0.596 -10.898 1 96.5 232 MET B O 1
ATOM 3965 N N . LYS B 1 233 ? -9.227 -1.471 -10.258 1 92.88 233 LYS B N 1
ATOM 3966 C CA . LYS B 1 233 ? -8.219 -2.074 -11.125 1 92.88 233 LYS B CA 1
ATOM 3967 C C . LYS B 1 233 ? -8.531 -1.807 -12.594 1 92.88 233 LYS B C 1
ATOM 3969 O O . LYS B 1 233 ? -7.629 -1.482 -13.375 1 92.88 233 LYS B O 1
ATOM 3974 N N . LYS B 1 234 ? -9.773 -1.944 -12.961 1 93.56 234 LYS B N 1
ATOM 3975 C CA . LYS B 1 234 ? -10.195 -1.694 -14.344 1 93.56 234 LYS B CA 1
ATOM 3976 C C . LYS B 1 234 ? -9.977 -0.234 -14.727 1 93.56 234 LYS B C 1
ATOM 3978 O O . LYS B 1 234 ? -9.734 0.076 -15.891 1 93.56 234 LYS B O 1
ATOM 3983 N N . ALA B 1 235 ? -10 0.605 -13.742 1 94.69 235 ALA B N 1
ATOM 3984 C CA . ALA B 1 235 ? -9.758 2.029 -13.961 1 94.69 235 ALA B CA 1
ATOM 3985 C C . ALA B 1 235 ? -8.266 2.314 -14.086 1 94.69 235 ALA B C 1
ATOM 3987 O O . ALA B 1 235 ? -7.859 3.467 -14.266 1 94.69 235 ALA B O 1
ATOM 3988 N N . GLY B 1 236 ? -7.43 1.354 -13.906 1 92.69 236 GLY B N 1
ATOM 3989 C CA . GLY B 1 236 ? -6.004 1.498 -14.164 1 92.69 236 GLY B CA 1
ATOM 3990 C C . GLY B 1 236 ? -5.199 1.754 -12.898 1 92.69 236 GLY B C 1
ATOM 3991 O O . GLY B 1 236 ? -4.008 2.059 -12.977 1 92.69 236 GLY B O 1
ATOM 3992 N N . LEU B 1 237 ? -5.766 1.649 -11.719 1 94.62 237 LEU B N 1
ATOM 3993 C CA . LEU B 1 237 ? -5.039 1.896 -10.477 1 94.62 237 LEU B CA 1
ATOM 3994 C C . LEU B 1 237 ? -4.152 0.708 -10.117 1 94.62 237 LEU B C 1
ATOM 3996 O O . LEU B 1 237 ? -4.562 -0.445 -10.266 1 94.62 237 LEU B O 1
ATOM 4000 N N . PRO B 1 238 ? -2.912 0.993 -9.703 1 93 238 PRO B N 1
ATOM 4001 C CA . PRO B 1 238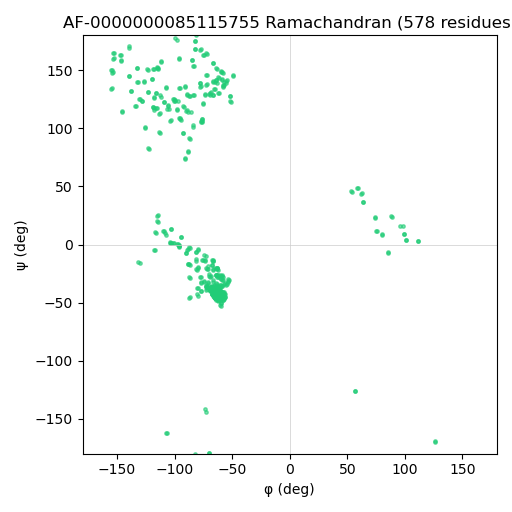 ? -2.014 -0.098 -9.32 1 93 238 PRO B CA 1
ATOM 4002 C C . PRO B 1 238 ? -2.477 -0.833 -8.062 1 93 238 PRO B C 1
ATOM 4004 O O . PRO B 1 238 ? -3.119 -0.236 -7.199 1 93 238 PRO B O 1
ATOM 4007 N N . ASP B 1 239 ? -2.078 -2.049 -7.875 1 90.88 239 ASP B N 1
ATOM 4008 C CA . ASP B 1 239 ? -2.592 -2.971 -6.863 1 90.88 239 ASP B CA 1
ATOM 4009 C C . ASP B 1 239 ? -2.361 -2.428 -5.457 1 90.88 239 ASP B C 1
ATOM 4011 O O . ASP B 1 239 ? -3.252 -2.492 -4.605 1 90.88 239 ASP B O 1
ATOM 4015 N N . PRO B 1 240 ? -1.126 -1.878 -5.195 1 91.5 240 PRO B N 1
ATOM 4016 C CA . PRO B 1 240 ? -0.936 -1.359 -3.838 1 91.5 240 PRO B CA 1
ATOM 4017 C C . PRO B 1 240 ? -1.919 -0.244 -3.49 1 91.5 240 PRO B C 1
ATOM 4019 O O . PRO B 1 240 ? -2.4 -0.172 -2.355 1 91.5 240 PRO B O 1
ATOM 4022 N N . LEU B 1 241 ? -2.205 0.63 -4.465 1 93.94 241 LEU B N 1
ATOM 4023 C CA . LEU B 1 241 ? -3.189 1.68 -4.23 1 93.94 241 LEU B CA 1
ATOM 4024 C C . LEU B 1 241 ? -4.582 1.086 -4.031 1 93.94 241 LEU B C 1
ATOM 4026 O O . LEU B 1 241 ? -5.328 1.522 -3.154 1 93.94 241 LEU B O 1
ATOM 4030 N N . VAL B 1 242 ? -4.93 0.11 -4.828 1 94.5 242 VAL B N 1
ATOM 4031 C CA . VAL B 1 242 ? -6.234 -0.532 -4.723 1 94.5 242 VAL B CA 1
ATOM 4032 C C . VAL B 1 242 ? -6.398 -1.148 -3.336 1 94.5 242 VAL B C 1
ATOM 4034 O O . VAL B 1 242 ? -7.438 -0.987 -2.695 1 94.5 242 VAL B O 1
ATOM 4037 N N . SER B 1 243 ? -5.348 -1.812 -2.932 1 91.25 243 SER B N 1
ATOM 4038 C CA . SER B 1 243 ? -5.379 -2.432 -1.61 1 91.25 243 SER B CA 1
ATOM 4039 C C . SER B 1 243 ? -5.574 -1.387 -0.517 1 91.25 243 SER B C 1
ATOM 4041 O O . SER B 1 243 ? -6.324 -1.614 0.438 1 91.25 243 SER B O 1
ATOM 4043 N N . PHE B 1 244 ? -4.918 -0.307 -0.646 1 92.31 244 PHE B N 1
ATOM 4044 C CA . PHE B 1 244 ? -5.047 0.788 0.309 1 92.31 244 PHE B CA 1
ATOM 4045 C C . PHE B 1 244 ? -6.473 1.324 0.327 1 92.31 244 PHE B C 1
ATOM 4047 O O . PHE B 1 244 ? -7.066 1.492 1.396 1 92.31 244 PHE B O 1
ATOM 4054 N N . LEU B 1 245 ? -7.02 1.522 -0.854 1 95.56 245 LEU B N 1
ATOM 4055 C CA . LEU B 1 245 ? -8.359 2.082 -0.958 1 95.56 245 LEU B CA 1
ATOM 4056 C C . LEU B 1 245 ? -9.398 1.128 -0.367 1 95.56 245 LEU B C 1
ATOM 4058 O O . LEU B 1 245 ? -10.336 1.562 0.306 1 95.56 245 LEU B O 1
ATOM 4062 N N . VAL B 1 246 ? -9.234 -0.122 -0.571 1 93.88 246 VAL B N 1
ATOM 4063 C CA . VAL B 1 246 ? -10.148 -1.116 -0.019 1 93.88 246 VAL B CA 1
ATOM 4064 C C . VAL B 1 246 ? -10.07 -1.098 1.507 1 93.88 246 VAL B C 1
ATOM 4066 O O . VAL B 1 246 ? -11.102 -1.185 2.188 1 93.88 246 VAL B O 1
ATOM 4069 N N . ASP B 1 247 ? -8.859 -0.978 2.012 1 92.19 247 ASP B N 1
ATOM 4070 C CA . ASP B 1 247 ? -8.672 -0.888 3.457 1 92.19 247 ASP B CA 1
ATOM 4071 C C . ASP B 1 247 ? -9.414 0.319 4.031 1 92.19 247 ASP B C 1
ATOM 4073 O O . ASP B 1 247 ? -10.055 0.222 5.082 1 92.19 247 ASP B O 1
ATOM 4077 N N . ILE B 1 248 ? -9.328 1.373 3.365 1 94.81 248 ILE B N 1
ATOM 4078 C CA . ILE B 1 248 ? -9.992 2.596 3.807 1 94.81 248 ILE B CA 1
ATOM 4079 C C . ILE B 1 248 ? -11.508 2.4 3.773 1 94.81 248 ILE B C 1
ATOM 4081 O O . ILE B 1 248 ? -12.203 2.758 4.727 1 94.81 248 ILE B O 1
ATOM 4085 N N . GLN B 1 249 ? -12.031 1.833 2.68 1 96.19 249 GLN B N 1
ATOM 4086 C CA . GLN B 1 249 ? -13.461 1.569 2.566 1 96.19 249 GLN B CA 1
ATOM 4087 C C . GLN B 1 249 ? -13.953 0.688 3.713 1 96.19 249 GLN B C 1
ATOM 4089 O O . GLN B 1 249 ? -14.977 0.978 4.332 1 96.19 249 GLN B O 1
ATOM 4094 N N . ARG B 1 250 ? -13.258 -0.331 3.979 1 93.19 250 ARG B N 1
ATOM 4095 C CA . ARG B 1 250 ? -13.617 -1.237 5.066 1 93.19 250 ARG B CA 1
ATOM 4096 C C . ARG B 1 250 ? -13.586 -0.517 6.41 1 93.19 250 ARG B C 1
ATOM 4098 O O . ARG B 1 250 ? -14.492 -0.679 7.227 1 93.19 250 ARG B O 1
ATOM 4105 N N . GLY B 1 251 ? -12.531 0.23 6.605 1 93.94 251 GLY B N 1
ATOM 4106 C CA . GLY B 1 251 ? -12.422 1 7.836 1 93.94 251 GLY B CA 1
ATOM 4107 C C . GLY B 1 251 ? -13.586 1.949 8.047 1 93.94 251 GLY B C 1
ATOM 4108 O O . GLY B 1 251 ? -14.109 2.07 9.156 1 93.94 251 GLY B O 1
ATOM 4109 N N . ILE B 1 252 ? -13.938 2.576 6.965 1 96.88 252 ILE B N 1
ATOM 4110 C CA . ILE B 1 252 ? -15.07 3.486 7.039 1 96.88 252 ILE B CA 1
ATOM 4111 C C . ILE B 1 252 ? -16.344 2.705 7.387 1 96.88 252 ILE B C 1
ATOM 4113 O O . ILE B 1 252 ? -17.094 3.102 8.273 1 96.88 252 ILE B O 1
ATOM 4117 N N . ARG B 1 253 ? -16.562 1.638 6.762 1 96.25 253 ARG B N 1
ATOM 4118 C CA . ARG B 1 253 ? -17.734 0.801 6.992 1 96.25 253 ARG B CA 1
ATOM 4119 C C . ARG B 1 253 ? -17.797 0.336 8.445 1 96.25 253 ARG B C 1
ATOM 4121 O O . ARG B 1 253 ? -18.875 0.222 9.016 1 96.25 253 ARG B O 1
ATOM 4128 N N . GLU B 1 254 ? -16.641 0.184 9.023 1 93.56 254 GLU B N 1
ATOM 4129 C CA . GLU B 1 254 ? -16.562 -0.372 10.367 1 93.56 254 GLU B CA 1
ATOM 4130 C C . GLU B 1 254 ? -16.484 0.734 11.422 1 93.56 254 GLU B C 1
ATOM 4132 O O . GLU B 1 254 ? -16.312 0.456 12.609 1 93.56 254 GLU B O 1
ATOM 4137 N N . GLY B 1 255 ? -16.453 1.936 11.008 1 96.31 255 GLY B N 1
ATOM 4138 C CA . GLY B 1 255 ? -16.641 3.053 11.922 1 96.31 255 GLY B CA 1
ATOM 4139 C C . GLY B 1 255 ? -15.328 3.676 12.359 1 96.31 255 GLY B C 1
ATOM 4140 O O . GLY B 1 255 ? -15.289 4.461 13.312 1 96.31 255 GLY B O 1
ATOM 4141 N N . SER B 1 256 ? -14.25 3.387 11.664 1 95.38 256 SER B N 1
ATOM 4142 C CA . SER B 1 256 ? -12.93 3.842 12.086 1 95.38 256 SER B CA 1
ATOM 4143 C C . SER B 1 256 ? -12.812 5.359 11.992 1 95.38 256 SER B C 1
ATOM 4145 O O . SER B 1 256 ? -11.984 5.965 12.688 1 95.38 256 SER B O 1
ATOM 4147 N N . LEU B 1 257 ? -13.664 6.008 11.172 1 97.62 257 LEU B N 1
ATOM 4148 C CA . LEU B 1 257 ? -13.562 7.453 10.977 1 97.62 257 LEU B CA 1
ATOM 4149 C C . LEU B 1 257 ? -14.82 8.156 11.484 1 97.62 257 LEU B C 1
ATOM 4151 O O . LEU B 1 257 ? -15.016 9.344 11.219 1 97.62 257 LEU B O 1
ATOM 4155 N N . GLU B 1 258 ? -15.625 7.391 12.164 1 97.81 258 GLU B N 1
ATOM 4156 C CA . GLU B 1 258 ? -16.859 7.941 12.727 1 97.81 258 GLU B CA 1
ATOM 4157 C C . GLU B 1 258 ? -16.625 8.516 14.117 1 97.81 258 GLU B C 1
ATOM 4159 O O . GLU B 1 258 ? -16.984 7.895 15.117 1 97.81 258 GLU B O 1
ATOM 4164 N N . ILE B 1 259 ? -16.094 9.711 14.102 1 97 259 ILE B N 1
ATOM 4165 C CA . ILE B 1 259 ? -15.695 10.352 15.352 1 97 259 ILE B CA 1
ATOM 4166 C C . ILE B 1 259 ? -16.578 11.57 15.609 1 97 259 ILE B C 1
ATOM 4168 O O . ILE B 1 259 ? -16.547 12.547 14.859 1 97 259 ILE B O 1
ATOM 4172 N N . GLU B 1 260 ? -17.359 11.484 16.578 1 94.06 260 GLU B N 1
ATOM 4173 C CA . GLU B 1 260 ? -18.125 12.641 17.047 1 94.06 260 GLU B CA 1
ATOM 4174 C C . GLU B 1 260 ? -17.312 13.477 18.031 1 94.06 260 GLU B C 1
ATOM 4176 O O . GLU B 1 260 ? -16.922 12.984 19.094 1 94.06 260 GLU B O 1
ATOM 4181 N N . SER B 1 261 ? -17 14.617 17.656 1 95.88 261 SER B N 1
ATOM 4182 C CA . SER B 1 261 ? -16.188 15.484 18.5 1 95.88 261 SER B CA 1
ATOM 4183 C C . SER B 1 261 ? -16.422 16.953 18.188 1 95.88 261 SER B C 1
ATOM 4185 O O . SER B 1 261 ? -16.766 17.297 17.047 1 95.88 261 SER B O 1
ATOM 4187 N N . ASN B 1 262 ? -16.266 17.828 19.172 1 96.25 262 ASN B N 1
ATOM 4188 C CA . ASN B 1 262 ? -16.328 19.281 18.984 1 96.25 262 ASN B CA 1
ATOM 4189 C C . ASN B 1 262 ? -14.953 19.922 19.094 1 96.25 262 ASN B C 1
ATOM 4191 O O . ASN B 1 262 ? -14.844 21.156 19.125 1 96.25 262 ASN B O 1
ATOM 4195 N N . ASP B 1 263 ? -13.945 19.109 19.156 1 98.25 263 ASP B N 1
ATOM 4196 C CA . ASP B 1 263 ? -12.594 19.609 19.344 1 98.25 263 ASP B CA 1
ATOM 4197 C C . ASP B 1 263 ? -12.188 20.531 18.188 1 98.25 263 ASP B C 1
ATOM 4199 O O . ASP B 1 263 ? -11.477 21.516 18.391 1 98.25 263 ASP B O 1
ATOM 4203 N N . PHE B 1 264 ? -12.648 20.156 17.016 1 98.19 264 PHE B N 1
ATOM 4204 C CA . PHE B 1 264 ? -12.281 20.891 15.812 1 98.19 264 PHE B CA 1
ATOM 4205 C C . PHE B 1 264 ? -12.727 22.359 15.914 1 98.19 264 PHE B C 1
ATOM 4207 O O . PHE B 1 264 ? -11.914 23.266 15.781 1 98.19 264 PHE B O 1
ATOM 4214 N N . GLU B 1 265 ? -13.953 22.578 16.203 1 97.69 265 GLU B N 1
ATOM 4215 C CA . GLU B 1 265 ? -14.508 23.922 16.328 1 97.69 265 GLU B CA 1
ATOM 4216 C C . GLU B 1 265 ? -13.906 24.656 17.516 1 97.69 265 GLU B C 1
ATOM 4218 O O . GLU B 1 265 ? -13.695 25.875 17.453 1 97.69 265 GLU B O 1
ATOM 4223 N N . LYS B 1 266 ? -13.648 23.922 18.516 1 97.31 266 LYS B N 1
ATOM 4224 C CA . LYS B 1 266 ? -13.008 24.531 19.688 1 97.31 266 LYS B CA 1
ATOM 4225 C C . LYS B 1 266 ? -11.656 25.125 19.312 1 97.31 266 LYS B C 1
ATOM 4227 O O . LYS B 1 266 ? -11.344 26.25 19.719 1 97.31 266 LYS B O 1
ATOM 4232 N N . LEU B 1 267 ? -10.875 24.391 18.578 1 98.12 267 LEU B N 1
ATOM 4233 C CA . LEU B 1 267 ? -9.539 24.859 18.219 1 98.12 267 LEU B CA 1
ATOM 4234 C C . LEU B 1 267 ? -9.617 25.969 17.172 1 98.12 267 LEU B C 1
ATOM 4236 O O . LEU B 1 267 ? -8.828 26.906 17.203 1 98.12 267 LEU B O 1
ATOM 4240 N N . LEU B 1 268 ? -10.578 25.859 16.266 1 97.88 268 LEU B N 1
ATOM 4241 C CA . LEU B 1 268 ? -10.68 26.812 15.164 1 97.88 268 LEU B CA 1
ATOM 4242 C C . LEU B 1 268 ? -11.281 28.125 15.641 1 97.88 268 LEU B C 1
ATOM 4244 O O . LEU B 1 268 ? -11 29.188 15.07 1 97.88 268 LEU B O 1
ATOM 4248 N N . GLY B 1 269 ? -12.164 28.062 16.594 1 97.06 269 GLY B N 1
ATOM 4249 C CA . GLY B 1 269 ? -12.93 29.234 17 1 97.06 269 GLY B CA 1
ATOM 4250 C C . GLY B 1 269 ? -14.023 29.594 16.031 1 97.06 269 GLY B C 1
ATOM 4251 O O . GLY B 1 269 ? -14.547 30.719 16.047 1 97.06 269 GLY B O 1
ATOM 4252 N N . ARG B 1 270 ? -14.32 28.75 15.125 1 97.12 270 ARG B N 1
ATOM 4253 C CA . ARG B 1 270 ? -15.359 28.828 14.102 1 97.12 270 ARG B CA 1
ATOM 4254 C C . ARG B 1 270 ? -15.812 27.438 13.672 1 97.12 270 ARG B C 1
ATOM 4256 O O . ARG B 1 270 ? -15.156 26.453 13.984 1 97.12 270 ARG B O 1
ATOM 4263 N N . PRO B 1 271 ? -16.969 27.453 12.984 1 96.88 271 PRO B N 1
ATOM 4264 C CA . PRO B 1 271 ? -17.328 26.141 12.422 1 96.88 271 PRO B CA 1
ATOM 4265 C C . PRO B 1 271 ? -16.328 25.656 11.375 1 96.88 271 PRO B C 1
ATOM 4267 O O . PRO B 1 271 ? -15.633 26.469 10.75 1 96.88 271 PRO B O 1
ATOM 4270 N N . VAL B 1 272 ? -16.25 24.328 11.281 1 98 272 VAL B N 1
ATOM 4271 C CA . VAL B 1 272 ? -15.508 23.75 10.164 1 98 272 VAL B CA 1
ATOM 4272 C C . VAL B 1 272 ? -16.109 24.219 8.844 1 98 272 VAL B C 1
ATOM 4274 O O . VAL B 1 272 ? -17.297 24.531 8.773 1 98 272 VAL B O 1
ATOM 4277 N N . THR B 1 273 ? -15.25 24.359 7.773 1 98.44 273 THR B N 1
ATOM 4278 C CA . THR B 1 273 ? -15.758 24.781 6.469 1 98.44 273 THR B CA 1
ATOM 4279 C C . THR B 1 273 ? -16.922 23.906 6.039 1 98.44 273 THR B C 1
ATOM 4281 O O . THR B 1 273 ? -16.812 22.672 5.992 1 98.44 273 THR B O 1
ATOM 4284 N N . PRO B 1 274 ? -18.047 24.578 5.766 1 98.31 274 PRO B N 1
ATOM 4285 C CA . PRO B 1 274 ? -19.203 23.781 5.32 1 98.31 274 PRO B CA 1
ATOM 4286 C C . PRO B 1 274 ? -18.875 22.922 4.102 1 98.31 274 PRO B C 1
ATOM 4288 O O . PRO B 1 274 ? -18.172 23.359 3.191 1 98.31 274 PRO B O 1
ATOM 4291 N N . ILE B 1 275 ? -19.406 21.703 4.09 1 98.56 275 ILE B N 1
ATOM 4292 C CA . ILE B 1 275 ? -19.047 20.703 3.094 1 98.56 275 ILE B CA 1
ATOM 4293 C C . ILE B 1 275 ? -19.375 21.219 1.695 1 98.56 275 ILE B C 1
ATOM 4295 O O . ILE B 1 275 ? -18.625 20.969 0.743 1 98.56 275 ILE B O 1
ATOM 4299 N N . HIS B 1 276 ? -20.422 21.969 1.547 1 98.25 276 HIS B N 1
ATOM 4300 C CA . HIS B 1 276 ? -20.797 22.531 0.249 1 98.25 276 HIS B CA 1
ATOM 4301 C C . HIS B 1 276 ? -19.703 23.469 -0.267 1 98.25 276 HIS B C 1
ATOM 4303 O O . HIS B 1 276 ? -19.312 23.375 -1.432 1 98.25 276 HIS B O 1
ATOM 4309 N N . ASP B 1 277 ? -19.266 24.312 0.599 1 98.5 277 ASP B N 1
ATOM 4310 C CA . ASP B 1 277 ? -18.203 25.266 0.227 1 98.5 277 ASP B CA 1
ATOM 4311 C C . ASP B 1 277 ? -16.891 24.531 -0.043 1 98.5 277 ASP B C 1
ATOM 4313 O O . ASP B 1 277 ? -16.156 24.891 -0.963 1 98.5 277 ASP B O 1
ATOM 4317 N N . ALA B 1 278 ? -16.609 23.547 0.792 1 98.56 278 ALA B N 1
ATOM 4318 C CA . ALA B 1 278 ? -15.383 22.766 0.639 1 98.56 278 ALA B CA 1
ATOM 4319 C C . ALA B 1 278 ? -15.359 22.047 -0.708 1 98.56 278 ALA B C 1
ATOM 4321 O O . ALA B 1 278 ? -14.352 22.078 -1.417 1 98.56 278 ALA B O 1
ATOM 4322 N N . LEU B 1 279 ? -16.469 21.438 -1.084 1 98.62 279 LEU B N 1
ATOM 4323 C CA . LEU B 1 279 ? -16.562 20.719 -2.354 1 98.62 279 LEU B CA 1
ATOM 4324 C C . LEU B 1 279 ? -16.5 21.688 -3.527 1 98.62 279 LEU B C 1
ATOM 4326 O O . LEU B 1 279 ? -15.883 21.391 -4.551 1 98.62 279 LEU B O 1
ATOM 4330 N N . ALA B 1 280 ? -17.156 22.859 -3.371 1 98.06 280 ALA B N 1
ATOM 4331 C CA . ALA B 1 280 ? -17.094 23.875 -4.418 1 98.06 280 ALA B CA 1
ATOM 4332 C C . ALA B 1 280 ? -15.656 24.312 -4.676 1 98.06 280 ALA B C 1
ATOM 4334 O O . ALA B 1 280 ? -15.242 24.469 -5.828 1 98.06 280 ALA B O 1
ATOM 4335 N N . GLN B 1 281 ? -14.961 24.484 -3.621 1 97.25 281 GLN B N 1
ATOM 4336 C CA . GLN B 1 281 ? -13.555 24.859 -3.736 1 97.25 281 GLN B CA 1
ATOM 4337 C C . GLN B 1 281 ? -12.758 23.766 -4.43 1 97.25 281 GLN B C 1
ATOM 4339 O O . GLN B 1 281 ? -11.93 24.031 -5.301 1 97.25 281 GLN B O 1
ATOM 4344 N N . LEU B 1 282 ? -13 22.547 -4.016 1 96.94 282 LEU B N 1
ATOM 4345 C CA . LEU B 1 282 ? -12.297 21.406 -4.59 1 96.94 282 LEU B CA 1
ATOM 4346 C C . LEU B 1 282 ? -12.555 21.297 -6.09 1 96.94 282 LEU B C 1
ATOM 4348 O O . LEU B 1 282 ? -11.625 21.094 -6.871 1 96.94 282 LEU B O 1
ATOM 4352 N N . VAL B 1 283 ? -13.805 21.5 -6.492 1 97.38 283 VAL B N 1
ATOM 4353 C CA . VAL B 1 283 ? -14.203 21.406 -7.895 1 97.38 283 VAL B CA 1
ATOM 4354 C C . VAL B 1 283 ? -13.57 22.547 -8.688 1 97.38 283 VAL B C 1
ATOM 4356 O O . VAL B 1 283 ? -13.062 22.328 -9.797 1 97.38 283 VAL B O 1
ATOM 4359 N N . ARG B 1 284 ? -13.539 23.703 -8.109 1 95.75 284 ARG B N 1
ATOM 4360 C CA . ARG B 1 284 ? -12.922 24.859 -8.758 1 95.75 284 ARG B CA 1
ATOM 4361 C C . ARG B 1 284 ? -11.438 24.625 -9 1 95.75 284 ARG B C 1
ATOM 4363 O O . ARG B 1 284 ? -10.914 24.938 -10.07 1 95.75 284 ARG B O 1
ATOM 4370 N N . ASP B 1 285 ? -10.75 24.078 -8.008 1 94.06 285 ASP B N 1
ATOM 4371 C CA . ASP B 1 285 ? -9.32 23.812 -8.109 1 94.06 285 ASP B CA 1
ATOM 4372 C C . ASP B 1 285 ? -9.039 22.766 -9.18 1 94.06 285 ASP B C 1
ATOM 4374 O O . ASP B 1 285 ? -8.008 22.828 -9.852 1 94.06 285 ASP B O 1
ATOM 4378 N N . LEU B 1 286 ? -9.906 21.812 -9.297 1 92.44 286 LEU B N 1
ATOM 4379 C CA . LEU B 1 286 ? -9.734 20.734 -10.281 1 92.44 286 LEU B CA 1
ATOM 4380 C C . LEU B 1 286 ? -9.984 21.266 -11.688 1 92.44 286 LEU B C 1
ATOM 4382 O O . LEU B 1 286 ? -9.32 20.828 -12.641 1 92.44 286 LEU B O 1
ATOM 4386 N N . LYS B 1 287 ? -10.961 22.156 -11.977 1 86.25 287 LYS B N 1
ATOM 4387 C CA . LYS B 1 287 ? -11.266 22.703 -13.289 1 86.25 287 LYS B CA 1
ATOM 4388 C C . LYS B 1 287 ? -10.219 23.734 -13.711 1 86.25 287 LYS B C 1
ATOM 4390 O O . LYS B 1 287 ? -9.984 23.938 -14.906 1 86.25 287 LYS B O 1
ATOM 4395 N N . GLY B 1 288 ? -9.719 24.391 -12.734 1 72.31 288 GLY B N 1
ATOM 4396 C CA . GLY B 1 288 ? -8.672 25.344 -13.031 1 72.31 288 GLY B CA 1
ATOM 4397 C C . GLY B 1 288 ? -7.352 24.688 -13.406 1 72.31 288 GLY B C 1
ATOM 4398 O O . GLY B 1 288 ? -6.539 25.281 -14.125 1 72.31 288 GLY B O 1
ATOM 4399 N N . THR B 1 289 ? -7.043 23.609 -12.828 1 59.38 289 THR B N 1
ATOM 4400 C CA . THR B 1 289 ? -5.836 22.875 -13.18 1 59.38 289 THR B CA 1
ATOM 4401 C C . THR B 1 289 ? -5.965 22.25 -14.57 1 59.38 289 THR B C 1
ATOM 4403 O O . THR B 1 289 ? -4.961 21.906 -15.195 1 59.38 289 THR B O 1
ATOM 4406 N N . THR B 1 290 ? -7.105 21.922 -15.18 1 43.47 290 THR B N 1
ATOM 4407 C CA . THR B 1 290 ? -7.285 21.359 -16.516 1 43.47 290 THR B CA 1
ATOM 4408 C C . THR B 1 290 ? -6.984 22.406 -17.578 1 43.47 290 THR B C 1
ATOM 4410 O O . THR B 1 290 ? -6.855 22.078 -18.766 1 43.47 290 THR B O 1
ATOM 4413 N N . HIS B 1 291 ? -6.949 23.781 -17.344 1 34.03 291 HIS B N 1
ATOM 4414 C CA . HIS B 1 291 ? -6.539 24.625 -18.453 1 34.03 291 HIS B CA 1
ATOM 4415 C C . HIS B 1 291 ? -5.02 24.766 -18.531 1 34.03 291 HIS B C 1
ATOM 4417 O O . HIS B 1 291 ? -4.359 24.859 -17.484 1 34.03 291 HIS B O 1
#

pLDDT: mean 95.63, std 6.43, range [33.34, 98.94]

Solvent-accessible surface area (backbone atoms only — not comparable to full-atom values): 29574 Å² total; per-residue (Å²): 123,30,38,33,35,32,49,35,84,41,82,53,26,39,43,24,54,58,50,35,57,73,79,38,63,36,80,36,33,32,33,29,28,74,52,51,79,79,45,46,74,45,37,74,64,45,28,45,70,26,54,26,32,54,90,40,52,77,34,30,34,66,48,32,52,80,27,36,32,36,35,47,53,64,72,80,60,42,55,69,60,36,42,52,25,46,48,35,49,49,52,21,34,58,75,32,58,35,54,30,40,37,34,53,41,39,34,58,30,90,74,32,78,41,84,74,21,56,41,38,40,53,47,53,50,55,43,58,71,68,65,46,39,26,27,40,40,12,39,44,47,50,45,72,76,43,47,68,58,53,52,41,37,75,74,69,44,60,48,73,42,41,22,75,81,22,25,34,9,49,35,53,57,62,59,54,15,44,30,53,31,38,57,68,75,47,80,89,48,67,71,40,75,38,50,33,27,28,73,74,35,31,61,64,54,50,36,47,44,48,14,61,66,70,73,42,88,49,54,70,44,80,43,51,61,69,56,45,42,51,53,42,45,73,72,67,48,55,64,55,42,39,20,50,50,47,48,50,26,49,26,24,43,70,40,39,38,55,52,88,50,63,44,36,34,64,50,56,74,43,79,71,76,52,66,59,59,50,46,42,50,52,52,48,55,56,58,59,66,73,106,125,29,36,32,35,32,48,34,84,42,83,53,26,38,43,23,53,58,50,35,57,73,78,40,62,36,80,34,31,33,32,28,28,75,54,50,79,80,43,47,73,44,39,76,63,44,29,46,69,28,54,24,33,54,90,41,52,78,35,31,34,66,49,33,52,80,27,37,31,36,36,47,53,65,75,81,60,40,56,67,60,37,41,52,25,48,48,36,49,48,52,21,33,58,75,33,58,36,54,29,40,37,33,53,40,40,34,58,30,89,74,32,79,41,84,75,22,56,42,38,39,52,46,51,51,54,44,58,70,68,66,47,40,25,28,39,39,13,39,42,47,51,46,71,75,42,48,68,58,52,52,40,38,76,72,68,44,60,47,72,41,43,23,75,80,22,26,34,9,48,34,52,57,62,58,56,16,45,30,52,30,39,54,68,77,48,81,90,47,66,71,38,78,38,50,32,26,29,74,75,35,31,59,63,53,51,35,47,44,46,14,61,67,70,72,42,89,50,54,68,44,83,43,51,60,68,56,44,43,50,53,42,43,72,71,67,49,55,64,56,41,39,19,50,51,47,47,51,27,49,25,24,42,72,40,41,39,55,53,89,50,63,44,37,35,64,50,56,75,42,79,68,76,52,65,58,59,50,48,43,49,51,52,50,56,56,60,57,64,74,105

Sequence (582 aa):
MNILVTGATGKLGTKVVETLLKSVPAHQLAVSVRQPEKAEHLRARGVDVRHGDFDRPETLETAFQGIDRLLIISTDGDNETRIRQHTNAVNAAQRAQVGFIAYTSLANANESRLALAEVHRVTEEAIANTGIPYSFLRNNWYLENEIGTVQAVLAGAPWVTSAGTGKVGWALRQDYAEAAAAVLAGDGHENTIYELSGPLMTQEELAAALGAVLGKDVPVQQVNDAAYADIMKKAGLPDPLVSFLVDIQRGIREGSLEIESNDFEKLLGRPVTPIHDALAQLVRDLKGTTHMNILVTGATGKLGTKVVETLLKSVPAHQLAVSVRQPEKAEHLRARGVDVRHGDFDRPETLETAFQGIDRLLIISTDGDNETRIRQHTNAVNAAQRAQVGFIAYTSLANANESRLALAEVHRVTEEAIANTGIPYSFLRNNWYLENEIGTVQAVLAGAPWVTSAGTGKVGWALRQDYAEAAAAVLAGDGHENTIYELSGPLMTQEELAAALGAVLGKDVPVQQVNDAAYADIMKKAGLPDPLVSFLVDIQRGIREGSLEIESNDFEKLLGRPVTPIHDALAQLVRDLKGTTH

Radius of gyration: 26.06 Å; Cα contacts (8 Å, |Δi|>4): 1153; chains: 2; bounding box: 51×74×61 Å